Protein AF-A0A9Y4TNW1-F1 (afdb_monomer)

Foldseek 3Di:
DDDDDDDDDDDDDDDDDDDDDDDDDDDDDDDDDDDDDDDDDDDDDDDDDDDDDDDPVPVVVVVVVVVVVVVVVVVVVVVVVVVVVVVVVVVVVVVVVVVVVVVVVVVVVVVVQVDDDDDDDPPNPDPPPVVVVVVVVVVVVVVVVVVVVVVVVVVVVVVVVVVVVVVVVVVVVVVVVVPDDVVVVVVVVVVVVVVVVVVVVVVVVVVVVVVVVVVVVVVVVVVVVVVVVVVVVVVVVVVVCVVPVDDDDDDDDDDDDDDDDDDDDPPVVVVVVVVVVVVVVVVVVVVVVVVVVVVVVVVVVVVVVVVVVVVVVVVVVVCVVVVPPDDPDPPPPVVVVVVVVVVVVVVVVVVVVVVVVVVVVVVVVVVVVVVVVVVVVVVVVVVVVVVVVVVVVVVVVVVVVVVVVVVVVVVVVVVCVVVVVVPPDDDDDDDDDDDDDDDDDDDDDDDDDDDDDDDDDDDDDDDDDDDDDDDDDDDDDDDDDDDDDDPAWDAQPQPRDIDGNVPVVVVVVVNVVSVVD

Secondary structure (DSSP, 8-state):
------------------------------PPPPP-------------------SSHHHHHHHHHHHHHHHHHHHHHHHHHHHHHHHHHHHHHHHHHHHHHHHHHHHHHHHHHT---SSS-----SS-HHHHHHHHHHHHHHHHHHHHHHHHHHHHHHHHHHHHHHHHHHHHHHHHHHHS-HHHHHHHHHHHHHHHHHHHHHHHHHHHHHHHHHHHHHHHHHHHHHHHHHHHHHHHHHHHHHHH-S-------------------SHHHHHHHHHHHHHHHHHHHHHHHHHHHHHHHHHHHHHHHHHHHHHHHHHHHHHHHHS--S-S--HHHHHHHHHHHHHHHHHHHHHHHHHHHHHHHHHHHHHHHHHHHHHHHHHHHHHHHHHHHHHHHHHHHHHHHHHHHHHHHHHHHHHHHHHHTT--S---------------------------------------------------------------EEE-TTT--EEEGGGHHHHHHHHHHHHH-

Radius of gyration: 69.89 Å; Cα contacts (8 Å, |Δi|>4): 34; chains: 1; bounding box: 126×119×214 Å

Mean predicted aligned error: 25.29 Å

Sequence (517 aa):
MRQSSDTTDLLGVFSTDTGTCSRSVKCWIIKRPSCPVKKKTTTTTTHEAPAMDNNVSIDTDNDVLKDKMRSYSVLNTLYHESRQQMDLLNKQICVKDNIIADLKARLGRHERIYMTVGEKDSMVIGPSNSLVDSLLKEICKLKQKRSDTEFKAARQAEEIQRLNLQLREKELELESIRCQPDHEKDREIHRLRSALEERERSEATRTVLCTSLAEEADQLRGQLGATVKVCQDLLARLEKEKMGGGEGGEVEEVVHQQKAKETSEPSDKSAVNAQIRQLQEENQQLKQRVAYVQGLNSQWQKYDSSREEYIRGLCQRLKESTGQGLLPVMGSVSSGLLHQEISRLNGLLQDKMSECARLRRDVEEMRRQDQERIQTLEQQVLIYADDFKSERADRERAQGQIEDLKEQMSQLKQQLHKQGASRDSRDVVPMCRVRIGHRITSRRNKDTSEPLLRTPAERQQQQQQQQQQPAAAAAAPSSVWREIPGLSELQCPQCLARFNDTDAAEYLNHCEECAQL

InterPro domains:
  IPR022008 TSG101 and ALIX binding domain of CEP55 [PF12180] (287-320)
  IPR032419 NF-kappa-B essential modulator NEMO, CC2-LZ domain [PF16516] (338-418)
  IPR034735 NEMO, Zinc finger [PS51801] (484-516)

Structure (mmCIF, N/CA/C/O backbone):
data_AF-A0A9Y4TNW1-F1
#
_entry.id   AF-A0A9Y4TNW1-F1
#
loop_
_atom_site.group_PDB
_atom_site.id
_atom_site.type_symbol
_atom_site.label_atom_id
_atom_site.label_alt_id
_atom_site.label_comp_id
_atom_site.label_asym_id
_atom_site.label_entity_id
_atom_site.label_seq_id
_atom_site.pdbx_PDB_ins_code
_atom_site.Cartn_x
_atom_site.Cartn_y
_atom_site.Cartn_z
_atom_site.occupancy
_atom_site.B_iso_or_equiv
_atom_site.auth_seq_id
_atom_site.auth_comp_id
_atom_site.auth_asym_id
_atom_site.auth_atom_id
_atom_site.pdbx_PDB_model_num
ATOM 1 N N . MET A 1 1 ? 4.951 -12.007 61.567 1.00 36.16 1 MET A N 1
ATOM 2 C CA . MET A 1 1 ? 4.952 -10.539 61.758 1.00 36.16 1 MET A CA 1
ATOM 3 C C . MET A 1 1 ? 3.915 -9.940 60.824 1.00 36.16 1 MET A C 1
ATOM 5 O O . MET A 1 1 ? 3.877 -10.338 59.671 1.00 36.16 1 MET A O 1
ATOM 9 N N . ARG A 1 2 ? 3.151 -8.978 61.349 1.00 34.16 2 ARG A N 1
ATOM 10 C CA . ARG A 1 2 ? 1.964 -8.283 60.814 1.00 34.16 2 ARG A CA 1
ATOM 11 C C . ARG A 1 2 ? 0.621 -8.953 61.110 1.00 34.16 2 ARG A C 1
ATOM 13 O O . ARG A 1 2 ? 0.377 -10.110 60.797 1.00 34.16 2 ARG A O 1
ATOM 20 N N . GLN A 1 3 ? -0.140 -8.159 61.854 1.00 31.34 3 GLN A N 1
ATOM 21 C CA . GLN A 1 3 ? -1.298 -8.439 62.678 1.00 31.34 3 GLN A CA 1
ATOM 22 C C . GLN A 1 3 ? -2.582 -8.028 61.956 1.00 31.34 3 GLN A C 1
ATOM 24 O O . GLN A 1 3 ? -2.581 -7.140 61.105 1.00 31.34 3 GLN A O 1
ATOM 29 N N . SER A 1 4 ? -3.649 -8.677 62.402 1.00 29.53 4 SER A N 1
ATOM 30 C CA . SER A 1 4 ? -5.050 -8.266 62.404 1.00 29.53 4 SER A CA 1
ATOM 31 C C . SER A 1 4 ? -5.289 -6.792 62.751 1.00 29.53 4 SER A C 1
ATOM 33 O O . SER A 1 4 ? -4.562 -6.239 63.576 1.00 29.53 4 SER A O 1
ATOM 35 N N . SER A 1 5 ? -6.391 -6.222 62.254 1.00 31.88 5 SER A N 1
ATOM 36 C CA . SER A 1 5 ? -7.528 -5.773 63.085 1.00 31.88 5 SER A CA 1
ATOM 37 C C . SER A 1 5 ? -8.690 -5.306 62.208 1.00 31.88 5 SER A C 1
ATOM 39 O O . SER A 1 5 ? -8.510 -4.488 61.309 1.00 31.88 5 SER A O 1
ATOM 41 N N . ASP A 1 6 ? -9.864 -5.840 62.527 1.00 30.42 6 ASP A N 1
ATOM 42 C CA . ASP A 1 6 ? -11.192 -5.403 62.110 1.00 30.42 6 ASP A CA 1
ATOM 43 C C . ASP A 1 6 ? -11.518 -3.977 62.577 1.00 30.42 6 ASP A C 1
ATOM 45 O O . ASP A 1 6 ? -11.019 -3.530 63.611 1.00 30.42 6 ASP A O 1
ATOM 49 N N . THR A 1 7 ? -12.440 -3.300 61.885 1.00 29.81 7 THR A N 1
ATOM 50 C CA . THR A 1 7 ? -13.685 -2.780 62.493 1.00 29.81 7 THR A CA 1
ATOM 51 C C . THR A 1 7 ? -14.653 -2.220 61.442 1.00 29.81 7 THR A C 1
ATOM 53 O O . THR A 1 7 ? -14.274 -1.615 60.444 1.00 29.81 7 THR A O 1
ATOM 56 N N . THR A 1 8 ? -15.921 -2.505 61.712 1.00 31.27 8 THR A N 1
ATOM 57 C CA . THR A 1 8 ? -17.199 -2.142 61.088 1.00 31.27 8 THR A CA 1
ATOM 58 C C . THR A 1 8 ? -17.512 -0.640 61.050 1.00 31.27 8 THR A C 1
ATOM 60 O O . THR A 1 8 ? -17.169 0.059 61.995 1.00 31.27 8 THR A O 1
ATOM 63 N N . ASP A 1 9 ? -18.266 -0.175 60.036 1.00 29.00 9 ASP A N 1
ATOM 64 C CA . ASP A 1 9 ? -19.651 0.309 60.239 1.00 29.00 9 ASP A CA 1
ATOM 65 C C . ASP A 1 9 ? -20.420 0.699 58.950 1.00 29.00 9 ASP A C 1
ATOM 67 O O . ASP A 1 9 ? -19.933 1.415 58.082 1.00 29.00 9 ASP A O 1
ATOM 71 N N . LEU A 1 10 ? -21.659 0.185 58.902 1.00 31.94 10 LEU A N 1
ATOM 72 C CA . LEU A 1 10 ? -22.950 0.803 58.544 1.00 31.94 10 LEU A CA 1
ATOM 73 C C . LEU A 1 10 ? -23.143 1.660 57.274 1.00 31.94 10 LEU A C 1
ATOM 75 O O . LEU A 1 10 ? -22.676 2.788 57.176 1.00 31.94 10 LEU A O 1
ATOM 79 N N . LEU A 1 11 ? -24.041 1.152 56.412 1.00 30.23 11 LEU A N 1
ATOM 80 C CA . LEU A 1 11 ? -25.283 1.740 55.843 1.00 30.23 11 LEU A CA 1
ATOM 81 C C . LEU A 1 11 ? -25.570 0.931 54.556 1.00 30.23 11 LEU A C 1
ATOM 83 O O . LEU A 1 11 ? -24.761 0.927 53.642 1.00 30.23 11 LEU A O 1
ATOM 87 N N . GLY A 1 12 ? -26.581 0.066 54.455 1.00 27.00 12 GLY A N 1
ATOM 88 C CA . GLY A 1 12 ? -28.013 0.334 54.566 1.00 27.00 12 GLY A CA 1
ATOM 89 C C . GLY A 1 12 ? -28.607 0.393 53.150 1.00 27.00 12 GLY A C 1
ATOM 90 O O . GLY A 1 12 ? -28.188 1.259 52.396 1.00 27.00 12 GLY A O 1
ATOM 91 N N . VAL A 1 13 ? -29.529 -0.524 52.798 1.00 30.05 13 VAL A N 1
ATOM 92 C CA . VAL A 1 13 ? -30.691 -0.359 51.877 1.00 30.05 13 VAL A CA 1
ATOM 93 C C . VAL A 1 13 ? -31.282 -1.731 51.467 1.00 30.05 13 VAL A C 1
ATOM 95 O O . VAL A 1 13 ? -30.622 -2.539 50.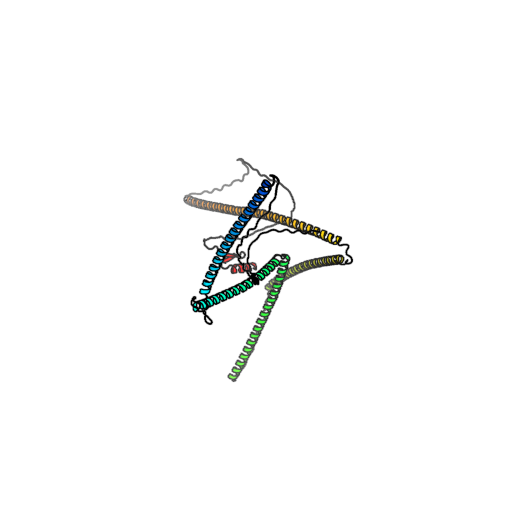829 1.00 30.05 13 VAL A O 1
ATOM 98 N N . PHE A 1 14 ? -32.547 -1.926 51.879 1.00 28.22 14 PHE A N 1
ATOM 99 C CA . PHE A 1 14 ? -33.686 -2.676 51.300 1.00 28.22 14 PHE A CA 1
ATOM 100 C C . PHE A 1 14 ? -33.498 -4.121 50.771 1.00 28.22 14 PHE A C 1
ATOM 102 O O . PHE A 1 14 ? -32.773 -4.364 49.821 1.00 28.22 14 PHE A O 1
ATOM 109 N N . SER A 1 15 ? -34.111 -5.143 51.388 1.00 26.84 15 SER A N 1
ATOM 110 C CA . SER A 1 15 ? -35.545 -5.537 51.398 1.00 26.84 15 SER A CA 1
ATOM 111 C C . SER A 1 15 ? -35.898 -6.543 50.289 1.00 26.84 15 SER A C 1
ATOM 113 O O . SER A 1 15 ? -35.934 -6.191 49.115 1.00 26.84 15 SER A O 1
ATOM 115 N N . THR A 1 16 ? -36.193 -7.795 50.656 1.00 31.41 16 THR A N 1
ATOM 116 C CA . THR A 1 16 ? -37.526 -8.422 50.504 1.00 31.41 16 THR A CA 1
ATOM 117 C C . THR A 1 16 ? -37.516 -9.867 51.018 1.00 31.41 16 THR A C 1
ATOM 119 O O . THR A 1 16 ? -36.671 -10.684 50.662 1.00 31.41 16 THR A O 1
ATOM 122 N N . ASP A 1 17 ? -38.486 -10.139 51.889 1.00 30.41 17 ASP A N 1
ATOM 123 C CA . ASP A 1 17 ? -38.819 -11.420 52.506 1.00 30.41 17 ASP A CA 1
ATOM 124 C C . ASP A 1 17 ? -39.300 -12.480 51.506 1.00 30.41 17 ASP A C 1
ATOM 126 O O . ASP A 1 17 ? -40.088 -12.176 50.616 1.00 30.41 17 ASP A O 1
ATOM 130 N N . THR A 1 18 ? -38.989 -13.751 51.781 1.00 30.27 18 THR A N 1
ATOM 131 C CA . THR A 1 18 ? -39.994 -14.834 51.786 1.00 30.27 18 THR A CA 1
ATOM 132 C C . THR A 1 18 ? -39.566 -15.932 52.767 1.00 30.27 18 THR A C 1
ATOM 134 O O . THR A 1 18 ? -38.703 -16.755 52.484 1.00 30.27 18 THR A O 1
ATOM 137 N N . GLY A 1 19 ? -40.180 -15.943 53.952 1.00 30.80 19 GLY A N 1
ATOM 138 C CA . GLY A 1 19 ? -40.025 -16.997 54.952 1.00 30.80 19 GLY A CA 1
ATOM 139 C C . GLY A 1 19 ? -41.372 -17.628 55.291 1.00 30.80 19 GLY A C 1
ATOM 140 O O . GLY A 1 19 ? -42.229 -16.994 55.900 1.00 30.80 19 GLY A O 1
ATOM 141 N N . THR A 1 20 ? -41.559 -18.893 54.923 1.00 36.03 20 THR A N 1
ATOM 142 C CA . THR A 1 20 ? -42.614 -19.769 55.449 1.00 36.03 20 THR A CA 1
ATOM 143 C C . THR A 1 20 ? -42.124 -20.451 56.725 1.00 36.03 20 THR A C 1
ATOM 145 O O . THR A 1 20 ? -41.142 -21.188 56.672 1.00 36.03 20 THR A O 1
ATOM 148 N N . CYS A 1 21 ? -42.820 -20.283 57.855 1.00 31.30 21 CYS A N 1
ATOM 149 C CA . CYS A 1 21 ? -42.723 -21.232 58.968 1.00 31.30 21 CYS A CA 1
ATOM 150 C C . CYS A 1 21 ? -44.003 -21.265 59.821 1.00 31.30 21 CYS A C 1
ATOM 152 O O . CYS A 1 21 ? -44.492 -20.246 60.312 1.00 31.30 21 CYS A O 1
ATOM 154 N N . SER A 1 22 ? -44.527 -22.478 59.976 1.00 31.41 22 SER A N 1
ATOM 155 C CA . SER A 1 22 ? -45.720 -22.873 60.721 1.00 31.41 22 SER A CA 1
ATOM 156 C C . SER A 1 22 ? -45.600 -22.620 62.229 1.00 31.41 22 SER A C 1
ATOM 158 O O . SER A 1 22 ? -44.590 -22.958 62.844 1.00 31.41 22 SER A O 1
ATOM 160 N N . ARG A 1 23 ? -46.668 -22.119 62.868 1.00 33.09 23 ARG A N 1
ATOM 161 C CA . ARG A 1 23 ? -46.805 -22.088 64.337 1.00 33.09 23 ARG A CA 1
ATOM 162 C C . ARG A 1 23 ? -47.920 -23.019 64.813 1.00 33.09 23 ARG A C 1
ATOM 164 O O . ARG A 1 23 ? -49.076 -22.875 64.433 1.00 33.09 23 ARG A O 1
ATOM 171 N N . SER A 1 24 ? -47.538 -23.938 65.697 1.00 29.73 24 SER A N 1
ATOM 172 C CA . SER A 1 24 ? -48.410 -24.788 66.511 1.00 29.73 24 SER A CA 1
ATOM 173 C C . SER A 1 24 ? -49.078 -23.969 67.623 1.00 29.73 24 SER A C 1
ATOM 175 O O . SER A 1 24 ? -48.400 -23.264 68.369 1.00 29.73 24 SER A O 1
ATOM 177 N N . VAL A 1 25 ? -50.395 -24.116 67.783 1.00 32.22 25 VAL A N 1
ATOM 178 C CA . VAL A 1 25 ? -51.198 -23.506 68.855 1.00 32.22 25 VAL A CA 1
ATOM 179 C C . VAL A 1 25 ? -51.360 -24.515 69.997 1.00 32.22 25 VAL A C 1
ATOM 181 O O . VAL A 1 25 ? -51.800 -25.637 69.765 1.00 32.22 25 VAL A O 1
ATOM 184 N N . LYS A 1 26 ? -51.037 -24.130 71.238 1.00 31.22 26 LYS A N 1
ATOM 185 C CA . LYS A 1 26 ? -51.442 -24.861 72.453 1.00 31.22 26 LYS A CA 1
ATOM 186 C C . LYS A 1 26 ? -52.411 -24.000 73.260 1.00 31.22 26 LYS A C 1
ATOM 188 O O . LYS A 1 26 ? -52.096 -22.870 73.619 1.00 31.22 26 LYS A O 1
ATOM 193 N N . CYS A 1 27 ? -53.592 -24.556 73.508 1.00 30.78 27 CYS A N 1
ATOM 194 C CA . CYS A 1 27 ? -54.682 -23.978 74.285 1.00 30.78 27 CYS A CA 1
ATOM 195 C C . CYS A 1 27 ? -54.508 -24.323 75.775 1.00 30.78 27 CYS A C 1
ATOM 197 O O . CYS A 1 27 ? -54.162 -25.460 76.093 1.00 30.78 27 CYS A O 1
ATOM 199 N N . TRP A 1 28 ? -54.786 -23.378 76.676 1.00 28.77 28 TRP A N 1
ATOM 200 C CA . TRP A 1 28 ? -54.999 -23.649 78.101 1.00 28.77 28 TRP A CA 1
ATOM 201 C C . TRP A 1 28 ? -56.376 -23.123 78.512 1.00 28.77 28 TRP A C 1
ATOM 203 O O . TRP A 1 28 ? -56.692 -21.950 78.323 1.00 28.77 28 TRP A O 1
ATOM 213 N N . ILE A 1 29 ? -57.193 -24.022 79.060 1.00 36.38 29 ILE A N 1
ATOM 214 C CA . ILE A 1 29 ? -58.523 -23.768 79.620 1.00 36.38 29 ILE A CA 1
ATOM 215 C C . ILE A 1 29 ? -58.355 -23.529 81.125 1.00 36.38 29 ILE A C 1
ATOM 217 O O . ILE A 1 29 ? -57.772 -24.368 81.808 1.00 36.38 29 ILE A O 1
ATOM 221 N N . ILE A 1 30 ? -58.904 -22.433 81.663 1.00 32.38 30 ILE A N 1
ATOM 222 C CA . ILE A 1 30 ? -58.995 -22.204 83.115 1.00 32.38 30 ILE A CA 1
ATOM 223 C C . ILE A 1 30 ? -60.471 -22.115 83.530 1.00 32.38 30 ILE A C 1
ATOM 225 O O . ILE A 1 30 ? -61.239 -21.294 83.031 1.00 32.38 30 ILE A O 1
ATOM 229 N N . LYS A 1 31 ? -60.849 -23.004 84.456 1.00 31.11 31 LYS A N 1
ATOM 230 C CA . LYS A 1 31 ? -62.165 -23.166 85.097 1.00 31.11 31 LYS A CA 1
ATOM 231 C C . LYS A 1 31 ? -62.327 -22.133 86.230 1.00 31.11 31 LYS A C 1
ATOM 233 O O . LYS A 1 31 ? -61.428 -21.997 87.053 1.00 31.11 31 LYS A O 1
ATOM 238 N N . ARG A 1 32 ? -63.474 -21.446 86.314 1.00 36.22 32 ARG A N 1
ATOM 239 C CA . ARG A 1 32 ? -63.850 -20.574 87.454 1.00 36.22 32 ARG A CA 1
ATOM 240 C C . ARG A 1 32 ? -64.467 -21.392 88.605 1.00 36.22 32 ARG A C 1
ATOM 242 O O . ARG A 1 32 ? -65.278 -22.268 88.303 1.00 36.22 32 ARG A O 1
ATOM 249 N N . PRO A 1 33 ? -64.213 -21.069 89.889 1.00 37.34 33 PRO A N 1
ATOM 250 C CA . PRO A 1 33 ? -65.043 -21.526 90.999 1.00 37.34 33 PRO A CA 1
ATOM 251 C C . PRO A 1 33 ? -66.044 -20.457 91.479 1.00 37.34 33 PRO A C 1
ATOM 253 O O . PRO A 1 33 ? -65.813 -19.254 91.381 1.00 37.34 33 PRO A O 1
ATOM 256 N N . SER A 1 34 ? -67.171 -20.954 91.992 1.00 34.03 34 SER A N 1
ATOM 257 C CA . SER A 1 34 ? -68.346 -20.232 92.493 1.00 34.03 34 SER A CA 1
ATOM 258 C C . SER A 1 34 ? -68.199 -19.857 93.976 1.00 34.03 34 SER A C 1
ATOM 260 O O . SER A 1 34 ? -67.741 -20.674 94.772 1.00 34.03 34 SER A O 1
ATOM 262 N N . CYS A 1 35 ? -68.642 -18.659 94.367 1.00 33.12 35 CYS A N 1
ATOM 263 C CA . CYS A 1 35 ? -68.766 -18.228 95.768 1.00 33.12 35 CYS A CA 1
ATOM 264 C C . CYS A 1 35 ? -70.047 -18.771 96.431 1.00 33.12 35 CYS A C 1
ATOM 266 O O . CYS A 1 35 ? -71.066 -18.892 95.746 1.00 33.12 35 CYS A O 1
ATOM 268 N N . PRO A 1 36 ? -70.065 -18.959 97.767 1.00 41.47 36 PRO A N 1
ATOM 269 C CA . PRO A 1 36 ? -71.300 -18.970 98.541 1.00 41.47 36 PRO A CA 1
ATOM 270 C C . PRO A 1 36 ? -71.426 -17.751 99.476 1.00 41.47 36 PRO A C 1
ATOM 272 O O . PRO A 1 36 ? -70.456 -17.238 100.029 1.00 41.47 36 PRO A O 1
ATOM 275 N N . VAL A 1 37 ? -72.673 -17.317 99.661 1.00 43.91 37 VAL A N 1
ATOM 276 C CA . VAL A 1 37 ? -73.135 -16.196 100.497 1.00 43.91 37 VAL A CA 1
ATOM 277 C C . VAL A 1 37 ? -73.666 -16.723 101.839 1.00 43.91 37 VAL A C 1
ATOM 279 O O . VAL A 1 37 ? -74.533 -17.592 101.818 1.00 43.91 37 VAL A O 1
ATOM 282 N N . LYS A 1 38 ? -73.250 -16.155 102.987 1.00 33.22 38 LYS A N 1
ATOM 283 C CA . LYS A 1 38 ? -73.959 -16.199 104.301 1.00 33.22 38 LYS A CA 1
ATOM 284 C C . LYS A 1 38 ? -73.611 -14.922 105.097 1.00 33.22 38 LYS A C 1
ATOM 286 O O . LYS A 1 38 ? -72.438 -14.630 105.264 1.00 33.22 38 LYS A O 1
ATOM 291 N N . LYS A 1 39 ? -74.531 -13.961 105.279 1.00 35.50 39 LYS A N 1
ATOM 292 C CA . LYS A 1 39 ? -75.541 -13.737 106.352 1.00 35.50 39 LYS A CA 1
ATOM 293 C C . LYS A 1 39 ? -74.983 -13.538 107.782 1.00 35.50 39 LYS A C 1
ATOM 295 O O . LYS A 1 39 ? -74.366 -14.430 108.344 1.00 35.50 39 LYS A O 1
ATOM 300 N N . LYS A 1 40 ? -75.283 -12.340 108.318 1.00 43.25 40 LYS A N 1
ATOM 301 C CA . LYS A 1 40 ? -75.062 -11.786 109.673 1.00 43.25 40 LYS A CA 1
ATOM 302 C C . LYS A 1 40 ? -75.696 -12.619 110.795 1.00 43.25 40 LYS A C 1
ATOM 304 O O . LYS A 1 40 ? -76.825 -13.057 110.612 1.00 43.25 40 LYS A O 1
ATOM 309 N N . THR A 1 41 ? -75.082 -12.585 111.983 1.00 30.17 41 THR A N 1
ATOM 310 C CA . THR A 1 41 ? -75.772 -12.567 113.293 1.00 30.17 41 THR A CA 1
ATOM 311 C C . THR A 1 41 ? -74.878 -11.946 114.376 1.00 30.17 41 THR A C 1
ATOM 313 O O . THR A 1 41 ? -73.726 -12.332 114.540 1.00 30.17 41 THR A O 1
ATOM 316 N N . THR A 1 42 ? -75.438 -10.969 115.086 1.00 43.53 42 THR A N 1
ATOM 317 C CA . THR A 1 42 ? -74.987 -10.339 116.340 1.00 43.53 42 THR A CA 1
ATOM 318 C C . THR A 1 42 ? -75.404 -11.174 117.553 1.00 43.53 42 THR A C 1
ATOM 320 O O . THR A 1 42 ? -76.544 -11.631 117.574 1.00 43.53 42 THR A O 1
ATOM 323 N N . THR A 1 43 ? -74.564 -11.249 118.593 1.00 30.50 43 THR A N 1
ATOM 324 C CA . THR A 1 43 ? -74.983 -11.598 119.967 1.00 30.50 43 THR A CA 1
ATOM 325 C C . THR A 1 43 ? -74.085 -10.942 121.020 1.00 30.50 43 THR A C 1
ATOM 327 O O . THR A 1 43 ? -72.864 -11.050 120.984 1.00 30.50 43 THR A O 1
ATOM 330 N N . THR A 1 44 ? -74.766 -10.254 121.932 1.00 34.22 44 THR A N 1
ATOM 331 C CA . THR A 1 44 ? -74.412 -9.654 123.230 1.00 34.22 44 THR A CA 1
ATOM 332 C C . THR A 1 44 ? -73.916 -10.696 124.247 1.00 34.22 44 THR A C 1
ATOM 334 O O . THR A 1 44 ? -74.338 -11.840 124.103 1.00 34.22 44 THR A O 1
ATOM 337 N N . THR A 1 45 ? -73.134 -10.319 125.286 1.00 29.73 45 THR A N 1
ATOM 338 C CA . THR A 1 45 ? -73.261 -10.752 126.719 1.00 29.73 45 THR A CA 1
ATOM 339 C C . THR A 1 45 ? -72.113 -10.220 127.627 1.00 29.73 45 THR A C 1
ATOM 341 O O . THR A 1 45 ? -70.953 -10.557 127.439 1.00 29.73 45 THR A O 1
ATOM 344 N N . THR A 1 46 ? -72.519 -9.338 128.557 1.00 31.67 46 THR A N 1
ATOM 345 C CA . THR A 1 46 ? -72.133 -9.027 129.966 1.00 31.67 46 THR A CA 1
ATOM 346 C C . THR A 1 46 ? -70.703 -9.091 130.551 1.00 31.67 46 THR A C 1
ATOM 348 O O . THR A 1 46 ? -70.056 -10.127 130.528 1.00 31.67 46 THR A O 1
ATOM 351 N N . HIS A 1 47 ? -70.387 -7.987 131.260 1.00 35.38 47 HIS A N 1
ATOM 352 C CA . HIS A 1 47 ? -69.753 -7.811 132.591 1.00 35.38 47 HIS A CA 1
ATOM 353 C C . HIS A 1 47 ? -68.470 -8.572 132.978 1.00 35.38 47 HIS A C 1
ATOM 355 O O . HIS A 1 47 ? -68.501 -9.778 133.159 1.00 35.38 47 HIS A O 1
ATOM 361 N N . GLU A 1 48 ? -67.417 -7.821 133.329 1.00 30.58 48 GLU A N 1
ATOM 362 C CA . GLU A 1 48 ? -67.006 -7.537 134.723 1.00 30.58 48 GLU A CA 1
ATOM 363 C C . GLU A 1 48 ? -65.914 -6.443 134.746 1.00 30.58 48 GLU A C 1
ATOM 365 O O . GLU A 1 48 ? -65.052 -6.385 133.873 1.00 30.58 48 GLU A O 1
ATOM 370 N N . ALA A 1 49 ? -65.988 -5.539 135.726 1.00 39.38 49 ALA A N 1
ATOM 371 C CA . ALA A 1 49 ? -64.938 -4.578 136.088 1.00 39.38 49 ALA A CA 1
ATOM 372 C C . ALA A 1 49 ? -64.185 -5.157 137.314 1.00 39.38 49 ALA A C 1
ATOM 374 O O . ALA A 1 49 ? -64.804 -5.950 138.028 1.00 39.38 49 ALA A O 1
ATOM 375 N N . PRO A 1 50 ? -62.930 -4.768 137.639 1.00 51.22 50 PRO A N 1
ATOM 376 C CA . PRO A 1 50 ? -62.734 -3.423 138.181 1.00 51.22 50 PRO A CA 1
ATOM 377 C C . PRO A 1 50 ? -61.369 -2.742 137.930 1.00 51.22 50 PRO A C 1
ATOM 379 O O . PRO A 1 50 ? -60.335 -3.363 137.726 1.00 51.22 50 PRO A O 1
ATOM 382 N N . ALA A 1 51 ? -61.446 -1.419 138.090 1.00 37.31 51 ALA A N 1
ATOM 383 C CA . ALA A 1 51 ? -60.524 -0.542 138.813 1.00 37.31 51 ALA A CA 1
ATOM 384 C C . ALA A 1 51 ? -59.118 -0.222 138.262 1.00 37.31 51 ALA A C 1
ATOM 386 O O . ALA A 1 51 ? -58.177 -0.993 138.388 1.00 37.31 51 ALA A O 1
ATOM 387 N N . MET A 1 52 ? -59.028 1.060 137.872 1.00 42.75 52 MET A N 1
ATOM 388 C CA . MET A 1 52 ? -58.015 2.050 138.270 1.00 42.75 52 MET A CA 1
ATOM 389 C C . MET A 1 52 ? -56.583 1.833 137.761 1.00 42.75 52 MET A C 1
ATOM 391 O O . MET A 1 52 ? -55.828 1.050 138.315 1.00 42.75 52 MET A O 1
ATOM 395 N N . ASP A 1 53 ? -56.171 2.626 136.767 1.00 37.12 53 ASP A N 1
ATOM 396 C CA . ASP A 1 53 ? -55.352 3.810 137.063 1.00 37.12 53 ASP A CA 1
ATOM 397 C C . ASP A 1 53 ? -55.030 4.650 135.804 1.00 37.12 53 ASP A C 1
ATOM 399 O O . ASP A 1 53 ? -54.426 4.201 134.837 1.00 37.12 53 ASP A O 1
ATOM 403 N N . ASN A 1 54 ? -55.435 5.921 135.885 1.00 42.50 54 ASN A N 1
ATOM 404 C CA . ASN A 1 54 ? -54.656 7.116 135.544 1.00 42.50 54 ASN A CA 1
ATOM 405 C C . ASN A 1 54 ? -54.209 7.363 134.086 1.00 42.50 54 ASN A C 1
ATOM 407 O O . ASN A 1 54 ? -53.092 7.069 133.682 1.00 42.50 54 ASN A O 1
ATOM 411 N N . ASN A 1 55 ? -55.071 8.084 133.357 1.00 51.19 55 ASN A N 1
ATOM 412 C CA . ASN A 1 55 ? -54.784 9.312 132.581 1.00 51.19 55 ASN A CA 1
ATOM 413 C C . ASN A 1 55 ? -53.664 9.337 131.505 1.00 51.19 55 ASN A C 1
ATOM 415 O O . ASN A 1 55 ? -53.435 10.390 130.920 1.00 51.19 55 ASN A O 1
ATOM 419 N N . VAL A 1 56 ? -53.011 8.213 131.187 1.00 54.00 56 VAL A N 1
ATOM 420 C CA . VAL A 1 56 ? -52.003 8.087 130.104 1.00 54.00 56 VAL A CA 1
ATOM 421 C C . VAL A 1 56 ? -52.498 7.201 128.941 1.00 54.00 56 VAL A C 1
ATOM 423 O O . VAL A 1 56 ? -51.987 7.298 127.832 1.00 54.00 56 VAL A O 1
ATOM 426 N N . SER A 1 57 ? -53.556 6.400 129.144 1.00 52.81 57 SER A N 1
ATOM 427 C CA . SER A 1 57 ? -54.114 5.479 128.126 1.00 52.81 57 SER A CA 1
ATOM 428 C C . SER A 1 57 ? -54.816 6.182 126.956 1.00 52.81 57 SER A C 1
ATOM 430 O O . SER A 1 57 ? -54.861 5.658 125.845 1.00 52.81 57 SER A O 1
ATOM 432 N N . ILE A 1 58 ? -55.373 7.375 127.188 1.00 59.44 58 ILE A N 1
ATOM 433 C CA . ILE A 1 58 ? -56.233 8.044 126.202 1.00 59.44 58 ILE A CA 1
ATOM 434 C C . ILE A 1 58 ? -55.431 8.492 124.972 1.00 59.44 58 ILE A C 1
ATOM 436 O O . ILE A 1 58 ? -55.938 8.357 123.864 1.00 59.44 58 ILE A O 1
ATOM 440 N N . ASP A 1 59 ? -54.187 8.960 125.125 1.00 59.59 59 ASP A N 1
ATOM 441 C CA . ASP A 1 59 ? -53.368 9.400 123.983 1.00 59.59 59 ASP A CA 1
ATOM 442 C C . ASP A 1 59 ? -52.881 8.222 123.125 1.00 59.59 59 ASP A C 1
ATOM 444 O O . ASP A 1 59 ? -52.931 8.288 121.895 1.00 59.59 59 ASP A O 1
ATOM 448 N N . THR A 1 60 ? -52.509 7.100 123.751 1.00 62.41 60 THR A N 1
ATOM 449 C CA . THR A 1 60 ? -52.118 5.870 123.042 1.00 62.41 60 THR A CA 1
ATOM 450 C C . THR A 1 60 ? -53.281 5.244 122.270 1.00 62.41 60 THR A C 1
ATOM 452 O O . THR A 1 60 ? -53.107 4.821 121.127 1.00 62.41 60 THR A O 1
ATOM 455 N N . ASP A 1 61 ? -54.487 5.236 122.845 1.00 67.31 61 ASP A N 1
ATOM 456 C CA . ASP A 1 61 ? -55.686 4.722 122.174 1.00 67.31 61 ASP A CA 1
ATOM 457 C C . ASP A 1 61 ? -56.129 5.637 121.019 1.00 67.31 61 ASP A C 1
ATOM 459 O O . ASP A 1 61 ? -56.621 5.162 119.990 1.00 67.31 61 ASP A O 1
ATOM 463 N N . ASN A 1 62 ? -55.902 6.947 121.149 1.00 70.38 62 ASN A N 1
ATOM 464 C CA . ASN A 1 62 ? -56.182 7.938 120.112 1.00 70.38 62 ASN A CA 1
ATOM 465 C C . ASN A 1 62 ? -55.234 7.785 118.910 1.00 70.38 62 ASN A C 1
ATOM 467 O O . ASN A 1 62 ? -55.674 7.855 117.761 1.00 70.38 62 ASN A O 1
ATOM 471 N N . ASP A 1 63 ? -53.955 7.491 119.143 1.00 75.00 63 ASP A N 1
ATOM 472 C CA . ASP A 1 63 ? -52.993 7.238 118.065 1.00 75.00 63 ASP A CA 1
ATOM 473 C C . ASP A 1 63 ? -53.240 5.901 117.343 1.00 75.00 63 ASP A C 1
ATOM 475 O O . ASP A 1 63 ? -53.227 5.863 116.110 1.00 75.00 63 ASP A O 1
ATOM 479 N N . VAL A 1 64 ? -53.617 4.835 118.060 1.00 78.38 64 VAL A N 1
ATOM 480 C CA . VAL A 1 64 ? -54.044 3.564 117.436 1.00 78.38 64 VAL A CA 1
ATOM 481 C C . VAL A 1 64 ? -55.298 3.754 116.572 1.00 78.38 64 VAL A C 1
ATOM 483 O O . VAL A 1 64 ? -55.438 3.133 115.511 1.00 78.38 64 VAL A O 1
ATOM 486 N N . LEU A 1 65 ? -56.229 4.616 116.993 1.00 80.31 65 LEU A N 1
ATOM 487 C CA . LEU A 1 65 ? -57.421 4.938 116.209 1.00 80.31 65 LEU A CA 1
ATOM 488 C C . LEU A 1 65 ? -57.070 5.727 114.938 1.00 80.31 65 LEU A C 1
ATOM 490 O O . LEU A 1 65 ? -57.596 5.419 113.864 1.00 80.31 65 LEU A O 1
ATOM 494 N N . LYS A 1 66 ? -56.146 6.693 115.031 1.00 81.44 66 LYS A N 1
ATOM 495 C CA . LYS A 1 66 ? -55.633 7.448 113.874 1.00 81.44 66 LYS A CA 1
ATOM 496 C C . LYS A 1 66 ? -54.922 6.539 112.872 1.00 81.44 66 LYS A C 1
ATOM 498 O O . LYS A 1 66 ? -55.144 6.688 111.670 1.00 81.44 66 LYS A O 1
ATOM 503 N N . ASP A 1 67 ? -54.138 5.566 113.329 1.00 80.62 67 ASP A N 1
ATOM 504 C CA . ASP A 1 67 ? -53.468 4.603 112.447 1.00 80.62 67 ASP A CA 1
ATOM 505 C C . ASP A 1 67 ? -54.452 3.645 111.771 1.00 80.62 67 ASP A C 1
ATOM 507 O O . ASP A 1 67 ? -54.335 3.372 110.572 1.00 80.62 67 ASP A O 1
ATOM 511 N N . LYS A 1 68 ? -55.497 3.205 112.481 1.00 84.69 68 LYS A N 1
ATOM 512 C CA . LYS A 1 68 ? -56.606 2.461 111.862 1.00 84.69 68 LYS A CA 1
ATOM 513 C C . LYS A 1 68 ? -57.331 3.310 110.820 1.00 84.69 68 LYS A C 1
ATOM 515 O O . LYS A 1 68 ? -57.596 2.815 109.728 1.00 84.69 68 LYS A O 1
ATOM 520 N N . MET A 1 69 ? -57.609 4.584 111.102 1.00 85.00 69 MET A N 1
ATOM 521 C CA . MET A 1 69 ? -58.210 5.501 110.125 1.00 85.00 69 MET A CA 1
ATOM 522 C C . MET A 1 69 ? -57.322 5.701 108.892 1.00 85.00 69 MET A C 1
ATOM 524 O O . MET A 1 69 ? -57.831 5.695 107.771 1.00 85.00 69 MET A O 1
ATOM 528 N N . ARG A 1 70 ? -56.000 5.815 109.068 1.00 86.25 70 ARG A N 1
ATOM 529 C CA . ARG A 1 70 ? -55.040 5.863 107.954 1.00 86.25 70 ARG A CA 1
ATOM 530 C C . ARG A 1 70 ? -55.051 4.565 107.149 1.00 86.25 70 ARG A C 1
ATOM 532 O O . ARG A 1 70 ? -55.110 4.627 105.927 1.00 86.25 70 ARG A O 1
ATOM 539 N N . SER A 1 71 ? -55.077 3.408 107.806 1.00 87.25 71 SER A N 1
ATOM 540 C CA . SER A 1 71 ? -55.159 2.099 107.145 1.00 87.25 71 SER A CA 1
ATOM 541 C C . SER A 1 71 ? -56.455 1.929 106.341 1.00 87.25 71 SER A C 1
ATOM 543 O O . SER A 1 71 ? -56.412 1.544 105.173 1.00 87.25 71 SER A O 1
ATOM 545 N N . TYR A 1 72 ? -57.607 2.308 106.907 1.00 88.81 72 TYR A N 1
ATOM 546 C CA . TYR A 1 72 ? -58.881 2.306 106.179 1.00 88.81 72 TYR A CA 1
ATOM 547 C C . TYR A 1 72 ? -58.873 3.277 104.997 1.00 88.81 72 TYR A C 1
ATOM 549 O O . TYR A 1 72 ? -59.392 2.938 103.937 1.00 88.81 72 TYR A O 1
ATOM 557 N N . SER A 1 73 ? -58.254 4.451 105.151 1.00 90.31 73 SER A N 1
ATOM 558 C CA . SER A 1 73 ? -58.069 5.406 104.055 1.00 90.31 73 SER A CA 1
ATOM 559 C C . SER A 1 73 ? -57.229 4.805 102.921 1.00 90.31 73 SER A C 1
ATOM 561 O O . SER A 1 73 ? -57.656 4.823 101.769 1.00 90.31 73 SER A O 1
ATOM 563 N N . VAL A 1 74 ? -56.092 4.171 103.241 1.00 92.75 74 VAL A N 1
ATOM 564 C CA . VAL A 1 74 ? -55.230 3.488 102.259 1.00 92.75 74 VAL A CA 1
ATOM 565 C C . VAL A 1 74 ? -55.977 2.353 101.554 1.00 92.75 74 VAL A C 1
ATOM 567 O O . VAL A 1 74 ? -55.947 2.270 100.328 1.00 92.75 74 VAL A O 1
ATOM 570 N N . LEU A 1 75 ? -56.690 1.502 102.298 1.00 93.25 75 LEU A N 1
ATOM 571 C CA . LEU A 1 75 ? -57.459 0.400 101.716 1.00 93.25 75 LEU A CA 1
ATOM 572 C C . LEU A 1 75 ? -58.581 0.907 100.801 1.00 93.25 75 LEU A C 1
ATOM 574 O O . LEU A 1 75 ? -58.829 0.320 99.748 1.00 93.25 75 LEU A O 1
ATOM 578 N N . ASN A 1 76 ? -59.244 2.001 101.176 1.00 93.38 76 ASN A N 1
ATOM 579 C CA . ASN A 1 76 ? -60.293 2.601 100.362 1.00 93.38 76 ASN A CA 1
ATOM 580 C C . ASN A 1 76 ? -59.729 3.168 99.049 1.00 93.38 76 ASN A C 1
ATOM 582 O O . ASN A 1 76 ? -60.316 2.953 97.988 1.00 93.38 76 ASN A O 1
ATOM 586 N N . THR A 1 77 ? -58.560 3.814 99.097 1.00 94.31 77 THR A N 1
ATOM 587 C CA . THR A 1 77 ? -57.837 4.266 97.898 1.00 94.31 77 THR A CA 1
ATOM 588 C C . THR A 1 77 ? -57.505 3.089 96.982 1.00 94.31 77 THR A C 1
ATOM 590 O O . THR A 1 77 ? -57.906 3.099 95.821 1.00 94.31 77 THR A O 1
ATOM 593 N N . LEU A 1 78 ? -56.897 2.021 97.512 1.00 95.06 78 LEU A N 1
ATOM 594 C CA . LEU A 1 78 ? -56.560 0.820 96.733 1.00 95.06 78 LEU A CA 1
ATOM 595 C C . LEU A 1 78 ? -57.796 0.133 96.133 1.00 95.06 78 LEU A C 1
ATOM 597 O O . LEU A 1 78 ? -57.752 -0.374 95.008 1.00 95.06 78 LEU A O 1
ATOM 601 N N . TYR A 1 79 ? -58.917 0.116 96.857 1.00 95.50 79 TYR A N 1
ATOM 602 C CA . TYR A 1 79 ? -60.180 -0.426 96.359 1.00 95.50 79 TYR A CA 1
ATOM 603 C C . TYR A 1 79 ? -60.718 0.385 95.173 1.00 95.50 79 TYR A C 1
ATOM 605 O O . TYR A 1 79 ? -61.106 -0.190 94.151 1.00 95.50 79 TYR A O 1
ATOM 613 N N . HIS A 1 80 ? -60.716 1.715 95.276 1.00 95.69 80 HIS A N 1
ATOM 614 C CA . HIS A 1 80 ? -61.159 2.585 94.190 1.00 95.69 80 HIS A CA 1
ATOM 615 C C . HIS A 1 80 ? -60.207 2.550 92.987 1.00 95.69 80 HIS A C 1
ATOM 617 O O . HIS A 1 80 ? -60.688 2.512 91.855 1.00 95.69 80 HIS A O 1
ATOM 623 N N . GLU A 1 81 ? -58.894 2.472 93.206 1.00 94.81 81 GLU A N 1
ATOM 624 C CA . GLU A 1 81 ? -57.895 2.274 92.147 1.00 94.81 81 GLU A CA 1
ATOM 625 C C . GLU A 1 81 ? -58.102 0.942 91.420 1.00 94.81 81 GLU A C 1
ATOM 627 O O . GLU A 1 81 ? -58.174 0.907 90.191 1.00 94.81 81 GLU A O 1
ATOM 632 N N . SER A 1 82 ? -58.294 -0.152 92.163 1.00 94.06 82 SER A N 1
ATOM 633 C CA . SER A 1 82 ? -58.579 -1.472 91.582 1.00 94.06 82 SER A CA 1
ATOM 634 C C . SER A 1 82 ? -59.871 -1.458 90.765 1.00 94.06 82 SER A C 1
ATOM 636 O O . SER A 1 82 ? -59.949 -2.055 89.689 1.00 94.06 82 SER A O 1
ATOM 638 N N . ARG A 1 83 ? -60.893 -0.738 91.242 1.00 95.19 83 ARG A N 1
ATOM 639 C CA . ARG A 1 83 ? -62.153 -0.566 90.516 1.00 95.19 83 ARG A CA 1
ATOM 640 C C . ARG A 1 83 ? -61.966 0.243 89.230 1.00 95.19 83 ARG A C 1
ATOM 642 O O . ARG A 1 83 ? -62.466 -0.175 88.190 1.00 95.19 83 ARG A O 1
ATOM 649 N N . GLN A 1 84 ? -61.194 1.329 89.264 1.00 94.50 84 GLN A N 1
ATOM 650 C CA . GLN A 1 84 ? -60.858 2.104 88.064 1.00 94.50 84 GLN A CA 1
ATOM 651 C C . GLN A 1 84 ? -60.055 1.283 87.045 1.00 94.50 84 GLN A C 1
ATOM 653 O O . GLN A 1 84 ? -60.332 1.352 85.846 1.00 94.50 84 GLN A O 1
ATOM 658 N N . GLN A 1 85 ? -59.095 0.471 87.499 1.00 95.50 85 GLN A N 1
ATOM 659 C CA . GLN A 1 85 ? -58.342 -0.434 86.625 1.00 95.50 85 GLN A CA 1
ATOM 660 C C . GLN A 1 85 ? -59.253 -1.474 85.965 1.00 95.50 85 GLN A C 1
ATOM 662 O O . GLN A 1 85 ? -59.117 -1.752 84.771 1.00 95.50 85 GLN A O 1
ATOM 667 N N . MET A 1 86 ? -60.219 -2.012 86.712 1.00 94.38 86 MET A N 1
ATOM 668 C CA . MET A 1 86 ? -61.211 -2.943 86.178 1.00 94.38 86 MET A CA 1
ATOM 669 C C . MET A 1 86 ? -62.078 -2.289 85.094 1.00 94.38 86 MET A C 1
ATOM 671 O O . MET A 1 86 ? -62.263 -2.874 84.026 1.00 94.38 86 MET A O 1
ATOM 675 N N . ASP A 1 87 ? -62.539 -1.057 85.320 1.00 96.19 87 ASP A N 1
ATOM 676 C CA . ASP A 1 87 ? -63.320 -0.299 84.336 1.00 96.19 87 ASP A CA 1
ATOM 677 C C . ASP A 1 87 ? -62.508 0.011 83.066 1.00 96.19 87 ASP A C 1
ATOM 679 O O . ASP A 1 87 ? -63.038 -0.053 81.952 1.00 96.19 87 ASP A O 1
ATOM 683 N N . LEU A 1 88 ? -61.211 0.310 83.204 1.00 96.38 88 LEU A N 1
ATOM 684 C CA . LEU A 1 88 ? -60.316 0.543 82.068 1.00 96.38 88 LEU A CA 1
ATOM 685 C C . LEU A 1 88 ? -60.123 -0.724 81.223 1.00 96.38 88 LEU A C 1
ATOM 687 O O . LEU A 1 88 ? -60.242 -0.670 79.996 1.00 96.38 88 LEU A O 1
ATOM 691 N N . LEU A 1 89 ? -59.858 -1.865 81.862 1.00 96.25 89 LEU A N 1
ATOM 692 C CA . LEU A 1 89 ? -59.709 -3.145 81.167 1.00 96.25 89 LEU A CA 1
ATOM 693 C C . LEU A 1 89 ? -61.005 -3.558 80.463 1.00 96.25 89 LEU A C 1
ATOM 695 O O . LEU A 1 89 ? -60.961 -4.020 79.323 1.00 96.25 89 LEU A O 1
ATOM 699 N N . ASN A 1 90 ? -62.159 -3.331 81.092 1.00 95.94 90 ASN A N 1
ATOM 700 C CA . A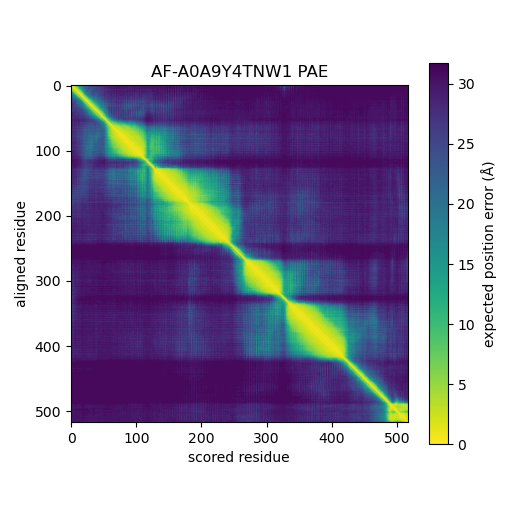SN A 1 90 ? -63.449 -3.656 80.491 1.00 95.94 90 ASN A CA 1
ATOM 701 C C . ASN A 1 90 ? -63.703 -2.836 79.211 1.00 95.94 90 ASN A C 1
ATOM 703 O O . ASN A 1 90 ? -64.100 -3.386 78.185 1.00 95.94 90 ASN A O 1
ATOM 707 N N . LYS A 1 91 ? -63.363 -1.538 79.219 1.00 96.62 91 LYS A N 1
ATOM 708 C CA . LYS A 1 91 ? -63.417 -0.691 78.012 1.00 96.62 91 LYS A CA 1
ATOM 709 C C . LYS A 1 91 ? -62.501 -1.208 76.898 1.00 96.62 91 LYS A C 1
ATOM 711 O O . LYS A 1 91 ? -62.904 -1.211 75.737 1.00 96.62 91 LYS A O 1
ATOM 716 N N . GLN A 1 92 ? -61.292 -1.672 77.228 1.00 96.31 92 GLN A N 1
ATOM 717 C CA . GLN A 1 92 ? -60.380 -2.249 76.230 1.00 96.31 92 GLN A CA 1
ATOM 718 C C . GLN A 1 92 ? -60.932 -3.531 75.599 1.00 96.31 92 GLN A C 1
ATOM 720 O O . GLN A 1 92 ? -60.755 -3.737 74.398 1.00 96.31 92 GLN A O 1
ATOM 725 N N . ILE A 1 93 ? -61.598 -4.382 76.383 1.00 96.25 93 ILE A N 1
ATOM 726 C CA . ILE A 1 93 ? -62.241 -5.597 75.870 1.00 96.25 93 ILE A CA 1
ATOM 727 C C . ILE A 1 93 ? -63.328 -5.224 74.857 1.00 96.25 93 ILE A C 1
ATOM 729 O O . ILE A 1 93 ? -63.287 -5.715 73.732 1.00 96.25 93 ILE A O 1
ATOM 733 N N . CYS A 1 94 ? -64.204 -4.267 75.182 1.00 96.19 94 CYS A N 1
ATOM 734 C CA . CYS A 1 94 ? -65.248 -3.818 74.255 1.00 96.19 94 CYS A CA 1
ATOM 735 C C . CYS A 1 94 ? -64.687 -3.297 72.920 1.00 96.19 94 CYS A C 1
ATOM 737 O O . CYS A 1 94 ? -65.230 -3.597 71.858 1.00 96.19 94 CYS A O 1
ATOM 739 N N . VAL A 1 95 ? -63.585 -2.536 72.946 1.00 97.00 95 VAL A N 1
ATOM 740 C CA . VAL A 1 95 ? -62.934 -2.056 71.712 1.00 97.00 95 VAL A CA 1
ATOM 741 C C . VAL A 1 95 ? -62.412 -3.226 70.875 1.00 97.00 95 VAL A C 1
ATOM 743 O O . VAL A 1 95 ? -62.605 -3.244 69.659 1.00 97.00 95 VAL A O 1
ATOM 746 N N . LYS A 1 96 ? -61.783 -4.220 71.510 1.00 96.06 96 LYS A N 1
ATOM 747 C CA . LYS A 1 96 ? -61.276 -5.409 70.812 1.00 96.06 96 LYS A CA 1
ATOM 748 C C . LYS A 1 96 ? -62.406 -6.235 70.193 1.00 96.06 96 LYS A C 1
ATOM 750 O O . LYS A 1 96 ? -62.271 -6.652 69.045 1.00 96.06 96 LYS A O 1
ATOM 755 N N . ASP A 1 97 ? -63.525 -6.408 70.891 1.00 97.00 97 ASP A N 1
ATOM 756 C CA . ASP A 1 97 ? -64.682 -7.145 70.370 1.00 97.00 97 ASP A CA 1
ATOM 757 C C . ASP A 1 97 ? -65.307 -6.459 69.144 1.00 97.00 97 ASP A C 1
ATOM 759 O O . ASP A 1 97 ? -65.640 -7.127 68.162 1.00 97.00 97 ASP A O 1
ATOM 763 N N . ASN A 1 98 ? -65.373 -5.123 69.141 1.00 96.56 98 ASN A N 1
ATOM 764 C CA . ASN A 1 98 ? -65.846 -4.354 67.986 1.00 96.56 98 ASN A CA 1
ATOM 765 C C . ASN A 1 98 ? -64.945 -4.536 66.750 1.00 96.56 98 ASN A C 1
ATOM 767 O O . ASN A 1 98 ? -65.451 -4.709 65.640 1.00 96.56 98 ASN A O 1
ATOM 771 N N . ILE A 1 99 ? -63.617 -4.551 66.925 1.00 96.81 99 ILE A N 1
ATOM 772 C CA . ILE A 1 99 ? -62.668 -4.799 65.823 1.00 96.81 99 ILE A CA 1
ATOM 773 C C . ILE A 1 99 ? -62.850 -6.213 65.261 1.00 96.81 99 ILE A C 1
ATOM 775 O O . ILE A 1 99 ? -62.870 -6.410 64.045 1.00 96.81 99 ILE A O 1
ATOM 779 N N . ILE A 1 100 ? -63.015 -7.209 66.137 1.00 95.44 100 ILE A N 1
ATOM 780 C CA . ILE A 1 100 ? -63.251 -8.595 65.719 1.00 95.44 100 ILE A CA 1
ATOM 781 C C . ILE A 1 100 ? -64.551 -8.700 64.906 1.00 95.44 100 ILE A C 1
ATOM 783 O O . ILE A 1 100 ? -64.584 -9.412 63.900 1.00 95.44 100 ILE A O 1
ATOM 787 N N . ALA A 1 101 ? -65.609 -7.989 65.304 1.00 95.50 101 ALA A N 1
ATOM 788 C CA . ALA A 1 101 ? -66.872 -7.966 64.571 1.00 95.50 101 ALA A CA 1
ATOM 789 C C . ALA A 1 101 ? -66.731 -7.358 63.159 1.00 95.50 101 ALA A C 1
ATOM 791 O O . ALA A 1 101 ? -67.234 -7.946 62.198 1.00 95.50 101 ALA A O 1
ATOM 792 N N . ASP A 1 102 ? -66.001 -6.246 63.002 1.00 95.12 102 ASP A N 1
ATOM 793 C CA . ASP A 1 102 ? -65.752 -5.635 61.684 1.00 95.12 102 ASP A CA 1
ATOM 794 C C . ASP A 1 102 ? -64.955 -6.561 60.751 1.00 95.12 102 ASP A C 1
ATOM 796 O O . ASP A 1 102 ? -65.339 -6.786 59.598 1.00 95.12 102 ASP A O 1
ATOM 800 N N . LEU A 1 103 ? -63.878 -7.169 61.258 1.00 94.75 103 LEU A N 1
ATOM 801 C CA . LEU A 1 103 ? -63.057 -8.095 60.474 1.00 94.75 103 LEU A CA 1
ATOM 802 C C . LEU A 1 103 ? -63.869 -9.302 59.988 1.00 94.75 103 LEU A C 1
ATOM 804 O O . LEU A 1 103 ? -63.765 -9.684 58.819 1.00 94.75 103 LEU A O 1
ATOM 808 N N . LYS A 1 104 ? -64.739 -9.855 60.842 1.00 92.31 104 LYS A N 1
ATOM 809 C CA . LYS A 1 104 ? -65.677 -10.920 60.451 1.00 92.31 104 LYS A CA 1
ATOM 810 C C . LYS A 1 104 ? -66.636 -10.459 59.350 1.00 92.31 104 LYS A C 1
ATOM 812 O O . LYS A 1 104 ? -66.853 -11.189 58.384 1.00 92.31 104 LYS A O 1
ATOM 817 N N . ALA A 1 105 ? -67.166 -9.239 59.437 1.00 91.50 105 ALA A N 1
ATOM 818 C CA . ALA A 1 105 ? -68.055 -8.692 58.413 1.00 91.50 105 ALA A CA 1
ATOM 819 C C . ALA A 1 105 ? -67.345 -8.461 57.067 1.00 91.50 105 ALA A C 1
ATOM 821 O O . ALA A 1 105 ? -67.954 -8.643 56.011 1.00 91.50 105 ALA A O 1
ATOM 822 N N . ARG A 1 106 ? -66.066 -8.057 57.080 1.00 89.12 106 ARG A N 1
ATOM 823 C CA . ARG A 1 106 ? -65.239 -7.895 55.870 1.00 89.12 106 ARG A CA 1
ATOM 824 C C . ARG A 1 106 ? -64.960 -9.227 55.185 1.00 89.12 106 ARG A C 1
ATOM 826 O O . ARG A 1 106 ? -65.110 -9.306 53.965 1.00 89.12 106 ARG A O 1
ATOM 833 N N . LEU A 1 107 ? -64.608 -10.261 55.945 1.00 84.38 107 LEU A N 1
ATOM 834 C CA . LEU A 1 107 ? -64.412 -11.614 55.416 1.00 84.38 107 LEU A CA 1
ATOM 835 C C . LEU A 1 107 ? -65.702 -12.158 54.792 1.00 84.38 107 LEU A C 1
ATOM 837 O O . LEU A 1 107 ? -65.698 -12.525 53.620 1.00 84.38 107 LEU A O 1
ATOM 841 N N . GLY A 1 108 ? -66.835 -12.031 55.487 1.00 80.75 108 GLY A N 1
ATOM 842 C CA . GLY A 1 108 ? -68.136 -12.460 54.965 1.00 80.75 108 GLY A CA 1
ATOM 843 C C . GLY A 1 108 ? -68.622 -11.704 53.716 1.00 80.75 108 GLY A C 1
ATOM 844 O O . GLY A 1 108 ? -69.593 -12.121 53.087 1.00 80.75 108 GLY A O 1
ATOM 845 N N . ARG A 1 109 ? -68.003 -10.576 53.330 1.00 78.38 109 ARG A N 1
ATOM 846 C CA . ARG A 1 109 ? -68.250 -9.927 52.025 1.00 78.38 109 ARG A CA 1
ATOM 847 C C . ARG A 1 109 ? -67.435 -10.561 50.899 1.00 78.38 109 ARG A C 1
ATOM 849 O O . ARG A 1 109 ? -67.969 -10.731 49.811 1.00 78.38 109 ARG A O 1
ATOM 856 N N . HIS A 1 110 ? -66.184 -10.933 51.161 1.00 72.38 110 HIS A N 1
ATOM 857 C CA . HIS A 1 110 ? -65.334 -11.613 50.180 1.00 72.38 110 HIS A CA 1
ATOM 858 C C . HIS A 1 110 ? -65.830 -13.040 49.927 1.00 72.38 110 HIS A C 1
ATOM 860 O O . HIS A 1 110 ? -65.926 -13.465 48.782 1.00 72.38 110 HIS A O 1
ATOM 866 N N . GLU A 1 111 ? -66.260 -13.730 50.983 1.00 67.25 111 GLU A N 1
ATOM 867 C CA . GLU A 1 111 ? -66.909 -15.041 50.884 1.00 67.25 111 GLU A CA 1
ATOM 868 C C . GLU A 1 111 ? -68.278 -14.965 50.203 1.00 67.25 111 GLU A C 1
ATOM 870 O O . GLU A 1 111 ? -68.679 -15.914 49.553 1.00 67.25 111 GLU A O 1
ATOM 875 N N . ARG A 1 112 ? -68.999 -13.837 50.269 1.00 61.09 112 ARG A N 1
ATOM 876 C CA . ARG A 1 112 ? -70.243 -13.682 49.493 1.00 61.09 112 ARG A CA 1
ATOM 877 C C . ARG A 1 112 ? -70.016 -13.480 47.995 1.00 61.09 112 ARG A C 1
ATOM 879 O O . ARG A 1 112 ? -70.880 -13.839 47.204 1.00 61.09 112 ARG A O 1
ATOM 886 N N . ILE A 1 113 ? -68.864 -12.934 47.611 1.00 58.34 113 ILE A N 1
ATOM 887 C CA . ILE A 1 113 ? -68.419 -12.867 46.210 1.00 58.34 113 ILE A CA 1
ATOM 888 C C . ILE A 1 113 ? -67.940 -14.255 45.737 1.00 58.34 113 ILE A C 1
ATOM 890 O O . ILE A 1 113 ? -68.067 -14.581 44.562 1.00 58.34 113 ILE A O 1
ATOM 894 N N . TYR A 1 114 ? -67.477 -15.097 46.665 1.00 51.16 114 TYR A N 1
ATOM 895 C CA . TYR A 1 114 ? -67.143 -16.510 46.470 1.00 51.16 114 TYR A CA 1
ATOM 896 C C . TYR A 1 114 ? -68.113 -17.429 47.235 1.00 51.16 114 TYR A C 1
ATOM 898 O O . TYR A 1 114 ? -67.690 -18.230 48.066 1.00 51.16 114 TYR A O 1
ATOM 906 N N . MET A 1 115 ? -69.427 -17.326 47.000 1.00 42.75 115 MET A N 1
ATOM 907 C CA . MET A 1 115 ? -70.334 -18.341 47.546 1.00 42.75 115 MET A CA 1
ATOM 908 C C . MET A 1 115 ? -70.268 -19.603 46.691 1.00 42.75 115 MET A C 1
ATOM 910 O O . MET A 1 115 ? -70.808 -19.668 45.588 1.00 42.75 115 MET A O 1
ATOM 914 N N . THR A 1 116 ? -69.636 -20.627 47.252 1.00 49.97 116 THR A N 1
ATOM 915 C CA . THR A 1 116 ? -69.926 -22.028 46.972 1.00 49.97 116 THR A CA 1
ATOM 916 C C . THR A 1 116 ? -71.358 -22.331 47.417 1.00 49.97 116 THR A C 1
ATOM 918 O O . THR A 1 116 ? -71.655 -22.466 48.603 1.00 49.97 116 THR A O 1
ATOM 921 N N . VAL A 1 117 ? -72.269 -22.440 46.451 1.00 44.09 117 VAL A N 1
ATOM 922 C CA . VAL A 1 117 ? -73.436 -23.315 46.616 1.00 44.09 117 VAL A CA 1
ATOM 923 C C . VAL A 1 117 ? -72.919 -24.756 46.527 1.00 44.09 117 VAL A C 1
ATOM 925 O O . VAL A 1 117 ? -71.906 -25.005 45.874 1.00 44.09 117 VAL A O 1
ATOM 928 N N . GLY A 1 118 ? -73.543 -25.658 47.283 1.00 47.97 118 GLY A N 1
ATOM 929 C CA . GLY A 1 118 ? -73.106 -27.035 47.511 1.00 47.97 118 GLY A CA 1
ATOM 930 C C . GLY A 1 118 ? -72.694 -27.819 46.262 1.00 47.97 118 GLY A C 1
ATOM 931 O O . GLY A 1 118 ? -73.051 -27.479 45.142 1.00 47.97 118 GLY A O 1
ATOM 932 N N . GLU A 1 119 ? -71.909 -28.866 46.519 1.00 50.09 119 GLU A N 1
ATOM 933 C CA . GLU A 1 119 ? -71.336 -29.834 45.578 1.00 50.09 119 GLU A CA 1
ATOM 934 C C . GLU A 1 119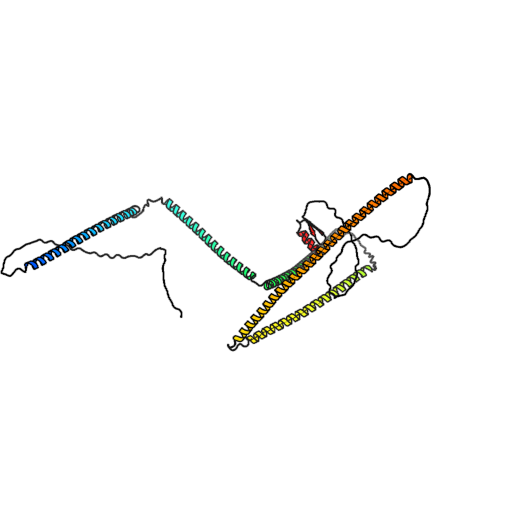 ? -71.944 -29.829 44.161 1.00 50.09 119 GLU A C 1
ATOM 936 O O . GLU A 1 119 ? -73.030 -30.357 43.934 1.00 50.09 119 GLU A O 1
ATOM 941 N N . LYS A 1 120 ? -71.127 -29.329 43.221 1.00 48.78 120 LYS A N 1
ATOM 942 C CA . LYS A 1 120 ? -71.283 -29.213 41.758 1.00 48.78 120 LYS A CA 1
ATOM 943 C C . LYS A 1 120 ? -71.760 -27.838 41.279 1.00 48.78 120 LYS A C 1
ATOM 945 O O . LYS A 1 120 ? -72.928 -27.484 41.337 1.00 48.78 120 LYS A O 1
ATOM 950 N N . ASP A 1 121 ? -70.775 -27.138 40.719 1.00 46.38 121 ASP A N 1
ATOM 951 C CA . ASP A 1 121 ? -70.855 -25.954 39.864 1.00 46.38 121 ASP A CA 1
ATOM 952 C C . ASP A 1 121 ? -70.960 -24.599 40.581 1.00 46.38 121 ASP A C 1
ATOM 954 O O . ASP A 1 121 ? -72.003 -23.961 40.703 1.00 46.38 121 ASP A O 1
ATOM 958 N N . SER A 1 122 ? -69.780 -24.108 40.982 1.00 44.94 122 SER A N 1
ATOM 959 C CA . SER A 1 122 ? -69.522 -22.688 41.228 1.00 44.94 122 SER A CA 1
ATOM 960 C C . SER A 1 122 ? -69.752 -21.913 39.928 1.00 44.94 122 SER A C 1
ATOM 962 O O . SER A 1 122 ? -68.877 -21.835 39.064 1.00 44.94 122 SER A O 1
ATOM 964 N N . MET A 1 123 ? -70.948 -21.354 39.757 1.00 48.91 123 MET A N 1
ATOM 965 C CA . MET A 1 123 ? -71.208 -20.442 38.652 1.00 48.91 123 MET A CA 1
ATOM 966 C C . MET A 1 123 ? -70.602 -19.081 38.994 1.00 48.91 123 MET A C 1
ATOM 968 O O . MET A 1 123 ? -71.166 -18.282 39.739 1.00 48.91 123 MET A O 1
ATOM 972 N N . VAL A 1 124 ? -69.401 -18.856 38.468 1.00 48.59 124 VAL A N 1
ATOM 973 C CA . VAL A 1 124 ? -68.675 -17.589 38.537 1.00 48.59 124 VAL A CA 1
ATOM 974 C C . VAL A 1 124 ? -69.525 -16.513 37.853 1.00 48.59 124 VAL A C 1
ATOM 976 O O . VAL A 1 124 ? -69.622 -16.478 36.628 1.00 48.59 124 VAL A O 1
ATOM 979 N N . ILE A 1 125 ? -70.146 -15.618 38.627 1.00 55.91 125 ILE A N 1
ATOM 980 C CA . ILE A 1 125 ? -70.674 -14.351 38.100 1.00 55.91 125 ILE A CA 1
ATOM 981 C C . ILE A 1 125 ? -69.458 -13.450 37.853 1.00 55.91 125 ILE A C 1
ATOM 983 O O . ILE A 1 125 ? -69.068 -12.631 38.682 1.00 55.91 125 ILE A O 1
ATOM 987 N N . GLY A 1 126 ? -68.804 -13.688 36.721 1.00 59.97 126 GLY A N 1
ATOM 988 C CA . GLY A 1 126 ? -67.663 -12.943 36.202 1.00 59.97 126 GLY A CA 1
ATOM 989 C C . GLY A 1 126 ? -67.841 -12.682 34.702 1.00 59.97 126 GLY A C 1
ATOM 990 O O . GLY A 1 126 ? -68.826 -13.138 34.117 1.00 59.97 126 GLY A O 1
ATOM 991 N N . PRO A 1 127 ? -66.934 -11.923 34.058 1.00 64.75 127 PRO A N 1
ATOM 992 C CA . PRO A 1 127 ? -66.976 -11.716 32.609 1.00 64.75 127 PRO A CA 1
ATOM 993 C C . PRO A 1 127 ? -67.093 -13.059 31.873 1.00 64.75 127 PRO A C 1
ATOM 995 O O . PRO A 1 127 ? -66.536 -14.057 32.323 1.00 64.75 127 PRO A O 1
ATOM 998 N N . SER A 1 128 ? -67.826 -13.089 30.753 1.00 78.81 128 SER A N 1
ATOM 999 C CA . SER A 1 128 ? -68.150 -14.323 30.020 1.00 78.81 128 SER A CA 1
ATOM 1000 C C . SER A 1 128 ? -66.925 -15.231 29.847 1.00 78.81 128 SER A C 1
ATOM 1002 O O . SER A 1 128 ? -65.912 -14.772 29.314 1.00 78.81 128 SER A O 1
ATOM 1004 N N . ASN A 1 129 ? -67.032 -16.511 30.221 1.00 78.69 129 ASN A N 1
ATOM 1005 C CA . ASN A 1 129 ? -65.925 -17.480 30.155 1.00 78.69 129 ASN A CA 1
ATOM 1006 C C . ASN A 1 129 ? -65.238 -17.513 28.774 1.00 78.69 129 ASN A C 1
ATOM 1008 O O . ASN A 1 129 ? -64.018 -17.565 28.694 1.00 78.69 129 ASN A O 1
ATOM 1012 N N . SER A 1 130 ? -65.996 -17.335 27.684 1.00 86.31 130 SER A N 1
ATOM 1013 C CA . SER A 1 130 ? -65.451 -17.244 26.319 1.00 86.31 130 SER A CA 1
ATOM 1014 C C . SER A 1 130 ? -64.474 -16.078 26.102 1.00 86.31 130 SER A C 1
ATOM 1016 O O . SER A 1 130 ? -63.530 -16.212 25.323 1.00 86.31 130 SER A O 1
ATOM 1018 N N . LEU A 1 131 ? -64.700 -14.924 26.738 1.00 87.38 131 LEU A N 1
ATOM 1019 C CA . LEU A 1 131 ? -63.802 -13.768 26.648 1.00 87.38 131 LEU A CA 1
ATOM 1020 C C . LEU A 1 131 ? -62.521 -14.032 27.440 1.00 87.38 131 LEU A C 1
ATOM 1022 O O . LEU A 1 131 ? -61.428 -13.755 26.949 1.00 87.38 131 LEU A O 1
ATOM 1026 N N . VAL A 1 132 ? -62.658 -14.607 28.637 1.00 86.06 132 VAL A N 1
ATOM 1027 C CA . VAL A 1 132 ? -61.523 -15.003 29.479 1.00 86.06 132 VAL A CA 1
ATOM 1028 C C . VAL A 1 132 ? -60.652 -16.024 28.742 1.00 86.06 132 VAL A C 1
ATOM 1030 O O . VAL A 1 132 ? -59.447 -15.816 28.624 1.00 86.06 132 VAL A O 1
ATOM 1033 N N . ASP A 1 133 ? -61.250 -17.050 28.134 1.00 89.12 133 ASP A N 1
ATOM 1034 C CA . ASP A 1 133 ? -60.536 -18.063 27.350 1.00 89.12 133 ASP A CA 1
ATOM 1035 C C . ASP A 1 133 ? -59.847 -17.479 26.106 1.00 89.12 133 ASP A C 1
ATOM 1037 O O . ASP A 1 133 ? -58.721 -17.858 25.776 1.00 89.12 133 ASP A O 1
ATOM 1041 N N . SER A 1 134 ? -60.491 -16.535 25.407 1.00 93.50 134 SER A N 1
ATOM 1042 C CA . SER A 1 134 ? -59.887 -15.851 24.256 1.00 93.50 134 SER A CA 1
ATOM 1043 C C . SER A 1 134 ? -58.688 -14.993 24.668 1.00 93.50 134 SER A C 1
ATOM 1045 O O . SER A 1 134 ? -57.652 -15.023 24.003 1.00 93.50 134 SER A O 1
ATOM 1047 N N . LEU A 1 135 ? -58.799 -14.257 25.777 1.00 93.12 135 LEU A N 1
ATOM 1048 C CA . LEU A 1 135 ? -57.703 -13.452 26.319 1.00 93.12 135 LEU A CA 1
ATOM 1049 C C . LEU A 1 135 ? -56.552 -14.332 26.811 1.00 93.12 135 LEU A C 1
ATOM 1051 O O . LEU A 1 135 ? -55.397 -14.016 26.541 1.00 93.12 135 LEU A O 1
ATOM 1055 N N . LEU A 1 136 ? -56.841 -15.464 27.460 1.00 93.50 136 LEU A N 1
ATOM 1056 C CA . LEU A 1 136 ? -55.820 -16.437 27.850 1.00 93.50 136 LEU A CA 1
ATOM 1057 C C . LEU A 1 136 ? -55.067 -16.980 26.628 1.00 93.50 136 LEU A C 1
ATOM 1059 O O . LEU A 1 136 ? -53.837 -17.019 26.646 1.00 93.50 136 LEU A O 1
ATOM 1063 N N . LYS A 1 137 ? -55.768 -17.317 25.535 1.00 95.88 137 LYS A N 1
ATOM 1064 C CA . LYS A 1 137 ? -55.136 -17.749 24.274 1.00 95.88 137 LYS A CA 1
ATOM 1065 C C . LYS A 1 137 ? -54.251 -16.661 23.663 1.00 95.88 137 LYS A C 1
ATOM 1067 O O . LYS A 1 137 ? -53.139 -16.968 23.237 1.00 95.88 137 LYS A O 1
ATOM 1072 N N . GLU A 1 138 ? -54.700 -15.407 23.630 1.00 96.31 138 GLU A N 1
ATOM 1073 C CA . GLU A 1 138 ? -53.882 -14.293 23.129 1.00 96.31 138 GLU A CA 1
ATOM 1074 C C . GLU A 1 138 ? -52.669 -14.014 24.025 1.00 96.31 138 GLU A C 1
ATOM 1076 O O . GLU A 1 138 ? -51.562 -13.844 23.518 1.00 96.31 138 GLU A O 1
ATOM 1081 N N . ILE A 1 139 ? -52.818 -14.076 25.351 1.00 96.50 139 ILE A N 1
ATOM 1082 C CA . ILE A 1 139 ? -51.692 -13.977 26.291 1.00 96.50 139 ILE A CA 1
ATOM 1083 C C . ILE A 1 139 ? -50.690 -15.111 26.045 1.00 96.50 139 ILE A C 1
ATOM 1085 O O . ILE A 1 139 ? -49.486 -14.860 26.020 1.00 96.50 139 ILE A O 1
ATOM 1089 N N . CYS A 1 140 ? -51.152 -16.344 25.820 1.00 96.00 140 CYS A N 1
ATOM 1090 C CA . CYS A 1 140 ? -50.282 -17.465 25.462 1.00 96.00 140 CYS A CA 1
ATOM 1091 C C . CYS A 1 140 ? -49.548 -17.222 24.134 1.00 96.00 140 CYS A C 1
ATOM 1093 O O . CYS A 1 140 ? -48.334 -17.417 24.075 1.00 96.00 140 CYS A O 1
ATOM 1095 N N . LYS A 1 141 ? -50.233 -16.732 23.092 1.00 97.88 141 LYS A N 1
ATOM 1096 C CA . LYS A 1 141 ? -49.600 -16.382 21.806 1.00 97.88 141 LYS A CA 1
ATOM 1097 C C . LYS A 1 141 ? -48.559 -15.275 21.957 1.00 97.88 141 LYS A C 1
ATOM 1099 O O . LYS A 1 141 ? -47.482 -15.369 21.375 1.00 97.88 141 LYS A O 1
ATOM 1104 N N . LEU A 1 142 ? -48.857 -14.229 22.727 1.00 97.00 142 LEU A N 1
ATOM 1105 C CA . LEU A 1 142 ? -47.926 -13.128 22.978 1.00 97.00 142 LEU A CA 1
ATOM 1106 C C . LEU A 1 142 ? -46.715 -13.588 23.792 1.00 97.00 142 LEU A C 1
ATOM 1108 O O . LEU A 1 142 ? -45.593 -13.203 23.470 1.00 97.00 142 LEU A O 1
ATOM 1112 N N . LYS A 1 143 ? -46.914 -14.457 24.791 1.00 97.12 143 LYS A N 1
ATOM 1113 C CA . LYS A 1 143 ? -45.817 -15.093 25.535 1.00 97.12 143 LYS A CA 1
ATOM 1114 C C . LYS A 1 143 ? -44.926 -15.931 24.619 1.00 97.12 143 LYS A C 1
ATOM 1116 O O . LYS A 1 143 ? -43.710 -15.803 24.709 1.00 97.12 143 LYS A O 1
ATOM 1121 N N . GLN A 1 144 ? -45.513 -16.715 23.711 1.00 97.62 144 GLN A N 1
ATOM 1122 C CA . GLN A 1 144 ? -44.744 -17.490 22.736 1.00 97.62 144 GLN A CA 1
ATOM 1123 C C . GLN A 1 144 ? -43.938 -16.575 21.809 1.00 97.62 144 GLN A C 1
ATOM 1125 O O . GLN A 1 144 ? -42.730 -16.738 21.699 1.00 97.62 144 GLN A O 1
ATOM 1130 N N . LYS A 1 145 ? -44.574 -15.555 21.213 1.00 97.44 145 LYS A N 1
ATOM 1131 C CA . LYS A 1 145 ? -43.885 -14.586 20.344 1.00 97.44 145 LYS A CA 1
ATOM 1132 C C . LYS A 1 145 ? -42.736 -13.886 21.065 1.00 97.44 145 LYS A C 1
ATOM 1134 O O . LYS A 1 145 ? -41.664 -13.738 20.490 1.00 97.44 145 LYS A O 1
ATOM 1139 N N . ARG A 1 146 ? -42.952 -13.480 22.320 1.00 96.88 146 ARG A N 1
ATOM 1140 C CA . ARG A 1 146 ? -41.914 -12.885 23.165 1.00 96.88 146 ARG A CA 1
ATOM 1141 C C . ARG A 1 146 ? -40.748 -13.858 23.371 1.00 96.88 146 ARG A C 1
ATOM 1143 O O . ARG A 1 146 ? -39.606 -13.468 23.151 1.00 96.88 146 ARG A O 1
ATOM 1150 N N . SER A 1 147 ? -41.030 -15.114 23.715 1.00 97.38 147 SER A N 1
ATOM 1151 C CA . SER A 1 147 ? -40.003 -16.149 23.882 1.00 97.38 147 SER A CA 1
ATOM 1152 C C . SER A 1 147 ? -39.223 -16.406 22.585 1.00 97.38 147 SER A C 1
ATOM 1154 O O . SER A 1 147 ? -37.995 -16.448 22.611 1.00 97.38 147 SER A O 1
ATOM 1156 N N . ASP A 1 148 ? -39.900 -16.471 21.434 1.00 97.38 148 ASP A N 1
ATOM 1157 C CA . ASP A 1 148 ? -39.252 -16.650 20.129 1.00 97.38 148 ASP A CA 1
ATOM 1158 C C . ASP A 1 148 ? -38.332 -15.467 19.784 1.00 97.38 148 ASP A C 1
ATOM 1160 O O . ASP A 1 148 ? -37.246 -15.657 19.230 1.00 97.38 148 ASP A O 1
ATOM 1164 N N . THR A 1 149 ? -38.744 -14.233 20.103 1.00 96.31 149 THR A N 1
ATOM 1165 C CA . THR A 1 149 ? -37.902 -13.042 19.905 1.00 96.31 149 THR A CA 1
ATOM 1166 C C . THR A 1 149 ? -36.714 -13.007 20.857 1.00 96.31 149 THR A C 1
ATOM 1168 O O . THR A 1 149 ? -35.613 -12.689 20.416 1.00 96.31 149 THR A O 1
ATOM 1171 N N . GLU A 1 150 ? -36.903 -13.385 22.123 1.00 97.44 150 GLU A N 1
ATOM 1172 C CA . GLU A 1 150 ? -35.822 -13.486 23.109 1.00 97.44 150 GLU A CA 1
ATOM 1173 C C . GLU A 1 150 ? -34.792 -14.540 22.674 1.00 97.44 150 GLU A C 1
ATOM 1175 O O . GLU A 1 150 ? -33.592 -14.286 22.724 1.00 97.44 150 GLU A O 1
ATOM 1180 N N . PHE A 1 151 ? -35.238 -15.677 22.136 1.00 97.56 151 PHE A N 1
ATOM 1181 C CA . PHE A 1 151 ? -34.348 -16.714 21.616 1.00 97.56 151 PHE A CA 1
ATOM 1182 C C . PHE A 1 151 ? -33.584 -16.281 20.355 1.00 97.56 151 PHE A C 1
ATOM 1184 O O . PHE A 1 151 ? -32.391 -16.559 20.220 1.00 97.56 151 PHE A O 1
ATOM 1191 N N . LYS A 1 152 ? -34.235 -15.564 19.429 1.00 97.81 152 LYS A N 1
ATOM 1192 C CA . LYS A 1 152 ? -33.552 -14.976 18.262 1.00 97.81 152 LYS A CA 1
ATOM 1193 C C . LYS A 1 152 ? -32.519 -13.932 18.683 1.00 97.81 152 LYS A C 1
ATOM 1195 O O . LYS A 1 152 ? -31.411 -13.950 18.154 1.00 97.81 152 LYS A O 1
ATOM 1200 N N . ALA A 1 153 ? -32.859 -13.073 19.643 1.00 96.88 153 ALA A N 1
ATOM 1201 C CA . ALA A 1 153 ? -31.940 -12.082 20.192 1.00 96.88 153 ALA A CA 1
ATOM 1202 C C . ALA A 1 153 ? -30.750 -12.746 20.901 1.00 96.88 153 ALA A C 1
ATOM 1204 O O . ALA A 1 153 ? -29.619 -12.316 20.704 1.00 96.88 153 ALA A O 1
ATOM 1205 N N . ALA A 1 154 ? -30.977 -13.833 21.649 1.00 97.38 154 ALA A N 1
ATOM 1206 C CA . ALA A 1 154 ? -29.909 -14.613 22.275 1.00 97.38 154 ALA A CA 1
ATOM 1207 C C . ALA A 1 154 ? -28.949 -15.209 21.230 1.00 97.38 154 ALA A C 1
ATOM 1209 O O . ALA A 1 154 ? -27.743 -15.002 21.325 1.00 97.38 154 ALA A O 1
ATOM 1210 N N . ARG A 1 155 ? -29.471 -15.843 20.169 1.00 97.50 155 ARG A N 1
ATOM 1211 C CA . ARG A 1 155 ? -28.641 -16.350 19.057 1.00 97.50 155 ARG A CA 1
ATOM 1212 C C . ARG A 1 155 ? -27.849 -15.246 18.357 1.00 97.50 155 ARG A C 1
ATOM 1214 O O . ARG A 1 155 ? -26.690 -15.442 18.010 1.00 97.50 155 ARG A O 1
ATOM 1221 N N . GLN A 1 156 ? -28.466 -14.086 18.137 1.00 97.75 156 GLN A N 1
ATOM 1222 C CA . GLN A 1 156 ? -27.778 -12.932 17.553 1.00 97.75 156 GLN A CA 1
ATOM 1223 C C . GLN A 1 156 ? -26.681 -12.400 18.481 1.00 97.75 156 GLN A C 1
ATOM 1225 O O . GLN A 1 156 ? -25.598 -12.072 18.008 1.00 97.75 156 GLN A O 1
ATOM 1230 N N . ALA A 1 157 ? -26.924 -12.354 19.791 1.00 97.25 157 ALA A N 1
ATOM 1231 C CA . ALA A 1 157 ? -25.918 -11.956 20.769 1.00 97.25 157 ALA A CA 1
ATOM 1232 C C . ALA A 1 157 ? -24.727 -12.930 20.791 1.00 97.25 157 ALA A C 1
ATOM 1234 O O . ALA A 1 157 ? -23.584 -12.480 20.833 1.00 97.25 157 ALA A O 1
ATOM 1235 N N . GLU A 1 158 ? -24.971 -14.239 20.693 1.00 97.81 158 GLU A N 1
ATOM 1236 C CA . GLU A 1 158 ? -23.919 -15.260 20.575 1.00 97.81 158 GLU A CA 1
ATOM 1237 C C . GLU A 1 158 ? -23.097 -15.105 19.283 1.00 97.81 158 GLU A C 1
ATOM 1239 O O . GLU A 1 158 ? -21.869 -15.183 19.318 1.00 97.81 158 GLU A O 1
ATOM 1244 N N . GLU A 1 159 ? -23.744 -14.840 18.144 1.00 98.06 159 GLU A N 1
ATOM 1245 C CA . GLU A 1 159 ? -23.059 -14.547 16.876 1.00 98.06 159 GLU A CA 1
ATOM 1246 C C . GLU A 1 159 ? -22.178 -13.300 16.993 1.00 98.06 159 GLU A C 1
ATOM 1248 O O . GLU A 1 159 ? -21.001 -13.332 16.639 1.00 98.06 159 GLU A O 1
ATOM 1253 N N . ILE A 1 160 ? -22.721 -12.215 17.554 1.00 97.75 160 ILE A N 1
ATOM 1254 C CA . ILE A 1 160 ? -21.985 -10.968 17.783 1.00 97.75 160 ILE A CA 1
ATOM 1255 C C . ILE A 1 160 ? -20.785 -11.216 18.702 1.00 97.75 160 ILE A C 1
ATOM 1257 O O . ILE A 1 160 ? -19.701 -10.697 18.448 1.00 97.75 160 ILE A O 1
ATOM 1261 N N . GLN A 1 161 ? -20.936 -12.017 19.759 1.00 98.31 161 GLN A N 1
ATOM 1262 C CA . GLN A 1 161 ? -19.818 -12.380 20.633 1.00 98.31 161 GLN A CA 1
ATOM 1263 C C . GLN A 1 161 ? -18.738 -13.168 19.886 1.00 98.31 161 GLN A C 1
ATOM 1265 O O . GLN A 1 161 ? -17.556 -12.859 20.037 1.00 98.31 161 GLN A O 1
ATOM 1270 N N . ARG A 1 162 ? -19.125 -14.134 19.045 1.00 98.56 162 ARG A N 1
ATOM 1271 C CA . ARG A 1 162 ? -18.184 -14.910 18.227 1.00 98.56 162 ARG A CA 1
ATOM 1272 C C . ARG A 1 162 ? -17.422 -14.023 17.242 1.00 98.56 162 ARG A C 1
ATOM 1274 O O . ARG A 1 162 ? -16.202 -14.120 17.160 1.00 98.56 162 ARG A O 1
ATOM 1281 N N . LEU A 1 163 ? -18.128 -13.143 16.533 1.00 98.25 163 LEU A N 1
ATOM 1282 C CA . LEU A 1 163 ? -17.523 -12.207 15.586 1.00 98.25 163 LEU A CA 1
ATOM 1283 C C . LEU A 1 163 ? -16.597 -11.212 16.290 1.00 98.25 163 LEU A C 1
ATOM 1285 O O . LEU A 1 163 ? -15.509 -10.945 15.796 1.00 98.25 163 LEU A O 1
ATOM 1289 N N . ASN A 1 164 ? -16.975 -10.717 17.472 1.00 97.50 164 ASN A N 1
ATOM 1290 C CA . ASN A 1 164 ? -16.102 -9.862 18.276 1.00 97.50 164 ASN A CA 1
ATOM 1291 C C . ASN A 1 164 ? -14.818 -10.583 18.708 1.00 97.50 164 ASN A C 1
ATOM 1293 O O . ASN A 1 164 ? -13.761 -9.959 18.745 1.00 97.50 164 ASN A O 1
ATOM 1297 N N . LEU A 1 165 ? -14.891 -11.878 19.034 1.00 98.25 165 LEU A N 1
ATOM 1298 C CA . LEU A 1 165 ? -13.703 -12.668 19.359 1.00 98.25 165 LEU A CA 1
ATOM 1299 C C . LEU A 1 165 ? -12.771 -12.777 18.144 1.00 98.25 165 LEU A C 1
ATOM 1301 O O . LEU A 1 165 ? -11.595 -12.452 18.258 1.00 98.25 165 LEU A O 1
ATOM 1305 N N . GLN A 1 166 ? -13.312 -13.147 16.979 1.00 98.38 166 GLN A N 1
ATOM 1306 C CA . GLN A 1 166 ? -12.543 -13.234 15.733 1.00 98.38 166 GLN A CA 1
ATOM 1307 C C . GLN A 1 166 ? -11.930 -11.889 15.344 1.00 98.38 166 GLN A C 1
ATOM 1309 O O . GLN A 1 166 ? -10.784 -11.829 14.910 1.00 98.38 166 GLN A O 1
ATOM 1314 N N . LEU A 1 167 ? -12.675 -10.799 15.523 1.00 98.19 167 LEU A N 1
ATOM 1315 C CA . LEU A 1 167 ? -12.187 -9.458 15.234 1.00 98.19 167 LEU A CA 1
ATOM 1316 C C . LEU A 1 167 ? -11.010 -9.097 16.146 1.00 98.19 167 LEU A C 1
ATOM 1318 O O . LEU A 1 167 ? -9.989 -8.648 15.638 1.00 98.19 167 LEU A O 1
ATOM 1322 N N . ARG A 1 168 ? -11.085 -9.395 17.451 1.00 98.06 168 ARG A N 1
ATOM 1323 C CA . ARG A 1 168 ? -9.942 -9.213 18.364 1.00 98.06 168 ARG A CA 1
ATOM 1324 C C . ARG A 1 168 ? -8.743 -10.080 17.995 1.00 98.06 168 ARG A C 1
ATOM 1326 O O . ARG A 1 168 ? -7.614 -9.616 18.088 1.00 98.06 168 ARG A O 1
ATOM 1333 N N . GLU A 1 169 ? -8.962 -11.332 17.596 1.00 98.19 169 GLU A N 1
ATOM 1334 C CA . GLU A 1 169 ? -7.879 -12.207 17.126 1.00 98.19 169 GLU A CA 1
ATOM 1335 C C . GLU A 1 169 ? -7.186 -11.599 15.901 1.00 98.19 169 GLU A C 1
ATOM 1337 O O . GLU A 1 169 ? -5.959 -11.528 15.862 1.00 98.19 169 GLU A O 1
ATOM 1342 N N . LYS A 1 170 ? -7.956 -11.062 14.945 1.00 98.19 170 LYS A N 1
ATOM 1343 C CA . LYS A 1 170 ? -7.410 -10.355 13.779 1.00 98.19 170 LYS A CA 1
ATOM 1344 C C . LYS A 1 170 ? -6.711 -9.048 14.133 1.00 98.19 170 LYS A C 1
ATOM 1346 O O . LYS A 1 170 ? -5.660 -8.768 13.567 1.00 98.19 170 LYS A O 1
ATOM 1351 N N . GLU A 1 171 ? -7.228 -8.277 15.083 1.00 97.56 171 GLU A N 1
ATOM 1352 C CA . GLU A 1 171 ? -6.545 -7.085 15.598 1.00 97.56 171 GLU A CA 1
ATOM 1353 C C . GLU A 1 171 ? -5.194 -7.442 16.234 1.00 97.56 171 GLU A C 1
ATOM 1355 O O . GLU A 1 171 ? -4.205 -6.755 15.988 1.00 97.56 171 GLU A O 1
ATOM 1360 N N . LEU A 1 172 ? -5.119 -8.544 16.989 1.00 97.88 172 LEU A N 1
ATOM 1361 C CA . LEU A 1 172 ? -3.869 -9.032 17.579 1.00 97.88 172 LEU A CA 1
ATOM 1362 C C . LEU A 1 172 ? -2.881 -9.549 16.525 1.00 97.88 172 LEU A C 1
ATOM 1364 O O . LEU A 1 172 ? -1.687 -9.274 16.635 1.00 97.88 172 LEU A O 1
ATOM 1368 N N . GLU A 1 173 ? -3.351 -10.266 15.499 1.00 97.31 173 GLU A N 1
ATOM 1369 C CA . GLU A 1 173 ? -2.520 -10.675 14.357 1.00 97.31 173 GLU A CA 1
ATOM 1370 C C . GLU A 1 173 ? -1.928 -9.449 13.642 1.00 97.31 173 GLU A C 1
ATOM 1372 O O . GLU A 1 173 ? -0.723 -9.394 13.388 1.00 97.31 173 GLU A O 1
ATOM 1377 N N . LEU A 1 174 ? -2.757 -8.438 13.363 1.00 95.88 174 LEU A N 1
ATOM 1378 C CA . LEU A 1 174 ? -2.314 -7.193 12.735 1.00 95.88 174 LEU A CA 1
ATOM 1379 C C . LEU A 1 174 ? -1.315 -6.441 13.613 1.00 95.88 174 LEU A C 1
ATOM 1381 O O . LEU A 1 174 ? -0.299 -5.971 13.103 1.00 95.88 174 LEU A O 1
ATOM 1385 N N . GLU A 1 175 ? -1.559 -6.348 14.920 1.00 96.00 175 GLU A N 1
ATOM 1386 C CA . GLU A 1 175 ? -0.627 -5.696 15.840 1.00 96.00 175 GLU A CA 1
ATOM 1387 C C . GLU A 1 175 ? 0.702 -6.453 15.920 1.00 96.00 175 GLU A C 1
ATOM 1389 O O . GLU A 1 175 ? 1.762 -5.834 15.882 1.00 96.00 175 GLU A O 1
ATOM 1394 N N . SER A 1 176 ? 0.669 -7.789 15.921 1.00 95.50 176 SER A N 1
ATOM 1395 C CA . SER A 1 176 ? 1.878 -8.613 15.859 1.00 95.50 176 SER A CA 1
ATOM 1396 C C . SER A 1 176 ? 2.706 -8.302 14.611 1.00 95.50 176 SER A C 1
ATOM 1398 O O . SER A 1 176 ? 3.909 -8.074 14.724 1.00 95.50 176 SER A O 1
ATOM 1400 N N . ILE A 1 177 ? 2.070 -8.206 13.440 1.00 94.00 177 ILE A N 1
ATOM 1401 C CA . ILE A 1 177 ? 2.742 -7.835 12.186 1.00 94.00 177 ILE A CA 1
ATOM 1402 C C . ILE A 1 177 ? 3.260 -6.392 12.246 1.00 94.00 177 ILE A C 1
ATOM 1404 O O . ILE A 1 177 ? 4.363 -6.107 11.783 1.00 94.00 177 ILE A O 1
ATOM 1408 N N . ARG A 1 178 ? 2.508 -5.456 12.835 1.00 92.69 178 ARG A N 1
ATOM 1409 C CA . ARG A 1 178 ? 2.948 -4.059 12.985 1.00 92.69 178 ARG A CA 1
ATOM 1410 C C . ARG A 1 178 ? 4.191 -3.948 13.861 1.00 92.69 178 ARG A C 1
ATOM 1412 O O . ARG A 1 178 ? 5.124 -3.247 13.472 1.00 92.69 178 ARG A O 1
ATOM 1419 N N . CYS A 1 179 ? 4.213 -4.659 14.987 1.00 93.56 179 CYS A N 1
ATOM 1420 C CA . CYS A 1 179 ? 5.328 -4.689 15.930 1.00 93.56 179 CYS A CA 1
ATOM 1421 C C . CYS A 1 179 ? 6.552 -5.464 15.421 1.00 93.56 179 CYS A C 1
ATOM 1423 O O . CYS A 1 179 ? 7.619 -5.342 16.026 1.00 93.56 179 CYS A O 1
ATOM 1425 N N . GLN A 1 180 ? 6.434 -6.247 14.342 1.00 94.75 180 GLN A N 1
ATOM 1426 C CA . GLN A 1 180 ? 7.594 -6.909 13.750 1.00 94.75 180 GLN A CA 1
ATOM 1427 C C . GLN A 1 180 ? 8.628 -5.877 13.270 1.00 94.75 180 GLN A C 1
ATOM 1429 O O . GLN A 1 180 ? 8.256 -4.882 12.635 1.00 94.75 180 GLN A O 1
ATOM 1434 N N . PRO A 1 181 ? 9.925 -6.112 13.528 1.00 94.50 181 PRO A N 1
ATOM 1435 C CA . PRO A 1 181 ? 10.999 -5.282 13.004 1.00 94.50 181 PRO A CA 1
ATOM 1436 C C . PRO A 1 181 ? 11.003 -5.233 11.470 1.00 94.50 181 PRO A C 1
ATOM 1438 O O . PRO A 1 181 ? 10.810 -6.250 10.806 1.00 94.50 181 PRO A O 1
ATOM 1441 N N . ASP A 1 182 ? 11.320 -4.072 10.895 1.00 93.50 182 ASP A N 1
ATOM 1442 C CA . ASP A 1 182 ? 11.258 -3.875 9.437 1.00 93.50 182 ASP A CA 1
ATOM 1443 C C . ASP A 1 182 ? 12.182 -4.820 8.657 1.00 93.50 182 ASP A C 1
ATOM 1445 O O . ASP A 1 182 ? 11.794 -5.353 7.625 1.00 93.50 182 ASP A O 1
ATOM 1449 N N . HIS A 1 183 ? 13.352 -5.154 9.205 1.00 94.25 183 HIS A N 1
ATOM 1450 C CA . HIS A 1 183 ? 14.277 -6.087 8.559 1.00 94.25 183 HIS A CA 1
ATOM 1451 C C . HIS A 1 183 ? 13.733 -7.525 8.434 1.00 94.25 183 HIS A C 1
ATOM 1453 O O . HIS A 1 183 ? 14.204 -8.276 7.581 1.00 94.25 183 HIS A O 1
ATOM 1459 N N . GLU A 1 184 ? 12.786 -7.947 9.279 1.00 94.38 184 GLU A N 1
ATOM 1460 C CA . GLU A 1 184 ? 12.113 -9.247 9.137 1.00 94.38 184 GLU A CA 1
ATOM 1461 C C . GLU A 1 184 ? 11.061 -9.189 8.027 1.00 94.38 184 GLU A C 1
ATOM 1463 O O . GLU A 1 184 ? 11.003 -10.094 7.193 1.00 94.38 184 GLU A O 1
ATOM 1468 N N . LYS A 1 185 ? 10.309 -8.082 7.954 1.00 94.00 185 LYS A N 1
ATOM 1469 C CA . LYS A 1 185 ? 9.367 -7.808 6.859 1.00 94.00 185 LYS A CA 1
ATOM 1470 C C . LYS A 1 185 ? 10.096 -7.770 5.517 1.00 94.00 185 LYS A C 1
ATOM 1472 O O . LYS A 1 185 ? 9.669 -8.429 4.577 1.00 94.00 185 LYS A O 1
ATOM 1477 N N . ASP A 1 186 ? 11.235 -7.084 5.447 1.00 95.50 186 ASP A N 1
ATOM 1478 C CA . ASP A 1 186 ? 12.059 -6.998 4.239 1.00 95.50 186 ASP A CA 1
ATOM 1479 C C . ASP A 1 186 ? 12.577 -8.373 3.801 1.00 95.50 186 ASP A C 1
ATOM 1481 O O . ASP A 1 186 ? 12.549 -8.700 2.613 1.00 95.50 186 ASP A O 1
ATOM 1485 N N . ARG A 1 187 ? 13.004 -9.221 4.749 1.00 96.94 187 ARG A N 1
ATOM 1486 C CA . ARG A 1 187 ? 13.423 -10.601 4.450 1.00 96.94 187 ARG A CA 1
ATOM 1487 C C . ARG A 1 187 ? 12.284 -11.428 3.864 1.00 96.94 187 ARG A C 1
ATOM 1489 O O . ARG A 1 187 ? 12.510 -12.126 2.876 1.00 96.94 187 ARG A O 1
ATOM 1496 N N . GLU A 1 188 ? 11.083 -11.350 4.435 1.00 96.31 188 GLU A N 1
ATOM 1497 C CA . GLU A 1 188 ? 9.931 -12.083 3.899 1.00 96.31 188 GLU A CA 1
ATOM 1498 C C . GLU A 1 188 ? 9.499 -11.527 2.537 1.00 96.31 188 GLU A C 1
ATOM 1500 O O . GLU A 1 188 ? 9.234 -12.299 1.621 1.00 96.31 188 GLU A O 1
ATOM 1505 N N . ILE A 1 189 ? 9.526 -10.206 2.342 1.00 96.81 189 ILE A N 1
ATOM 1506 C CA . ILE A 1 189 ? 9.267 -9.580 1.038 1.00 96.81 189 ILE A CA 1
ATOM 1507 C C . ILE A 1 189 ? 10.261 -10.091 -0.009 1.00 96.81 189 ILE A C 1
ATOM 1509 O O . ILE A 1 189 ? 9.853 -10.465 -1.108 1.00 96.81 189 ILE A O 1
ATOM 1513 N N . HIS A 1 190 ? 11.554 -10.147 0.316 1.00 97.81 190 HIS A N 1
ATOM 1514 C CA . HIS A 1 190 ? 12.557 -10.712 -0.584 1.00 97.81 190 HIS A CA 1
ATOM 1515 C C . HIS A 1 190 ? 12.284 -12.185 -0.891 1.00 97.81 190 HIS A C 1
ATOM 1517 O O . HIS A 1 190 ? 12.318 -12.575 -2.056 1.00 97.81 190 HIS A O 1
ATOM 1523 N N . ARG A 1 191 ? 11.945 -12.989 0.122 1.00 98.38 191 ARG A N 1
ATOM 1524 C CA . ARG A 1 191 ? 11.587 -14.402 -0.049 1.00 98.38 191 ARG A CA 1
ATOM 1525 C C . ARG A 1 191 ? 10.387 -14.579 -0.984 1.00 98.38 191 ARG A C 1
ATOM 1527 O O . ARG A 1 191 ? 10.431 -15.425 -1.876 1.00 98.38 191 ARG A O 1
ATOM 1534 N N . LEU A 1 192 ? 9.336 -13.781 -0.797 1.00 98.19 192 LEU A N 1
ATOM 1535 C CA . LEU A 1 192 ? 8.129 -13.806 -1.624 1.00 98.19 192 LEU A CA 1
ATOM 1536 C C . LEU A 1 192 ? 8.416 -13.351 -3.058 1.00 98.19 192 LEU A C 1
ATOM 1538 O O . LEU A 1 192 ? 7.938 -13.989 -3.992 1.00 98.19 192 LEU A O 1
ATOM 1542 N N . ARG A 1 193 ? 9.239 -12.313 -3.247 1.00 98.31 193 ARG A N 1
ATOM 1543 C CA . ARG A 1 193 ? 9.685 -11.870 -4.578 1.00 98.31 193 ARG A CA 1
ATOM 1544 C C . ARG A 1 193 ? 10.466 -12.962 -5.303 1.00 98.31 193 ARG A C 1
ATOM 1546 O O . ARG A 1 193 ? 10.101 -13.305 -6.419 1.00 98.31 193 ARG A O 1
ATOM 1553 N N . SER A 1 194 ? 11.444 -13.594 -4.650 1.00 98.19 194 SER A N 1
ATOM 1554 C CA . SER A 1 194 ? 12.173 -14.723 -5.245 1.00 98.19 194 SER A CA 1
ATOM 1555 C C . SER A 1 194 ? 11.253 -15.888 -5.616 1.00 98.19 194 SER A C 1
ATOM 1557 O O . SER A 1 194 ? 11.429 -16.505 -6.664 1.00 98.19 194 SER A O 1
ATOM 1559 N N . ALA A 1 195 ? 10.260 -16.195 -4.776 1.00 98.38 195 ALA A N 1
ATOM 1560 C CA . ALA A 1 195 ? 9.298 -17.259 -5.053 1.00 98.38 195 ALA A CA 1
ATOM 1561 C C . ALA A 1 195 ? 8.365 -16.922 -6.231 1.00 98.38 195 ALA A C 1
ATOM 1563 O O . ALA A 1 195 ? 8.034 -17.808 -7.020 1.00 98.38 195 ALA A O 1
ATOM 1564 N N . LEU A 1 196 ? 7.958 -15.655 -6.365 1.00 98.44 196 LEU A N 1
ATOM 1565 C CA . LEU A 1 196 ? 7.177 -15.177 -7.506 1.00 98.44 196 LEU A CA 1
ATOM 1566 C C . LEU A 1 196 ? 7.989 -15.230 -8.801 1.00 98.44 196 LEU A C 1
ATOM 1568 O O . LEU A 1 196 ? 7.511 -15.806 -9.771 1.00 98.44 196 LEU A O 1
ATOM 1572 N N . GLU A 1 197 ? 9.229 -14.744 -8.793 1.00 98.19 197 GLU A N 1
ATOM 1573 C CA . GLU A 1 197 ? 10.127 -14.814 -9.953 1.00 98.19 197 GLU A CA 1
ATOM 1574 C C . GLU A 1 197 ? 10.380 -16.266 -10.396 1.00 98.19 197 GLU A C 1
ATOM 1576 O O . GLU A 1 197 ? 10.430 -16.565 -11.588 1.00 98.19 197 GLU A O 1
ATOM 1581 N N . GLU A 1 198 ? 10.521 -17.203 -9.451 1.00 98.19 198 GLU A N 1
ATOM 1582 C CA . GLU A 1 198 ? 10.629 -18.636 -9.759 1.00 98.19 198 GLU A CA 1
ATOM 1583 C C . GLU A 1 198 ? 9.358 -19.172 -10.419 1.00 98.19 198 GLU A C 1
ATOM 1585 O O . GLU A 1 198 ? 9.420 -19.871 -11.434 1.00 98.19 198 GLU A O 1
ATOM 1590 N N . ARG A 1 199 ? 8.192 -18.806 -9.874 1.00 98.38 199 ARG A N 1
ATOM 1591 C CA . ARG A 1 199 ? 6.898 -19.186 -10.440 1.00 98.38 199 ARG A CA 1
ATOM 1592 C C . ARG A 1 199 ? 6.754 -18.647 -11.861 1.00 98.38 199 ARG A C 1
ATOM 1594 O O . ARG A 1 199 ? 6.401 -19.420 -12.745 1.00 98.38 199 ARG A O 1
ATOM 1601 N N . GLU A 1 200 ? 7.077 -17.381 -12.097 1.00 98.19 200 GLU A N 1
ATOM 1602 C CA . GLU A 1 200 ? 7.033 -16.749 -13.420 1.00 98.19 200 GLU A CA 1
ATOM 1603 C C . GLU A 1 200 ? 7.977 -17.430 -14.414 1.00 98.19 200 GLU A C 1
ATOM 1605 O O . GLU A 1 200 ? 7.568 -17.742 -15.530 1.00 98.19 200 GLU A O 1
ATOM 1610 N N . ARG A 1 201 ? 9.208 -17.765 -14.005 1.00 98.44 201 ARG A N 1
ATOM 1611 C CA . ARG A 1 201 ? 10.152 -18.519 -14.849 1.00 98.44 201 ARG A CA 1
ATOM 1612 C C . ARG A 1 201 ? 9.624 -19.910 -15.206 1.00 98.44 201 ARG A C 1
ATOM 1614 O O . ARG A 1 201 ? 9.709 -20.329 -16.365 1.00 98.44 201 ARG A O 1
ATOM 1621 N N . SER A 1 202 ? 9.043 -20.618 -14.237 1.00 97.75 202 SER A N 1
ATOM 1622 C CA . SER A 1 202 ? 8.422 -21.925 -14.481 1.00 97.75 202 SER A CA 1
ATOM 1623 C C . SER A 1 202 ? 7.195 -21.817 -15.395 1.00 97.75 202 SER A C 1
ATOM 1625 O O . SER A 1 202 ? 6.992 -22.661 -16.268 1.00 97.75 202 SER A O 1
ATOM 1627 N N . GLU A 1 203 ? 6.412 -20.746 -15.251 1.00 98.06 203 GLU A N 1
ATOM 1628 C CA . GLU A 1 203 ? 5.226 -20.477 -16.054 1.00 98.06 203 GLU A CA 1
ATOM 1629 C C . GLU A 1 203 ? 5.599 -20.112 -17.494 1.00 98.06 203 GLU A C 1
ATOM 1631 O O . GLU A 1 203 ? 5.029 -20.691 -18.414 1.00 98.06 203 GLU A O 1
ATOM 1636 N N . ALA A 1 204 ? 6.619 -19.277 -17.702 1.00 97.81 204 ALA A N 1
ATOM 1637 C CA . ALA A 1 204 ? 7.168 -18.970 -19.023 1.00 97.81 204 ALA A CA 1
ATOM 1638 C C . ALA A 1 204 ? 7.733 -20.218 -19.723 1.00 97.81 204 ALA A C 1
ATOM 1640 O O . ALA A 1 204 ? 7.529 -20.430 -20.915 1.00 97.81 204 ALA A O 1
ATOM 1641 N N . THR A 1 205 ? 8.403 -21.099 -18.977 1.00 98.00 205 THR A N 1
ATOM 1642 C CA . THR A 1 205 ? 8.876 -22.374 -19.538 1.00 98.00 205 THR A CA 1
ATOM 1643 C C . THR A 1 205 ? 7.693 -23.261 -19.931 1.00 98.00 205 THR A C 1
ATOM 1645 O O . THR A 1 205 ? 7.680 -23.849 -21.012 1.00 98.00 205 THR A O 1
ATOM 1648 N N . ARG A 1 206 ? 6.660 -23.330 -19.081 1.00 98.25 206 ARG A N 1
ATOM 1649 C CA . ARG A 1 206 ? 5.438 -24.090 -19.359 1.00 98.25 206 ARG A CA 1
ATOM 1650 C C . ARG A 1 206 ? 4.724 -23.572 -20.606 1.00 98.25 206 ARG A C 1
ATOM 1652 O O . ARG A 1 206 ? 4.282 -24.389 -21.407 1.00 98.25 206 ARG A O 1
ATOM 1659 N N . THR A 1 207 ? 4.601 -22.257 -20.783 1.00 98.31 207 THR A N 1
ATOM 1660 C CA . THR A 1 207 ? 3.923 -21.681 -21.954 1.00 98.31 207 THR A CA 1
ATOM 1661 C C . THR A 1 207 ? 4.664 -22.004 -23.244 1.00 98.31 207 THR A C 1
ATOM 1663 O O . THR A 1 207 ? 4.016 -22.478 -24.170 1.00 98.31 207 THR A O 1
ATOM 1666 N N . VAL A 1 208 ? 5.993 -21.863 -23.282 1.00 98.19 208 VAL A N 1
ATOM 1667 C CA . VAL A 1 208 ? 6.812 -22.214 -24.460 1.00 98.19 208 VAL A CA 1
ATOM 1668 C C . VAL A 1 208 ? 6.693 -23.699 -24.819 1.00 98.19 208 VAL A C 1
ATOM 1670 O O . VAL A 1 208 ? 6.566 -24.055 -25.989 1.00 98.19 208 VAL A O 1
ATOM 1673 N N . LEU A 1 209 ? 6.690 -24.589 -23.822 1.00 98.12 209 LEU A N 1
ATOM 1674 C CA . LEU A 1 209 ? 6.481 -26.018 -24.069 1.00 98.12 209 LEU A CA 1
ATOM 1675 C C . LEU A 1 209 ? 5.069 -26.298 -24.598 1.00 98.12 209 LEU A C 1
ATOM 1677 O O . LEU A 1 209 ? 4.905 -27.091 -25.520 1.00 98.12 209 LEU A O 1
ATOM 1681 N N . CYS A 1 210 ? 4.046 -25.636 -24.051 1.00 98.25 210 CYS A N 1
ATOM 1682 C CA . CYS A 1 210 ? 2.676 -25.774 -24.539 1.00 98.25 210 CYS A CA 1
ATOM 1683 C C . CYS A 1 210 ? 2.513 -25.260 -25.976 1.00 98.25 210 CYS A C 1
ATOM 1685 O O . CYS A 1 210 ? 1.821 -25.913 -26.754 1.00 98.25 210 CYS A O 1
ATOM 1687 N N . THR A 1 211 ? 3.132 -24.132 -26.342 1.00 98.00 211 THR A N 1
ATOM 1688 C CA . THR A 1 211 ? 3.077 -23.613 -27.717 1.00 98.00 211 THR A CA 1
ATOM 1689 C C . THR A 1 211 ? 3.807 -24.539 -28.680 1.00 98.00 211 THR A C 1
ATOM 1691 O O . THR A 1 211 ? 3.230 -24.911 -29.694 1.00 98.00 211 THR A O 1
ATOM 1694 N N . SER A 1 212 ? 5.006 -25.014 -28.326 1.00 98.06 212 SER A N 1
ATOM 1695 C CA . SER A 1 212 ? 5.765 -25.953 -29.161 1.00 98.06 212 SER A CA 1
ATOM 1696 C C . SER A 1 212 ? 5.018 -27.273 -29.388 1.00 98.06 212 SER A C 1
ATOM 1698 O O . SER A 1 212 ? 4.950 -27.752 -30.517 1.00 98.06 212 SER A O 1
ATOM 1700 N N . LEU A 1 213 ? 4.393 -27.836 -28.347 1.00 98.31 213 LEU A N 1
ATOM 1701 C CA . LEU A 1 213 ? 3.575 -29.046 -28.486 1.00 98.31 213 LEU A CA 1
ATOM 1702 C C . LEU A 1 213 ? 2.321 -28.810 -29.341 1.00 98.31 213 LEU A C 1
ATOM 1704 O O . LEU A 1 213 ? 1.900 -29.702 -30.078 1.00 98.31 213 LEU A O 1
ATOM 1708 N N . ALA A 1 214 ? 1.708 -27.626 -29.251 1.00 98.19 214 ALA A N 1
ATOM 1709 C CA . ALA A 1 214 ? 0.570 -27.269 -30.094 1.00 98.19 214 ALA A CA 1
ATOM 1710 C C . ALA A 1 214 ? 0.981 -27.131 -31.569 1.00 98.19 214 ALA A C 1
ATOM 1712 O O . ALA A 1 214 ? 0.304 -27.673 -32.442 1.00 98.19 214 ALA A O 1
ATOM 1713 N N . GLU A 1 215 ? 2.116 -26.482 -31.836 1.00 98.19 215 GLU A N 1
ATOM 1714 C CA . GLU A 1 215 ? 2.699 -26.348 -33.174 1.00 98.19 215 GLU A CA 1
ATOM 1715 C C . GLU A 1 215 ? 3.049 -27.714 -33.780 1.00 98.19 215 GLU A C 1
ATOM 1717 O O . GLU A 1 215 ? 2.722 -27.972 -34.938 1.00 98.19 215 GLU A O 1
ATOM 1722 N N . GLU A 1 216 ? 3.640 -28.627 -33.001 1.00 98.19 216 GLU A N 1
ATOM 1723 C CA . GLU A 1 216 ? 3.925 -29.995 -33.450 1.00 98.19 216 GLU A CA 1
ATOM 1724 C C . GLU A 1 216 ? 2.630 -30.759 -33.777 1.00 98.19 216 GLU A C 1
ATOM 1726 O O . GLU A 1 216 ? 2.531 -31.413 -34.819 1.00 98.19 216 GLU A O 1
ATOM 1731 N N . ALA A 1 217 ? 1.592 -30.631 -32.944 1.00 98.12 217 ALA A N 1
ATOM 1732 C CA . ALA A 1 217 ? 0.289 -31.231 -33.219 1.00 98.12 217 ALA A CA 1
ATOM 1733 C C . ALA A 1 217 ? -0.352 -30.668 -34.502 1.00 98.12 217 ALA A C 1
ATOM 1735 O O . ALA A 1 217 ? -0.953 -31.418 -35.276 1.00 98.12 217 ALA A O 1
ATOM 1736 N N . ASP A 1 218 ? -0.220 -29.367 -34.760 1.00 98.19 218 ASP A N 1
ATOM 1737 C CA . ASP A 1 218 ? -0.688 -28.731 -35.994 1.00 98.19 218 ASP A CA 1
ATOM 1738 C C . ASP A 1 218 ? 0.119 -29.172 -37.216 1.00 98.19 218 ASP A C 1
ATOM 1740 O O . ASP A 1 218 ? -0.464 -29.462 -38.265 1.00 98.19 218 ASP A O 1
ATOM 1744 N N . GLN A 1 219 ? 1.437 -29.324 -37.076 1.00 98.38 219 GLN A N 1
ATOM 1745 C CA . GLN A 1 219 ? 2.300 -29.853 -38.127 1.00 98.38 219 GLN A CA 1
ATOM 1746 C C . GLN A 1 219 ? 1.920 -31.294 -38.487 1.00 98.38 219 GLN A C 1
ATOM 1748 O O . GLN A 1 219 ? 1.770 -31.608 -39.670 1.00 98.38 219 GLN A O 1
ATOM 1753 N N . LEU A 1 220 ? 1.702 -32.158 -37.491 1.00 98.50 220 LEU A N 1
ATOM 1754 C CA . LEU A 1 220 ? 1.259 -33.539 -37.704 1.00 98.50 220 LEU A CA 1
ATOM 1755 C C . LEU A 1 220 ? -0.132 -33.593 -38.350 1.00 98.50 220 LEU A C 1
ATOM 1757 O O . LEU A 1 220 ? -0.350 -34.379 -39.275 1.00 98.50 220 LEU A O 1
ATOM 1761 N N . ARG A 1 221 ? -1.064 -32.724 -37.935 1.00 98.12 221 ARG A N 1
ATOM 1762 C CA . ARG A 1 221 ? -2.374 -32.579 -38.596 1.00 98.12 221 ARG A CA 1
ATOM 1763 C C . ARG A 1 221 ? -2.232 -32.137 -40.053 1.00 98.12 221 ARG A C 1
ATOM 1765 O O . ARG A 1 221 ? -2.912 -32.686 -40.920 1.00 98.12 221 ARG A O 1
ATOM 1772 N N . GLY A 1 222 ? -1.335 -31.195 -40.338 1.00 98.12 222 GLY A N 1
ATOM 1773 C CA . GLY A 1 222 ? -1.024 -30.736 -41.691 1.00 98.12 222 GLY A CA 1
ATOM 1774 C C . GLY A 1 222 ? -0.426 -31.838 -42.568 1.00 98.12 222 GLY A C 1
ATOM 1775 O O . GLY A 1 222 ? -0.883 -32.038 -43.695 1.00 98.12 222 GLY A O 1
ATOM 1776 N N . GLN A 1 223 ? 0.539 -32.599 -42.041 1.00 98.19 223 GLN A N 1
ATOM 1777 C CA . GLN A 1 223 ? 1.137 -33.752 -42.722 1.00 98.19 223 GLN A CA 1
ATOM 1778 C C . GLN A 1 223 ? 0.093 -34.826 -43.024 1.00 98.19 223 GLN A C 1
ATOM 1780 O O . GLN A 1 223 ? -0.019 -35.255 -44.170 1.00 98.19 223 GLN A O 1
ATOM 1785 N N . LEU A 1 224 ? -0.727 -35.200 -42.035 1.00 98.25 224 LEU A N 1
ATOM 1786 C CA . LEU A 1 224 ? -1.811 -36.161 -42.231 1.00 98.25 224 LEU A CA 1
ATOM 1787 C C . LEU A 1 224 ? -2.805 -35.663 -43.288 1.00 98.25 224 LEU A C 1
ATOM 1789 O O . LEU A 1 224 ? -3.199 -36.425 -44.166 1.00 98.25 224 LEU A O 1
ATOM 1793 N N . GLY A 1 225 ? -3.165 -34.377 -43.260 1.00 97.94 225 GLY A N 1
ATOM 1794 C CA . GLY A 1 225 ? -4.013 -33.754 -44.276 1.00 97.94 225 GLY A CA 1
ATOM 1795 C C . GLY A 1 225 ? -3.409 -33.812 -45.684 1.00 97.94 225 GLY A C 1
ATOM 1796 O O . GLY A 1 225 ? -4.127 -34.077 -46.648 1.00 97.94 225 GLY A O 1
ATOM 1797 N N . ALA A 1 226 ? -2.095 -33.617 -45.821 1.00 97.44 226 ALA A N 1
ATOM 1798 C CA . ALA A 1 226 ? -1.391 -33.769 -47.094 1.00 97.44 226 ALA A CA 1
ATOM 1799 C C . ALA A 1 226 ? -1.385 -35.229 -47.571 1.00 97.44 226 ALA A C 1
ATOM 1801 O O . ALA A 1 226 ? -1.694 -35.489 -48.733 1.00 97.44 226 ALA A O 1
ATOM 1802 N N . THR A 1 227 ? -1.118 -36.190 -46.681 1.00 97.50 227 THR A N 1
ATOM 1803 C CA . THR A 1 227 ? -1.198 -37.622 -47.005 1.00 97.50 227 THR A CA 1
ATOM 1804 C C . THR A 1 227 ? -2.608 -38.017 -47.439 1.00 97.50 227 THR A C 1
ATOM 1806 O O . THR A 1 227 ? -2.762 -38.724 -48.430 1.00 97.50 227 THR A O 1
ATOM 1809 N N . VAL A 1 228 ? -3.647 -37.514 -46.764 1.00 98.12 228 VAL A N 1
ATOM 1810 C CA . VAL A 1 228 ? -5.046 -37.742 -47.153 1.00 98.12 228 VAL A CA 1
ATOM 1811 C C . VAL A 1 228 ? -5.325 -37.200 -48.556 1.00 98.12 228 VAL A C 1
ATOM 1813 O O . VAL A 1 228 ? -5.931 -37.914 -49.351 1.00 98.12 228 VAL A O 1
ATOM 1816 N N . LYS A 1 229 ? -4.851 -35.993 -48.896 1.00 97.19 229 LYS A N 1
ATOM 1817 C CA . LYS A 1 229 ? -4.987 -35.436 -50.256 1.00 97.19 229 LYS A CA 1
ATOM 1818 C C . LYS A 1 229 ? -4.295 -36.305 -51.304 1.00 97.19 229 LYS A C 1
ATOM 1820 O O . LYS A 1 229 ? -4.903 -36.614 -52.318 1.00 97.19 229 LYS A O 1
ATOM 1825 N N . VAL A 1 230 ? -3.071 -36.767 -51.035 1.00 97.06 230 VAL A N 1
ATOM 1826 C CA . VAL A 1 230 ? -2.355 -37.682 -51.942 1.00 97.06 230 VAL A CA 1
ATOM 1827 C C . VAL A 1 230 ? -3.142 -38.980 -52.139 1.00 97.06 230 VAL A C 1
ATOM 1829 O O . VAL A 1 230 ? -3.310 -39.426 -53.271 1.00 97.06 230 VAL A O 1
ATOM 1832 N N . CYS A 1 231 ? -3.678 -39.571 -51.068 1.00 95.56 231 CYS A N 1
ATOM 1833 C CA . CYS A 1 231 ? -4.522 -40.763 -51.169 1.00 95.56 231 CYS A CA 1
ATOM 1834 C C . CYS A 1 231 ? -5.805 -40.503 -51.978 1.00 95.56 231 CYS A C 1
ATOM 1836 O O . CYS A 1 231 ? -6.189 -41.344 -52.788 1.00 95.56 231 CYS A O 1
ATOM 1838 N N . GLN A 1 232 ? -6.452 -39.347 -51.797 1.00 96.12 232 GLN A N 1
ATOM 1839 C CA . GLN A 1 232 ? -7.621 -38.940 -52.585 1.00 96.12 232 GLN A CA 1
ATOM 1840 C C . GLN A 1 232 ? -7.277 -38.760 -54.070 1.00 96.12 232 GLN A C 1
ATOM 1842 O O . GLN A 1 232 ? -8.013 -39.252 -54.922 1.00 96.12 232 GLN A O 1
ATOM 1847 N N . ASP A 1 233 ? -6.148 -38.126 -54.390 1.00 95.81 233 ASP A N 1
ATOM 1848 C CA . ASP A 1 233 ? -5.683 -37.943 -55.769 1.00 95.81 233 ASP A CA 1
ATOM 1849 C C . ASP A 1 233 ? -5.361 -39.281 -56.443 1.00 95.81 233 ASP A C 1
ATOM 1851 O O . ASP A 1 233 ? -5.709 -39.489 -57.606 1.00 95.81 233 ASP A O 1
ATOM 1855 N N . LEU A 1 234 ? -4.717 -40.205 -55.722 1.00 95.38 234 LEU A N 1
ATOM 1856 C CA . LEU A 1 234 ? -4.449 -41.559 -56.212 1.00 95.38 234 LEU A CA 1
ATOM 1857 C C . LEU A 1 234 ? -5.749 -42.328 -56.467 1.00 95.38 234 LEU A C 1
ATOM 1859 O O . LEU A 1 234 ? -5.884 -42.942 -57.522 1.00 95.38 234 LEU A O 1
ATOM 1863 N N . LEU A 1 235 ? -6.726 -42.249 -55.557 1.00 94.00 235 LEU A N 1
ATOM 1864 C CA . LEU A 1 235 ? -8.055 -42.831 -55.769 1.00 94.00 235 LEU A CA 1
ATOM 1865 C C . LEU A 1 235 ? -8.740 -42.232 -57.004 1.00 94.00 235 LEU A C 1
ATOM 1867 O O . LEU A 1 235 ? -9.204 -42.980 -57.859 1.00 94.00 235 LEU A O 1
ATOM 1871 N N . ALA A 1 236 ? -8.725 -40.906 -57.161 1.00 93.00 236 ALA A N 1
ATOM 1872 C CA . ALA A 1 236 ? -9.306 -40.235 -58.322 1.00 93.00 236 ALA A CA 1
ATOM 1873 C C . ALA A 1 236 ? -8.600 -40.612 -59.639 1.00 93.00 236 ALA A C 1
ATOM 1875 O O . ALA A 1 236 ? -9.248 -40.714 -60.680 1.00 93.00 236 ALA A O 1
ATOM 1876 N N . ARG A 1 237 ? -7.275 -40.829 -59.623 1.00 91.75 237 ARG A N 1
ATOM 1877 C CA . ARG A 1 237 ? -6.523 -41.339 -60.785 1.00 91.75 237 ARG A CA 1
ATOM 1878 C C . ARG A 1 237 ? -6.920 -42.770 -61.126 1.00 91.75 237 ARG A C 1
ATOM 1880 O O . ARG A 1 237 ? -7.198 -43.030 -62.289 1.00 91.75 237 ARG A O 1
ATOM 1887 N N . LEU A 1 238 ? -7.027 -43.655 -60.136 1.00 90.44 238 LEU A N 1
ATOM 1888 C CA . LEU A 1 238 ? -7.487 -45.033 -60.341 1.00 90.44 238 LEU A CA 1
ATOM 1889 C C . LEU A 1 238 ? -8.933 -45.084 -60.861 1.00 90.44 238 LEU A C 1
ATOM 1891 O O . LEU A 1 238 ? -9.258 -45.895 -61.725 1.00 90.44 238 LEU A O 1
ATOM 1895 N N . GLU A 1 239 ? -9.808 -44.197 -60.385 1.00 89.44 239 GLU A N 1
ATOM 1896 C CA . GLU A 1 239 ? -11.171 -44.055 -60.907 1.00 89.44 239 GLU A CA 1
ATOM 1897 C C . GLU A 1 239 ? -11.182 -43.547 -62.355 1.00 89.44 239 GLU A C 1
ATOM 1899 O O . GLU A 1 239 ? -11.932 -44.072 -63.178 1.00 89.44 239 GLU A O 1
ATOM 1904 N N . LYS A 1 240 ? -10.323 -42.577 -62.701 1.00 84.88 240 LYS A N 1
ATOM 1905 C CA . LYS A 1 240 ? -10.150 -42.102 -64.083 1.00 84.88 240 LYS A CA 1
ATOM 1906 C C . LYS A 1 240 ? -9.569 -43.173 -64.999 1.00 84.88 240 LYS A C 1
ATOM 1908 O O . LYS A 1 240 ? -10.065 -43.314 -66.105 1.00 84.88 240 LYS A O 1
ATOM 1913 N N . GLU A 1 241 ? -8.582 -43.946 -64.558 1.00 78.00 241 GLU A N 1
ATOM 1914 C CA . GLU A 1 241 ? -8.035 -45.081 -65.315 1.00 78.00 241 GLU A CA 1
ATOM 1915 C C . GLU A 1 241 ? -9.089 -46.171 -65.528 1.00 78.00 241 GLU A C 1
ATOM 1917 O O . GLU A 1 241 ? -9.188 -46.738 -66.612 1.00 78.00 241 GLU A O 1
ATOM 1922 N N . LYS A 1 242 ? -9.956 -46.415 -64.540 1.00 72.94 242 LYS A N 1
ATOM 1923 C CA . LYS A 1 242 ? -11.099 -47.324 -64.697 1.00 72.94 242 LYS A CA 1
ATOM 1924 C C . LYS A 1 242 ? -12.143 -46.796 -65.692 1.00 72.94 242 LYS A C 1
ATOM 1926 O O . LYS A 1 242 ? -12.782 -47.596 -66.370 1.00 72.94 242 LYS A O 1
ATOM 1931 N N . MET A 1 243 ? -12.321 -45.477 -65.783 1.00 62.19 243 MET A N 1
ATOM 1932 C CA . MET A 1 243 ? -13.236 -44.827 -66.736 1.00 62.19 243 MET A CA 1
ATOM 1933 C C . MET A 1 243 ? -12.603 -44.543 -68.113 1.00 62.19 243 MET A C 1
ATOM 1935 O O . MET A 1 243 ? -13.333 -44.307 -69.070 1.00 62.19 243 MET A O 1
ATOM 1939 N N . GLY A 1 244 ? -11.271 -44.560 -68.212 1.00 53.09 244 GLY A N 1
ATOM 1940 C CA . GLY A 1 244 ? -10.472 -44.161 -69.376 1.00 53.09 244 GLY A CA 1
ATOM 1941 C C . GLY A 1 244 ? -9.476 -45.226 -69.840 1.00 53.09 244 GLY A C 1
ATOM 1942 O O . GLY A 1 244 ? -8.528 -44.906 -70.547 1.00 53.09 244 GLY A O 1
ATOM 1943 N N . GLY A 1 245 ? -9.673 -46.489 -69.450 1.00 48.94 245 GLY A N 1
ATOM 1944 C CA . GLY A 1 245 ? -8.906 -47.657 -69.895 1.00 48.94 245 GLY A CA 1
ATOM 1945 C C . GLY A 1 245 ? -9.168 -48.034 -71.357 1.00 48.94 245 GLY A C 1
ATOM 1946 O O . GLY A 1 245 ? -9.503 -49.178 -71.656 1.00 48.94 245 GLY A O 1
ATOM 1947 N N . GLY A 1 246 ? -9.019 -47.061 -72.251 1.00 44.41 246 GLY A N 1
ATOM 1948 C CA . GLY A 1 246 ? -8.935 -47.193 -73.696 1.00 44.41 246 GLY A CA 1
ATOM 1949 C C . GLY A 1 246 ? -8.205 -45.965 -74.246 1.00 44.41 246 GLY A C 1
ATOM 1950 O O . GLY A 1 246 ? -8.754 -44.876 -74.162 1.00 44.41 246 GLY A O 1
ATOM 1951 N N . GLU A 1 247 ? -7.007 -46.184 -74.815 1.00 40.22 247 GLU A N 1
ATOM 1952 C CA . GLU A 1 247 ? -6.122 -45.209 -75.506 1.00 40.22 247 GLU A CA 1
ATOM 1953 C C . GLU A 1 247 ? -5.305 -44.291 -74.556 1.00 40.22 247 GLU A C 1
ATOM 1955 O O . GLU A 1 247 ? -5.875 -43.568 -73.757 1.00 40.22 247 GLU A O 1
ATOM 1960 N N . GLY A 1 248 ? -3.966 -44.197 -74.515 1.00 38.59 248 GLY A N 1
ATOM 1961 C CA . GLY A 1 248 ? -2.837 -44.696 -75.310 1.00 38.59 248 GLY A CA 1
ATOM 1962 C C . GLY A 1 248 ? -1.715 -43.622 -75.350 1.00 38.59 248 GLY A C 1
ATOM 1963 O O . GLY A 1 248 ? -1.992 -42.518 -75.798 1.00 38.59 248 GLY A O 1
ATOM 1964 N N . GLY A 1 249 ? -0.477 -43.955 -74.927 1.00 35.88 249 GLY A N 1
ATOM 1965 C CA . GLY A 1 249 ? 0.806 -43.247 -75.219 1.00 35.88 249 GLY A CA 1
ATOM 1966 C C . GLY A 1 249 ? 1.190 -42.057 -74.306 1.00 35.88 249 GLY A C 1
ATOM 1967 O O . GLY A 1 249 ? 0.384 -41.158 -74.121 1.00 35.88 249 GLY A O 1
ATOM 1968 N N . GLU A 1 250 ? 2.318 -42.062 -73.567 1.00 39.88 250 GLU A N 1
ATOM 1969 C CA . GLU A 1 250 ? 3.724 -41.776 -73.990 1.00 39.88 250 GLU A CA 1
ATOM 1970 C C . GLU A 1 250 ? 3.916 -40.307 -74.457 1.00 39.88 250 GLU A C 1
ATOM 1972 O O . GLU A 1 250 ? 3.103 -39.820 -75.224 1.00 39.88 250 GLU A O 1
ATOM 1977 N N . VAL A 1 251 ? 4.918 -39.484 -74.104 1.00 42.69 251 VAL A N 1
ATOM 1978 C CA . VAL A 1 251 ? 6.280 -39.625 -73.558 1.00 42.69 251 VAL A CA 1
ATOM 1979 C C . VAL A 1 251 ? 6.815 -38.192 -73.273 1.00 42.69 251 VAL A C 1
ATOM 1981 O O . VAL A 1 251 ? 6.266 -37.213 -73.771 1.00 42.69 251 VAL A O 1
ATOM 1984 N N . GLU A 1 252 ? 7.907 -38.106 -72.506 1.00 37.34 252 GLU A N 1
ATOM 1985 C CA . GLU A 1 252 ? 9.052 -37.179 -72.664 1.00 37.34 252 GLU A CA 1
ATOM 1986 C C . GLU A 1 252 ? 9.440 -36.218 -71.521 1.00 37.34 252 GLU A C 1
ATOM 1988 O O . GLU A 1 252 ? 8.771 -35.256 -71.152 1.00 37.34 252 GLU A O 1
ATOM 1993 N N . GLU A 1 253 ? 10.636 -36.521 -71.021 1.00 40.50 253 GLU A N 1
ATOM 1994 C CA . GLU A 1 253 ? 11.472 -35.875 -70.028 1.00 40.50 253 GLU A CA 1
ATOM 1995 C C . GLU A 1 253 ? 12.678 -35.295 -70.789 1.00 40.50 253 GLU A C 1
ATOM 1997 O O . GLU A 1 253 ? 13.423 -36.060 -71.395 1.00 40.50 253 GLU A O 1
ATOM 2002 N N . VAL A 1 254 ? 12.908 -33.973 -70.762 1.00 38.28 254 VAL A N 1
ATOM 2003 C CA . VAL A 1 254 ? 14.216 -33.389 -71.126 1.00 38.28 254 VAL A CA 1
ATOM 2004 C C . VAL A 1 254 ? 14.570 -32.223 -70.200 1.00 38.28 254 VAL A C 1
ATOM 2006 O O . VAL A 1 254 ? 13.961 -31.156 -70.190 1.00 38.28 254 VAL A O 1
ATOM 2009 N N . VAL A 1 255 ? 15.626 -32.486 -69.438 1.00 40.25 255 VAL A N 1
ATOM 2010 C CA . VAL A 1 255 ? 16.437 -31.628 -68.573 1.00 40.25 255 VAL A CA 1
ATOM 2011 C C . VAL A 1 255 ? 17.151 -30.527 -69.362 1.00 40.25 255 VAL A C 1
ATOM 2013 O O . VAL A 1 255 ? 17.797 -30.851 -70.346 1.00 40.25 255 VAL A O 1
ATOM 2016 N N . HIS A 1 256 ? 17.142 -29.280 -68.868 1.00 34.91 256 HIS A N 1
ATOM 2017 C CA . HIS A 1 256 ? 18.113 -28.167 -69.044 1.00 34.91 256 HIS A CA 1
ATOM 2018 C C . HIS A 1 256 ? 17.659 -27.084 -68.027 1.00 34.91 256 HIS A C 1
ATOM 2020 O O . HIS A 1 256 ? 16.475 -26.797 -67.966 1.00 34.91 256 HIS A O 1
ATOM 2026 N N . GLN A 1 257 ? 18.424 -26.450 -67.135 1.00 31.02 257 GLN A N 1
ATOM 2027 C CA . GLN A 1 257 ? 19.767 -25.882 -67.184 1.00 31.02 257 GLN A CA 1
ATOM 2028 C C . GLN A 1 257 ? 20.152 -25.498 -65.737 1.00 31.02 257 GLN A C 1
ATOM 2030 O O . GLN A 1 257 ? 19.483 -24.671 -65.120 1.00 31.02 257 GLN A O 1
ATOM 2035 N N . GLN A 1 258 ? 21.250 -26.036 -65.205 1.00 33.88 258 GLN A N 1
ATOM 2036 C CA . GLN A 1 258 ? 21.969 -25.438 -64.076 1.00 33.88 258 GLN A CA 1
ATOM 2037 C C . GLN A 1 258 ? 23.133 -24.633 -64.652 1.00 33.88 258 GLN A C 1
ATOM 2039 O O . GLN A 1 258 ? 24.043 -25.195 -65.259 1.00 33.88 258 GLN A O 1
ATOM 2044 N N . LYS A 1 259 ? 23.102 -23.309 -64.480 1.00 31.45 259 LYS A N 1
ATOM 2045 C CA . LYS A 1 259 ? 24.239 -22.430 -64.761 1.00 31.45 259 LYS A CA 1
ATOM 2046 C C . LYS A 1 259 ? 24.562 -21.663 -63.488 1.00 31.45 259 LYS A C 1
ATOM 2048 O O . LYS A 1 259 ? 23.859 -20.728 -63.114 1.00 31.45 259 LYS A O 1
ATOM 2053 N N . ALA A 1 260 ? 25.613 -22.127 -62.820 1.00 37.12 260 ALA A N 1
ATOM 2054 C CA . ALA A 1 260 ? 26.253 -21.462 -61.702 1.00 37.12 260 ALA A CA 1
ATOM 2055 C C . ALA A 1 260 ? 26.590 -20.013 -62.081 1.00 37.12 260 ALA A C 1
ATOM 2057 O O . ALA A 1 260 ? 27.250 -19.755 -63.091 1.00 37.12 260 ALA A O 1
ATOM 2058 N N . LYS A 1 261 ? 26.112 -19.073 -61.265 1.00 36.62 261 LYS A N 1
ATOM 2059 C CA . LYS A 1 261 ? 26.498 -17.666 -61.301 1.00 36.62 261 LYS A CA 1
ATOM 2060 C C . LYS A 1 261 ? 27.198 -17.357 -59.985 1.00 36.62 261 LYS A C 1
ATOM 2062 O O . LYS A 1 261 ? 26.594 -16.878 -59.035 1.00 36.62 261 LYS A O 1
ATOM 2067 N N . GLU A 1 262 ? 28.481 -17.688 -59.945 1.00 39.72 262 GLU A N 1
ATOM 2068 C CA . GLU A 1 262 ? 29.421 -17.109 -58.995 1.00 39.72 262 GLU A CA 1
ATOM 2069 C C . GLU A 1 262 ? 29.596 -15.630 -59.360 1.00 39.72 262 GLU A C 1
ATOM 2071 O O . GLU A 1 262 ? 30.238 -15.283 -60.351 1.00 39.72 262 GLU A O 1
ATOM 2076 N N . THR A 1 263 ? 28.991 -14.740 -58.577 1.00 34.41 263 THR A N 1
ATOM 2077 C CA . THR A 1 263 ? 29.287 -13.304 -58.607 1.00 34.41 263 THR A CA 1
ATOM 2078 C C . THR A 1 263 ? 29.682 -12.846 -57.214 1.00 34.41 263 THR A C 1
ATOM 2080 O O . THR A 1 263 ? 28.836 -12.609 -56.368 1.00 34.41 263 THR A O 1
ATOM 2083 N N . SER A 1 264 ? 30.996 -12.753 -57.002 1.00 42.47 264 SER A N 1
ATOM 2084 C CA . SER A 1 264 ? 31.694 -11.670 -56.298 1.00 42.47 264 SER A CA 1
ATOM 2085 C C . SER A 1 264 ? 30.817 -10.688 -55.493 1.00 42.47 264 SER A C 1
ATOM 2087 O O . SER A 1 264 ? 30.423 -9.641 -56.008 1.00 42.47 264 SER A O 1
ATOM 2089 N N . GLU A 1 265 ? 30.661 -10.950 -54.195 1.00 39.59 265 GLU A N 1
ATOM 2090 C CA . GLU A 1 265 ? 30.271 -9.960 -53.183 1.00 39.59 265 GLU A CA 1
ATOM 2091 C C . GLU A 1 265 ? 31.499 -9.524 -52.358 1.00 39.59 265 GLU A C 1
ATOM 2093 O O . GLU A 1 265 ? 31.944 -10.237 -51.452 1.00 39.59 265 GLU A O 1
ATOM 2098 N N . PRO A 1 266 ? 32.102 -8.360 -52.657 1.00 51.47 266 PRO A N 1
ATOM 2099 C CA . PRO A 1 266 ? 33.025 -7.688 -51.743 1.00 51.47 266 PRO A CA 1
ATOM 2100 C C . PRO A 1 266 ? 32.293 -6.791 -50.723 1.00 51.47 266 PRO A C 1
ATOM 2102 O O . PRO A 1 266 ? 32.885 -6.433 -49.708 1.00 51.47 266 PRO A O 1
ATOM 2105 N N . SER A 1 267 ? 31.016 -6.458 -50.961 1.00 55.12 267 SER A N 1
ATOM 2106 C CA . SER A 1 267 ? 30.209 -5.578 -50.097 1.00 55.12 267 SER A CA 1
ATOM 2107 C C . SER A 1 267 ? 29.766 -6.277 -48.803 1.00 55.12 267 SER A C 1
ATOM 2109 O O . SER A 1 267 ? 30.005 -5.759 -47.711 1.00 55.12 267 SER A O 1
ATOM 2111 N N . ASP A 1 268 ? 29.254 -7.506 -48.901 1.00 59.78 268 ASP A N 1
ATOM 2112 C CA . ASP A 1 268 ? 28.767 -8.265 -47.738 1.00 59.78 268 ASP A CA 1
ATOM 2113 C C . ASP A 1 268 ? 29.899 -8.737 -46.826 1.00 59.78 268 ASP A C 1
ATOM 2115 O O . ASP A 1 268 ? 29.765 -8.745 -45.605 1.00 59.78 268 ASP A O 1
ATOM 2119 N N . LYS A 1 269 ? 31.086 -9.005 -47.380 1.00 72.00 269 LYS A N 1
ATOM 2120 C CA . LYS A 1 269 ? 32.274 -9.350 -46.583 1.00 72.00 269 LYS A CA 1
ATOM 2121 C C . LYS A 1 269 ? 32.711 -8.204 -45.672 1.00 72.00 269 LYS A C 1
ATOM 2123 O O . LYS A 1 269 ? 33.179 -8.455 -44.567 1.00 72.00 269 LYS A O 1
ATOM 2128 N N . SER A 1 270 ? 32.559 -6.951 -46.106 1.00 79.25 270 SER A N 1
ATOM 2129 C CA . SER A 1 270 ? 32.887 -5.784 -45.280 1.00 79.25 270 SER A CA 1
ATOM 2130 C C . SER A 1 270 ? 31.893 -5.605 -44.127 1.00 79.25 270 SER A C 1
ATOM 2132 O O . SER A 1 270 ? 32.314 -5.332 -43.002 1.00 79.25 270 SER A O 1
ATOM 2134 N N . ALA A 1 271 ? 30.596 -5.811 -44.383 1.00 85.38 271 ALA A N 1
ATOM 2135 C CA . ALA A 1 271 ? 29.547 -5.756 -43.364 1.00 85.38 271 ALA A CA 1
ATOM 2136 C C . ALA A 1 271 ? 29.686 -6.896 -42.339 1.00 85.38 271 ALA A C 1
ATOM 2138 O O . ALA A 1 271 ? 29.703 -6.648 -41.134 1.00 85.38 271 ALA A O 1
ATOM 2139 N N . VAL A 1 272 ? 29.917 -8.124 -42.808 1.00 86.69 272 VAL A N 1
ATOM 2140 C CA . VAL A 1 272 ? 30.180 -9.290 -41.952 1.00 86.69 272 VAL A CA 1
ATOM 2141 C C . VAL A 1 272 ? 31.455 -9.085 -41.124 1.00 86.69 272 VAL A C 1
ATOM 2143 O O . VAL A 1 272 ? 31.458 -9.351 -39.927 1.00 86.69 272 VAL A O 1
ATOM 2146 N N . ASN A 1 273 ? 32.525 -8.526 -41.700 1.00 86.31 273 ASN A N 1
ATOM 2147 C CA . ASN A 1 273 ? 33.747 -8.206 -40.951 1.00 86.31 273 ASN A CA 1
ATOM 2148 C C . ASN A 1 273 ? 33.545 -7.090 -39.908 1.00 86.31 273 ASN A C 1
ATOM 2150 O O . ASN A 1 273 ? 34.207 -7.095 -38.870 1.00 86.31 273 ASN A O 1
ATOM 2154 N N . ALA A 1 274 ? 32.655 -6.123 -40.155 1.00 90.38 274 ALA A N 1
ATOM 2155 C CA . ALA A 1 274 ? 32.279 -5.119 -39.159 1.00 90.38 274 ALA A CA 1
ATOM 2156 C C . ALA A 1 274 ? 31.494 -5.752 -38.000 1.00 90.38 274 ALA A C 1
ATOM 2158 O O . ALA A 1 274 ? 31.838 -5.523 -36.842 1.00 90.38 274 ALA A O 1
ATOM 2159 N N . GLN A 1 275 ? 30.537 -6.628 -38.308 1.00 92.00 275 GLN A N 1
ATOM 2160 C CA . GLN A 1 275 ? 29.762 -7.363 -37.309 1.00 92.00 275 GLN A CA 1
ATOM 2161 C C . GLN A 1 275 ? 30.636 -8.318 -36.480 1.00 92.00 275 GLN A C 1
ATOM 2163 O O . GLN A 1 275 ? 30.481 -8.402 -35.266 1.00 92.00 275 GLN A O 1
ATOM 2168 N N . ILE A 1 276 ? 31.616 -8.984 -37.101 1.00 93.19 276 ILE A N 1
ATOM 2169 C CA . ILE A 1 276 ? 32.598 -9.818 -36.391 1.00 93.19 276 ILE A CA 1
ATOM 2170 C C . ILE A 1 276 ? 33.426 -8.977 -35.411 1.00 93.19 276 ILE A C 1
ATOM 2172 O O . ILE A 1 276 ? 33.652 -9.422 -34.288 1.00 93.19 276 ILE A O 1
ATOM 2176 N N . ARG A 1 277 ? 33.862 -7.768 -35.794 1.00 94.25 277 ARG A N 1
ATOM 2177 C CA . ARG A 1 277 ? 34.606 -6.872 -34.889 1.00 94.25 277 ARG A CA 1
ATOM 2178 C C . ARG A 1 277 ? 33.751 -6.405 -33.715 1.00 94.25 277 ARG A C 1
ATOM 2180 O O . ARG A 1 277 ? 34.211 -6.482 -32.582 1.00 94.25 277 ARG A O 1
ATOM 2187 N N . GLN A 1 278 ? 32.502 -6.025 -33.971 1.00 94.94 278 GLN A N 1
ATOM 2188 C CA . GLN A 1 278 ? 31.560 -5.655 -32.917 1.00 94.94 278 GLN A CA 1
ATOM 2189 C C . GLN A 1 278 ? 31.329 -6.815 -31.935 1.00 94.94 278 GLN A C 1
ATOM 2191 O O . GLN A 1 278 ? 31.479 -6.645 -30.728 1.00 94.94 278 GLN A O 1
ATOM 2196 N N . LEU A 1 279 ? 31.069 -8.025 -32.439 1.00 95.50 279 LEU A N 1
ATOM 2197 C CA . LEU A 1 279 ? 30.904 -9.212 -31.595 1.00 95.50 279 LEU A CA 1
ATOM 2198 C C . LEU A 1 279 ? 32.182 -9.559 -30.820 1.00 95.50 279 LEU A C 1
ATOM 2200 O O . LEU A 1 279 ? 32.107 -10.038 -29.691 1.00 95.50 279 LEU A O 1
ATOM 2204 N N . GLN A 1 280 ? 33.366 -9.319 -31.389 1.00 96.31 280 GLN A N 1
ATOM 2205 C CA . GLN A 1 280 ? 34.636 -9.499 -30.681 1.00 96.31 280 GLN A CA 1
ATOM 2206 C C . GLN A 1 280 ? 34.808 -8.489 -29.540 1.00 96.31 280 GLN A C 1
ATOM 2208 O O . GLN A 1 280 ? 35.259 -8.880 -28.463 1.00 96.31 280 GLN A O 1
ATOM 2213 N N . GLU A 1 281 ? 34.433 -7.226 -29.745 1.00 95.50 281 GLU A N 1
ATOM 2214 C CA . GLU A 1 281 ? 34.457 -6.183 -28.713 1.00 95.50 281 GLU A CA 1
ATOM 2215 C C . GLU A 1 281 ? 33.456 -6.483 -27.592 1.00 95.50 281 GLU A C 1
ATOM 2217 O O . GLU A 1 281 ? 33.828 -6.486 -26.417 1.00 95.50 281 GLU A O 1
ATOM 2222 N N . GLU A 1 282 ? 32.221 -6.844 -27.935 1.00 95.88 282 GLU A N 1
ATOM 2223 C CA . GLU A 1 282 ? 31.202 -7.270 -26.971 1.00 95.88 282 GLU A CA 1
ATOM 2224 C C . GLU A 1 282 ? 31.659 -8.512 -26.189 1.00 95.88 282 GLU A C 1
ATOM 2226 O O . GLU A 1 282 ? 31.539 -8.568 -24.963 1.00 95.88 282 GLU A O 1
ATOM 2231 N N . ASN A 1 283 ? 32.282 -9.489 -26.857 1.00 96.12 283 ASN A N 1
ATOM 2232 C CA . ASN A 1 283 ? 32.835 -10.670 -26.196 1.00 96.12 283 ASN A CA 1
ATOM 2233 C C . ASN A 1 283 ? 33.982 -10.314 -25.233 1.00 96.12 283 ASN A C 1
ATOM 2235 O O . ASN A 1 283 ? 34.094 -10.914 -24.160 1.00 96.12 283 ASN A O 1
ATOM 2239 N N . GLN A 1 284 ? 34.821 -9.330 -25.574 1.00 97.62 284 GLN A N 1
ATOM 2240 C CA . GLN A 1 284 ? 35.851 -8.817 -24.666 1.00 97.62 284 GLN A CA 1
ATOM 2241 C C . GLN A 1 284 ? 35.237 -8.099 -23.459 1.00 97.62 284 GLN A C 1
ATOM 2243 O O . GLN A 1 284 ? 35.665 -8.345 -22.330 1.00 97.62 284 GLN A O 1
ATOM 2248 N N . GLN A 1 285 ? 34.205 -7.279 -23.662 1.00 96.75 285 GLN A N 1
ATOM 2249 C CA . GLN A 1 285 ? 33.496 -6.603 -22.573 1.00 96.75 285 GLN A CA 1
ATOM 2250 C C . GLN A 1 285 ? 32.811 -7.604 -21.634 1.00 96.75 285 GLN A C 1
ATOM 2252 O O . GLN A 1 285 ? 32.912 -7.481 -20.412 1.00 96.75 285 GLN A O 1
ATOM 2257 N N . LEU A 1 286 ? 32.172 -8.643 -22.177 1.00 97.62 286 LEU A N 1
ATOM 2258 C CA . LEU A 1 286 ? 31.579 -9.716 -21.377 1.00 97.62 286 LEU A CA 1
ATOM 2259 C C . LEU A 1 286 ? 32.640 -10.471 -20.573 1.00 97.62 286 LEU A C 1
ATOM 2261 O O . LEU A 1 286 ? 32.439 -10.710 -19.385 1.00 97.62 286 LEU A O 1
ATOM 2265 N N . LYS A 1 287 ? 33.804 -10.772 -21.162 1.00 97.56 287 LYS A N 1
ATOM 2266 C CA . LYS A 1 287 ? 34.931 -11.382 -20.434 1.00 97.56 287 LYS A CA 1
ATOM 2267 C C . LYS A 1 287 ? 35.417 -10.509 -19.276 1.00 97.56 287 LYS A C 1
ATOM 2269 O O . LYS A 1 287 ? 35.658 -11.033 -18.190 1.00 97.56 287 LYS A O 1
ATOM 2274 N N . GLN A 1 288 ? 35.515 -9.193 -19.471 1.00 97.62 288 GLN A N 1
ATOM 2275 C CA . GLN A 1 288 ? 35.883 -8.256 -18.404 1.00 97.62 288 GLN A CA 1
ATOM 2276 C C . GLN A 1 288 ? 34.830 -8.218 -17.287 1.00 97.62 288 GLN A C 1
ATOM 2278 O O . GLN A 1 288 ? 35.183 -8.277 -16.110 1.00 97.62 288 GLN A O 1
ATOM 2283 N N . ARG A 1 289 ? 33.536 -8.189 -17.636 1.00 97.06 289 ARG A N 1
ATOM 2284 C CA . ARG A 1 289 ? 32.433 -8.240 -16.659 1.00 97.06 289 ARG A CA 1
ATOM 2285 C C . ARG A 1 289 ? 32.426 -9.548 -15.872 1.00 97.06 289 ARG A C 1
ATOM 2287 O O . ARG A 1 289 ? 32.267 -9.521 -14.655 1.00 97.06 289 ARG A O 1
ATOM 2294 N N . VAL A 1 290 ? 32.654 -10.680 -16.537 1.00 97.88 290 VAL A N 1
ATOM 2295 C CA . VAL A 1 290 ? 32.770 -11.990 -15.880 1.00 97.88 290 VAL A CA 1
ATOM 2296 C C . VAL A 1 290 ? 33.950 -12.001 -14.910 1.00 97.88 290 VAL A C 1
ATOM 2298 O O . VAL A 1 290 ? 33.774 -12.400 -13.762 1.00 97.88 290 VAL A O 1
ATOM 2301 N N . ALA A 1 291 ? 35.121 -11.503 -15.316 1.00 97.69 291 ALA A N 1
ATOM 2302 C CA . ALA A 1 291 ? 36.283 -11.408 -14.432 1.00 97.69 291 ALA A CA 1
ATOM 2303 C C . ALA A 1 291 ? 36.013 -10.510 -13.209 1.00 97.69 291 ALA A C 1
ATOM 2305 O O . ALA A 1 291 ? 36.388 -10.854 -12.087 1.00 97.69 291 ALA A O 1
ATOM 2306 N N . TYR A 1 292 ? 35.311 -9.389 -13.398 1.00 97.81 292 TYR A N 1
ATOM 2307 C CA . TYR A 1 292 ? 34.908 -8.499 -12.309 1.00 97.81 292 TYR A CA 1
ATOM 2308 C C . TYR A 1 292 ? 33.969 -9.191 -11.309 1.00 97.81 292 TYR A C 1
ATOM 2310 O O . TYR A 1 292 ? 34.226 -9.177 -10.104 1.00 97.81 292 TYR A O 1
ATOM 2318 N N . VAL A 1 293 ? 32.926 -9.868 -11.799 1.00 98.06 293 VAL A N 1
ATOM 2319 C CA . VAL A 1 293 ? 31.983 -10.618 -10.953 1.00 98.06 293 VAL A CA 1
ATOM 2320 C C . VAL A 1 293 ? 32.678 -11.778 -10.238 1.00 98.06 293 VAL A C 1
ATOM 2322 O O . VAL A 1 293 ? 32.422 -12.007 -9.059 1.00 98.06 293 VAL A O 1
ATOM 2325 N N . GLN A 1 294 ? 33.601 -12.481 -10.896 1.00 97.25 294 GLN A N 1
ATOM 2326 C CA . GLN A 1 294 ? 34.425 -13.513 -10.255 1.00 97.25 294 GLN A CA 1
ATOM 2327 C C . GLN A 1 294 ? 35.295 -12.938 -9.128 1.00 97.25 294 GLN A C 1
ATOM 2329 O O . GLN A 1 294 ? 35.423 -13.560 -8.069 1.00 97.25 294 GLN A O 1
ATOM 2334 N N . GLY A 1 295 ? 35.852 -11.738 -9.320 1.00 98.12 295 GLY A N 1
ATOM 2335 C CA . GLY A 1 295 ? 36.584 -11.007 -8.286 1.00 98.12 295 GLY A CA 1
ATOM 2336 C C . GLY A 1 295 ? 35.706 -10.666 -7.080 1.00 98.12 295 GLY A C 1
ATOM 2337 O O . GLY A 1 295 ? 36.093 -10.942 -5.943 1.00 98.12 295 GLY A O 1
ATOM 2338 N N . LEU A 1 296 ? 34.500 -10.144 -7.319 1.00 97.44 296 LEU A N 1
ATOM 2339 C CA . LEU A 1 296 ? 33.520 -9.864 -6.264 1.00 97.44 296 LEU A CA 1
ATOM 2340 C C . LEU A 1 296 ? 33.078 -11.135 -5.533 1.00 97.44 296 LEU A C 1
ATOM 2342 O O . LEU A 1 296 ? 33.046 -11.156 -4.306 1.00 97.44 296 LEU A O 1
ATOM 2346 N N . ASN A 1 297 ? 32.798 -12.214 -6.264 1.00 97.38 297 ASN A N 1
ATOM 2347 C CA . ASN A 1 297 ? 32.417 -13.496 -5.676 1.00 97.38 297 ASN A CA 1
ATOM 2348 C C . ASN A 1 297 ? 33.539 -14.040 -4.777 1.00 97.38 297 ASN A C 1
ATOM 2350 O O . ASN A 1 297 ? 33.299 -14.426 -3.638 1.00 97.38 297 ASN A O 1
ATOM 2354 N N . SER A 1 298 ? 34.793 -13.948 -5.226 1.00 97.56 298 SER A N 1
ATOM 2355 C CA . SER A 1 298 ? 35.955 -14.332 -4.415 1.00 97.56 298 SER A CA 1
ATOM 2356 C C . SER A 1 298 ? 36.078 -13.496 -3.133 1.00 97.56 298 SER A C 1
ATOM 2358 O O . SER A 1 298 ? 36.462 -14.017 -2.086 1.00 97.56 298 SER A O 1
ATOM 2360 N N . GLN A 1 299 ? 35.769 -12.196 -3.187 1.00 97.56 299 GLN A N 1
ATOM 2361 C CA . GLN A 1 299 ? 35.740 -11.341 -1.995 1.00 97.56 299 GLN A CA 1
ATOM 2362 C C . GLN A 1 299 ? 34.597 -11.721 -1.050 1.00 97.56 299 GLN A C 1
ATOM 2364 O O . GLN A 1 299 ? 34.811 -11.807 0.159 1.00 97.56 299 GLN A O 1
ATOM 2369 N N . TRP A 1 300 ? 33.412 -11.995 -1.593 1.00 97.44 300 TRP A N 1
ATOM 2370 C CA . TRP A 1 300 ? 32.250 -12.399 -0.810 1.00 97.44 300 TRP A CA 1
ATOM 2371 C C . TRP A 1 300 ? 32.470 -13.747 -0.117 1.00 97.44 300 TRP A C 1
ATOM 2373 O O . TRP A 1 300 ? 32.245 -13.852 1.083 1.00 97.44 300 TRP A O 1
ATOM 2383 N N . GLN A 1 301 ? 33.034 -14.736 -0.813 1.00 97.06 301 GLN A N 1
ATOM 2384 C CA . GLN A 1 301 ? 33.403 -16.027 -0.224 1.00 97.06 301 GLN A CA 1
ATOM 2385 C C . GLN A 1 301 ? 34.418 -15.885 0.918 1.00 97.06 301 GLN A C 1
ATOM 2387 O O . GLN A 1 301 ? 34.299 -16.567 1.936 1.00 97.06 301 GLN A O 1
ATOM 2392 N N . LYS A 1 302 ? 35.401 -14.981 0.791 1.00 97.94 302 LYS A N 1
ATOM 2393 C CA . LYS A 1 302 ? 36.359 -14.690 1.874 1.00 97.94 302 LYS A CA 1
ATOM 2394 C C . LYS A 1 302 ? 35.673 -14.057 3.079 1.00 97.94 302 LYS A C 1
ATOM 2396 O O . LYS A 1 302 ? 35.973 -14.431 4.211 1.00 97.94 302 LYS A O 1
ATOM 2401 N N . TYR A 1 303 ? 34.774 -13.104 2.838 1.00 97.38 303 TYR A N 1
ATOM 2402 C CA . TYR A 1 303 ? 33.994 -12.481 3.901 1.00 97.38 303 TYR A CA 1
ATOM 2403 C C . TYR A 1 303 ? 33.128 -13.515 4.621 1.00 97.38 303 TYR A C 1
ATOM 2405 O O . TYR A 1 303 ? 33.153 -13.575 5.847 1.00 97.38 303 TYR A O 1
ATOM 2413 N N . ASP A 1 304 ? 32.419 -14.356 3.871 1.00 97.00 304 ASP A N 1
ATOM 2414 C CA . ASP A 1 304 ? 31.552 -15.383 4.438 1.00 97.00 304 ASP A CA 1
ATOM 2415 C C . ASP A 1 304 ? 32.356 -16.417 5.236 1.00 97.00 304 ASP A C 1
ATOM 2417 O O . ASP A 1 304 ? 32.047 -16.666 6.398 1.00 97.00 304 ASP A O 1
ATOM 2421 N N . SER A 1 305 ? 33.486 -16.889 4.699 1.00 95.38 305 SER A N 1
ATOM 2422 C CA . SER A 1 305 ? 34.404 -17.782 5.426 1.00 95.38 305 SER A CA 1
ATOM 2423 C C . SER A 1 305 ? 34.906 -17.154 6.732 1.00 95.38 305 SER A C 1
ATOM 2425 O O . SER A 1 305 ? 34.861 -17.789 7.785 1.00 95.38 305 SER A O 1
ATOM 2427 N N . SER A 1 306 ? 35.334 -15.887 6.697 1.00 96.69 306 SER A N 1
ATOM 2428 C CA . SER A 1 306 ? 35.801 -15.166 7.890 1.00 96.69 306 SER A CA 1
ATOM 2429 C C . SER A 1 306 ? 34.681 -14.963 8.916 1.00 96.69 306 SER A C 1
ATOM 2431 O O . SER A 1 306 ? 34.888 -15.123 10.122 1.00 96.69 306 SER A O 1
ATOM 2433 N N . ARG A 1 307 ? 33.470 -14.653 8.447 1.00 97.19 307 ARG A N 1
ATOM 2434 C CA . ARG A 1 307 ? 32.278 -14.522 9.283 1.00 97.19 307 ARG A CA 1
ATOM 2435 C C . ARG A 1 307 ? 31.930 -15.850 9.947 1.00 97.19 307 ARG A C 1
ATOM 2437 O O . ARG A 1 307 ? 31.654 -15.872 11.146 1.00 97.19 307 ARG A O 1
ATOM 2444 N N . GLU A 1 308 ? 31.955 -16.950 9.207 1.00 96.06 308 GLU A N 1
ATOM 2445 C CA . GLU A 1 308 ? 31.719 -18.274 9.770 1.00 96.06 308 GLU A CA 1
ATOM 2446 C C . GLU A 1 308 ? 32.788 -18.669 10.792 1.00 96.06 308 GLU A C 1
ATOM 2448 O O . GLU A 1 308 ? 32.446 -19.202 11.845 1.00 96.06 308 GLU A O 1
ATOM 2453 N N . GLU A 1 309 ? 34.069 -18.392 10.532 1.00 94.44 309 GLU A N 1
ATOM 2454 C CA . GLU A 1 309 ? 35.149 -18.614 11.502 1.00 94.44 309 GLU A CA 1
ATOM 2455 C C . GLU A 1 309 ? 34.927 -17.817 12.790 1.00 94.44 309 GLU A C 1
ATOM 2457 O O . GLU A 1 309 ? 35.076 -18.358 13.888 1.00 94.44 309 GLU A O 1
ATOM 2462 N N . TYR A 1 310 ? 34.495 -16.561 12.674 1.00 94.00 310 TYR A N 1
ATOM 2463 C CA . TYR A 1 310 ? 34.152 -15.729 13.823 1.00 94.00 310 TYR A CA 1
ATOM 2464 C C . TYR A 1 310 ? 32.973 -16.301 14.624 1.00 94.00 310 TYR A C 1
ATOM 2466 O O . TYR A 1 310 ? 33.036 -16.375 15.855 1.00 94.00 310 TYR A O 1
ATOM 2474 N N . ILE A 1 311 ? 31.918 -16.758 13.941 1.00 92.50 311 ILE A N 1
ATOM 2475 C CA . ILE A 1 311 ? 30.762 -17.409 14.574 1.00 92.50 311 ILE A CA 1
ATOM 2476 C C . ILE A 1 311 ? 31.193 -18.710 15.258 1.00 92.50 311 ILE A C 1
ATOM 2478 O O . ILE A 1 311 ? 30.855 -18.922 16.422 1.00 92.50 311 ILE A O 1
ATOM 2482 N N . ARG A 1 312 ? 31.998 -19.550 14.592 1.00 94.25 312 ARG A N 1
ATOM 2483 C CA . ARG A 1 312 ? 32.566 -20.771 15.186 1.00 94.25 312 ARG A CA 1
ATOM 2484 C C . ARG A 1 312 ? 33.364 -20.448 16.453 1.00 94.25 312 ARG A C 1
ATOM 2486 O O . ARG A 1 312 ? 33.154 -21.101 17.474 1.00 94.25 312 ARG A O 1
ATOM 2493 N N . GLY A 1 313 ? 34.191 -19.402 16.431 1.00 91.00 313 GLY A N 1
ATOM 2494 C CA . GLY A 1 313 ? 34.938 -18.929 17.601 1.00 91.00 313 GLY A CA 1
ATOM 2495 C C . GLY A 1 313 ? 34.044 -18.418 18.739 1.00 91.00 313 GLY A C 1
ATOM 2496 O O . GLY A 1 313 ? 34.323 -18.668 19.911 1.00 91.00 313 GLY A O 1
ATOM 2497 N N . LEU A 1 314 ? 32.932 -17.745 18.431 1.00 82.69 314 LEU A N 1
ATOM 2498 C CA . LEU A 1 314 ? 31.934 -17.348 19.431 1.00 82.69 314 LEU A CA 1
ATOM 2499 C C . LEU A 1 314 ? 31.232 -18.554 20.060 1.00 82.69 314 LEU A C 1
ATOM 2501 O O . LEU A 1 314 ? 31.141 -18.628 21.285 1.00 82.69 314 LEU A O 1
ATOM 2505 N N . CYS A 1 315 ? 30.778 -19.508 19.245 1.00 80.00 315 CYS A N 1
ATOM 2506 C CA . CYS A 1 315 ? 30.158 -20.743 19.721 1.00 80.00 315 CYS A CA 1
ATOM 2507 C C . CYS A 1 315 ? 31.121 -21.553 20.596 1.00 80.00 315 CYS A C 1
ATOM 2509 O O . CYS A 1 315 ? 30.708 -22.102 21.615 1.00 80.00 315 CYS A O 1
ATOM 2511 N N . GLN A 1 316 ? 32.406 -21.588 20.238 1.00 85.31 316 GLN A N 1
ATOM 2512 C CA . GLN A 1 316 ? 33.433 -22.237 21.040 1.00 85.31 316 GLN A CA 1
ATOM 2513 C C . GLN A 1 316 ? 33.637 -21.531 22.387 1.00 85.31 316 GLN A C 1
ATOM 2515 O O . GLN A 1 316 ? 33.581 -22.201 23.413 1.00 85.31 316 GLN A O 1
ATOM 2520 N N . ARG A 1 317 ? 33.758 -20.196 22.421 1.00 82.06 317 ARG A N 1
ATOM 2521 C CA . ARG A 1 317 ? 33.862 -19.438 23.685 1.00 82.06 317 ARG A CA 1
ATOM 2522 C C . ARG A 1 317 ? 32.639 -19.608 24.585 1.00 82.06 317 ARG A C 1
ATOM 2524 O O . ARG A 1 317 ? 32.789 -19.708 25.797 1.00 82.06 317 ARG A O 1
ATOM 2531 N N . LEU A 1 318 ? 31.439 -19.671 24.004 1.00 74.94 318 LEU A N 1
ATOM 2532 C CA . LEU A 1 318 ? 30.201 -19.975 24.732 1.00 74.94 318 LEU A CA 1
ATOM 2533 C C . LEU A 1 318 ? 30.197 -21.405 25.284 1.00 74.94 318 LEU A C 1
ATOM 2535 O O . LEU A 1 318 ? 29.734 -21.647 26.396 1.00 74.94 318 LEU A O 1
ATOM 2539 N N . LYS A 1 319 ? 30.725 -22.368 24.524 1.00 78.56 319 LYS A N 1
ATOM 2540 C CA . LYS A 1 319 ? 30.845 -23.760 24.964 1.00 78.56 319 LYS A CA 1
ATOM 2541 C C . LYS A 1 319 ? 31.915 -23.929 26.042 1.00 78.56 319 LYS A C 1
ATOM 2543 O O . LYS A 1 319 ? 31.713 -24.720 26.951 1.00 78.56 319 LYS A O 1
ATOM 2548 N N . GLU A 1 320 ? 33.008 -23.178 25.979 1.00 72.75 320 GLU A N 1
ATOM 2549 C CA . GLU A 1 320 ? 34.044 -23.137 27.016 1.00 72.75 320 GLU A CA 1
ATOM 2550 C C . GLU A 1 320 ? 33.518 -22.475 28.298 1.00 72.75 320 GLU A C 1
ATOM 2552 O O . GLU A 1 320 ? 33.741 -23.005 29.383 1.00 72.75 320 GLU A O 1
ATOM 2557 N N . SER A 1 321 ? 32.730 -21.397 28.189 1.00 62.28 321 SER A N 1
ATOM 2558 C CA . SER A 1 321 ? 32.111 -20.734 29.347 1.00 62.28 321 SER A CA 1
ATOM 2559 C C . SER A 1 321 ? 30.943 -21.513 29.964 1.00 62.28 321 SER A C 1
ATOM 2561 O O . SER A 1 321 ? 30.678 -21.372 31.156 1.00 62.28 321 SER A O 1
ATOM 2563 N N . THR A 1 322 ? 30.262 -22.359 29.183 1.00 60.03 322 THR A N 1
ATOM 2564 C CA . THR A 1 322 ? 29.142 -23.205 29.646 1.00 60.03 322 THR A CA 1
ATOM 2565 C C . THR A 1 322 ? 29.597 -24.620 30.037 1.00 60.03 322 THR A C 1
ATOM 2567 O O . THR A 1 322 ? 28.962 -25.281 30.854 1.00 60.03 322 THR A O 1
ATOM 2570 N N . GLY A 1 323 ? 30.714 -25.097 29.481 1.00 51.34 323 GLY A N 1
ATOM 2571 C CA . GLY A 1 323 ? 31.264 -26.441 29.687 1.00 51.34 323 GLY A CA 1
ATOM 2572 C C . GLY A 1 323 ? 31.947 -26.659 31.039 1.00 51.34 323 GLY A C 1
ATOM 2573 O O . GLY A 1 323 ? 32.214 -27.799 31.406 1.00 51.34 323 GLY A O 1
ATOM 2574 N N . GLN A 1 324 ? 32.173 -25.603 31.823 1.00 50.47 324 GLN A N 1
ATOM 2575 C CA . GLN A 1 324 ? 32.596 -25.689 33.228 1.00 50.47 324 GLN A CA 1
ATOM 2576 C C . GLN A 1 324 ? 31.384 -25.798 34.163 1.00 50.47 324 GLN A C 1
ATOM 2578 O O . GLN A 1 324 ? 31.199 -25.034 35.104 1.00 50.47 324 GLN A O 1
ATOM 2583 N N . GLY A 1 325 ? 30.534 -26.783 33.885 1.00 50.19 325 GLY A N 1
ATOM 2584 C CA . GLY A 1 325 ? 29.388 -27.138 34.709 1.00 50.19 325 GLY A CA 1
ATOM 2585 C C . GLY A 1 325 ? 29.726 -28.212 35.737 1.00 50.19 325 GLY A C 1
ATOM 2586 O O . GLY A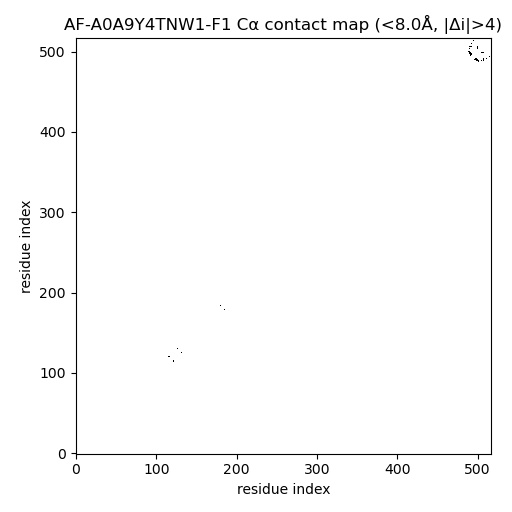 1 325 ? 29.223 -29.318 35.605 1.00 50.19 325 GLY A O 1
ATOM 2587 N N . LEU A 1 326 ? 30.527 -27.898 36.762 1.00 47.03 326 LEU A N 1
ATOM 2588 C CA . LEU A 1 326 ? 30.512 -28.608 38.051 1.00 47.03 326 LEU A CA 1
ATOM 2589 C C . LEU A 1 326 ? 30.875 -27.629 39.190 1.00 47.03 326 LEU A C 1
ATOM 2591 O O . LEU A 1 326 ? 32.031 -27.252 39.339 1.00 47.03 326 LEU A O 1
ATOM 2595 N N . LEU A 1 327 ? 29.861 -27.308 40.009 1.00 38.59 327 LEU A N 1
ATOM 2596 C CA . LEU A 1 327 ? 29.827 -26.568 41.292 1.00 38.59 327 LEU A CA 1
ATOM 2597 C C . LEU A 1 327 ? 29.329 -25.096 41.278 1.00 38.59 327 LEU A C 1
ATOM 2599 O O . LEU A 1 327 ? 29.823 -24.265 40.516 1.00 38.59 327 LEU A O 1
ATOM 2603 N N . PRO A 1 328 ? 28.378 -24.736 42.175 1.00 51.34 328 PRO A N 1
ATOM 2604 C CA . PRO A 1 328 ? 27.739 -23.423 42.209 1.00 51.34 328 PRO A CA 1
ATOM 2605 C C . PRO A 1 328 ? 28.447 -22.469 43.185 1.00 51.34 328 PRO A C 1
ATOM 2607 O O . PRO A 1 328 ? 27.989 -22.296 44.308 1.00 51.34 328 PRO A O 1
ATOM 2610 N N . VAL A 1 329 ? 29.563 -21.839 42.793 1.00 42.47 329 VAL A N 1
ATOM 2611 C CA . VAL A 1 329 ? 30.172 -20.750 43.606 1.00 42.47 329 VAL A CA 1
ATOM 2612 C C . VAL A 1 329 ? 30.667 -19.536 42.786 1.00 42.47 329 VAL A C 1
ATOM 2614 O O . VAL A 1 329 ? 31.002 -18.511 43.367 1.00 42.47 329 VAL A O 1
ATOM 2617 N N . MET A 1 330 ? 30.626 -19.531 41.445 1.00 47.84 330 MET A N 1
ATOM 2618 C CA . MET A 1 330 ? 31.121 -18.386 40.641 1.00 47.84 330 MET A CA 1
ATOM 2619 C C . MET A 1 330 ? 30.070 -17.702 39.746 1.00 47.84 330 MET A C 1
ATOM 2621 O O . MET A 1 330 ? 30.347 -17.339 38.608 1.00 47.84 330 MET A O 1
ATOM 2625 N N . GLY A 1 331 ? 28.873 -17.430 40.278 1.00 49.88 331 GLY A N 1
ATOM 2626 C CA . GLY A 1 331 ? 27.838 -16.634 39.587 1.00 49.88 331 GLY A CA 1
ATOM 2627 C C . GLY A 1 331 ? 28.130 -15.125 39.457 1.00 49.88 331 GLY A C 1
ATOM 2628 O O . GLY A 1 331 ? 27.357 -14.404 38.838 1.00 49.88 331 GLY A O 1
ATOM 2629 N N . SER A 1 332 ? 29.233 -14.629 40.031 1.00 53.69 332 SER A N 1
ATOM 2630 C CA . SER A 1 332 ? 29.565 -13.193 40.055 1.00 53.69 332 SER A CA 1
ATOM 2631 C C . SER A 1 332 ? 30.315 -12.720 38.797 1.00 53.69 332 SER A C 1
ATOM 2633 O O . SER A 1 332 ? 30.067 -11.628 38.289 1.00 53.69 332 SER A O 1
ATOM 2635 N N . VAL A 1 333 ? 31.186 -13.562 38.227 1.00 53.50 333 VAL A N 1
ATOM 2636 C CA . VAL A 1 333 ? 32.045 -13.160 37.096 1.00 53.50 333 VAL A CA 1
ATOM 2637 C C . VAL A 1 333 ? 31.265 -13.120 35.775 1.00 53.50 333 VAL A C 1
ATOM 2639 O O . VAL A 1 333 ? 31.435 -12.185 34.998 1.00 53.50 333 VAL A O 1
ATOM 2642 N N . SER A 1 334 ? 30.349 -14.067 35.533 1.00 58.22 334 SER A N 1
ATOM 2643 C CA . SER A 1 334 ? 29.529 -14.090 34.308 1.00 58.22 334 SER A CA 1
ATOM 2644 C C . SER A 1 334 ? 28.509 -12.947 34.256 1.00 58.22 334 SER A C 1
ATOM 2646 O O . SER A 1 334 ? 28.333 -12.330 33.207 1.00 58.22 334 SER A O 1
ATOM 2648 N N . SER A 1 335 ? 27.896 -12.599 35.393 1.00 64.44 335 SER A N 1
ATOM 2649 C CA . SER A 1 335 ? 27.001 -11.441 35.498 1.00 64.44 335 SER A CA 1
ATOM 2650 C C . SER A 1 335 ? 27.752 -10.120 35.303 1.00 64.44 335 SER A C 1
ATOM 2652 O O . SER A 1 335 ? 27.217 -9.208 34.674 1.00 64.44 335 SER A O 1
ATOM 2654 N N . GLY A 1 336 ? 28.989 -10.013 35.802 1.00 76.56 336 GLY A N 1
ATOM 2655 C CA . GLY A 1 336 ? 29.846 -8.843 35.592 1.00 76.56 336 GLY A CA 1
ATOM 2656 C C . GLY A 1 336 ? 30.234 -8.649 34.124 1.00 76.56 336 GLY A C 1
ATOM 2657 O O . GLY A 1 336 ? 30.136 -7.537 33.610 1.00 76.56 336 GLY A O 1
ATOM 2658 N N . LEU A 1 337 ? 30.589 -9.733 33.424 1.00 79.56 337 LEU A N 1
ATOM 2659 C CA . LEU A 1 337 ? 30.914 -9.695 31.993 1.00 79.56 337 LEU A CA 1
ATOM 2660 C C . LEU A 1 337 ? 29.699 -9.338 31.126 1.00 79.56 337 LEU A C 1
ATOM 2662 O O . LEU A 1 337 ? 29.827 -8.548 30.195 1.00 79.56 337 LEU A O 1
ATOM 2666 N N . LEU A 1 338 ? 28.510 -9.851 31.456 1.00 79.06 338 LEU A N 1
ATOM 2667 C CA . LEU A 1 338 ? 27.266 -9.462 30.783 1.00 79.06 338 LEU A CA 1
ATOM 2668 C C . LEU A 1 338 ? 26.955 -7.976 30.990 1.00 79.06 338 LEU A C 1
ATOM 2670 O O . LEU A 1 338 ? 26.612 -7.284 30.038 1.00 79.06 338 LEU A O 1
ATOM 2674 N N . HIS A 1 339 ? 27.114 -7.461 32.210 1.00 83.44 339 HIS A N 1
ATOM 2675 C CA . HIS A 1 339 ? 26.873 -6.047 32.499 1.00 83.44 339 HIS A CA 1
ATOM 2676 C C . HIS A 1 339 ? 27.889 -5.126 31.802 1.00 83.44 339 HIS A C 1
ATOM 2678 O O . HIS A 1 339 ? 27.534 -4.055 31.302 1.00 83.44 339 HIS A O 1
ATOM 2684 N N . GLN A 1 340 ? 29.147 -5.567 31.713 1.00 91.19 340 GLN A N 1
ATOM 2685 C CA . GLN A 1 340 ? 30.197 -4.885 30.962 1.00 91.19 340 GLN A CA 1
ATOM 2686 C C . GLN A 1 340 ? 29.897 -4.876 29.458 1.00 91.19 340 GLN A C 1
ATOM 2688 O O . GLN A 1 340 ? 30.055 -3.842 28.812 1.00 91.19 340 GLN A O 1
ATOM 2693 N N . GLU A 1 341 ? 29.402 -5.985 28.910 1.00 87.81 341 GLU A N 1
ATOM 2694 C CA . GLU A 1 341 ? 29.031 -6.076 27.498 1.00 87.81 341 GLU A CA 1
ATOM 2695 C C . GLU A 1 341 ? 27.781 -5.249 27.175 1.00 87.81 341 GLU A C 1
ATOM 2697 O O . GLU A 1 341 ? 27.768 -4.539 26.173 1.00 87.81 341 GLU A O 1
ATOM 2702 N N . ILE A 1 342 ? 26.774 -5.233 28.054 1.00 88.00 342 ILE A N 1
ATOM 2703 C CA . ILE A 1 342 ? 25.614 -4.334 27.933 1.00 88.00 342 ILE A CA 1
ATOM 2704 C C . ILE A 1 342 ? 26.080 -2.874 27.917 1.00 88.00 342 ILE A C 1
ATOM 2706 O O . ILE A 1 342 ? 25.649 -2.096 27.070 1.00 88.00 342 ILE A O 1
ATOM 2710 N N . SER A 1 343 ? 27.006 -2.504 28.803 1.00 94.81 343 SER A N 1
ATOM 2711 C CA . SER A 1 343 ? 27.562 -1.147 28.849 1.00 94.81 343 SER A CA 1
ATOM 2712 C C . SER A 1 343 ? 28.340 -0.802 27.575 1.00 94.81 343 SER A C 1
ATOM 2714 O O . SER A 1 343 ? 28.187 0.293 27.035 1.00 94.81 343 SER A O 1
ATOM 2716 N N . ARG A 1 344 ? 29.129 -1.748 27.048 1.00 96.81 344 ARG A N 1
ATOM 2717 C CA . ARG A 1 344 ? 29.881 -1.587 25.796 1.00 96.81 344 ARG A CA 1
ATOM 2718 C C . ARG A 1 344 ? 28.954 -1.428 24.589 1.00 96.81 344 ARG A C 1
ATOM 2720 O O . ARG A 1 344 ? 29.188 -0.553 23.760 1.00 96.81 344 ARG A O 1
ATOM 2727 N N . LEU A 1 345 ? 27.912 -2.254 24.489 1.00 95.12 345 LEU A N 1
ATOM 2728 C CA . LEU A 1 345 ? 26.923 -2.197 23.410 1.00 95.12 345 LEU A CA 1
ATOM 2729 C C . LEU A 1 345 ? 26.086 -0.920 23.478 1.00 95.12 345 LEU A C 1
ATOM 2731 O O . LEU A 1 345 ? 25.862 -0.297 22.445 1.00 95.12 345 LEU A O 1
ATOM 2735 N N . ASN A 1 346 ? 25.693 -0.487 24.677 1.00 95.50 346 ASN A N 1
ATOM 2736 C CA . ASN A 1 346 ? 25.000 0.786 24.870 1.00 95.50 346 ASN A CA 1
ATOM 2737 C C . ASN A 1 346 ? 25.884 1.978 24.479 1.00 95.50 346 ASN A C 1
ATOM 2739 O O . ASN A 1 346 ? 25.401 2.893 23.818 1.00 95.50 346 ASN A O 1
ATOM 2743 N N . GLY A 1 347 ? 27.177 1.949 24.822 1.00 97.62 347 GLY A N 1
ATOM 2744 C CA . GLY A 1 347 ? 28.143 2.953 24.365 1.00 97.62 347 GLY A CA 1
ATOM 2745 C C . GLY A 1 347 ? 28.266 2.978 22.841 1.00 97.62 347 GLY A C 1
ATOM 2746 O O . GLY A 1 347 ? 28.109 4.027 22.227 1.00 97.62 347 GLY A O 1
ATOM 2747 N N . LEU A 1 348 ? 28.431 1.810 22.213 1.00 97.25 348 LEU A N 1
ATOM 2748 C CA . LEU A 1 348 ? 28.514 1.704 20.756 1.00 97.25 348 LEU A CA 1
ATOM 2749 C C . LEU A 1 348 ? 27.228 2.173 20.058 1.00 97.25 348 LEU A C 1
ATOM 2751 O O . LEU A 1 348 ? 27.293 2.813 19.010 1.00 97.25 348 LEU A O 1
ATOM 2755 N N . LEU A 1 349 ? 26.059 1.865 20.623 1.00 96.25 349 LEU A N 1
ATOM 2756 C CA . LEU A 1 349 ? 24.776 2.339 20.113 1.00 96.25 349 LEU A CA 1
ATOM 2757 C C . LEU A 1 349 ? 24.680 3.863 20.213 1.00 96.25 349 LEU A C 1
ATOM 2759 O O . LEU A 1 349 ? 24.308 4.509 19.236 1.00 96.25 349 LEU A O 1
ATOM 2763 N N . GLN A 1 350 ? 25.065 4.436 21.354 1.00 97.69 350 GLN A N 1
ATOM 2764 C CA . GLN A 1 350 ? 25.094 5.881 21.555 1.00 97.69 350 GLN A CA 1
ATOM 2765 C C . GLN A 1 350 ? 26.033 6.565 20.551 1.00 97.69 350 GLN A C 1
ATOM 2767 O O . GLN A 1 350 ? 25.652 7.557 19.925 1.00 97.69 350 GLN A O 1
ATOM 2772 N N . ASP A 1 351 ? 27.218 5.996 20.327 1.00 97.50 351 ASP A N 1
ATOM 2773 C CA . ASP A 1 351 ? 28.178 6.486 19.339 1.00 97.50 351 ASP A CA 1
ATOM 2774 C C . ASP A 1 351 ? 27.588 6.429 17.928 1.00 97.50 351 ASP A C 1
ATOM 2776 O O . ASP A 1 351 ? 27.640 7.419 17.196 1.00 97.50 351 ASP A O 1
ATOM 2780 N N . LYS A 1 352 ? 26.938 5.320 17.554 1.00 97.38 352 LYS A N 1
ATOM 2781 C CA . LYS A 1 352 ? 26.286 5.179 16.243 1.00 97.38 352 LYS A CA 1
ATOM 2782 C C . LYS A 1 352 ? 25.114 6.135 16.064 1.00 97.38 352 LYS A C 1
ATOM 2784 O O . LYS A 1 352 ? 24.975 6.728 14.998 1.00 97.38 352 LYS A O 1
ATOM 2789 N N . MET A 1 353 ? 24.314 6.362 17.102 1.00 96.06 353 MET A N 1
ATOM 2790 C CA . MET A 1 353 ? 23.254 7.371 17.079 1.00 96.06 353 MET A CA 1
ATOM 2791 C C . MET A 1 353 ? 23.826 8.781 16.891 1.00 96.06 353 MET A C 1
ATOM 2793 O O . MET A 1 353 ? 23.282 9.564 16.105 1.00 96.06 353 MET A O 1
ATOM 2797 N N . SER A 1 354 ? 24.942 9.091 17.556 1.00 97.25 354 SER A N 1
ATOM 2798 C CA . SER A 1 354 ? 25.640 10.371 17.401 1.00 97.25 354 SER A CA 1
ATOM 2799 C C . SER A 1 354 ? 26.230 10.542 15.995 1.00 97.25 354 SER A C 1
ATOM 2801 O O . SER A 1 354 ? 26.119 11.617 15.401 1.00 97.25 354 SER A O 1
ATOM 2803 N N . GLU A 1 355 ? 26.766 9.469 15.410 1.00 97.56 355 GLU A N 1
ATOM 2804 C CA . GLU A 1 355 ? 27.285 9.440 14.044 1.00 97.56 355 GLU A CA 1
ATOM 2805 C C . GLU A 1 355 ? 26.160 9.635 13.022 1.00 97.56 355 GLU A C 1
ATOM 2807 O O . GLU A 1 355 ? 26.292 10.465 12.126 1.00 97.56 355 GLU A O 1
ATOM 2812 N N . CYS A 1 356 ? 25.009 8.977 13.197 1.00 94.81 356 CYS A N 1
ATOM 2813 C CA . CYS A 1 356 ? 23.825 9.219 12.372 1.00 94.81 356 CYS A CA 1
ATOM 2814 C C . CYS A 1 356 ? 23.332 10.669 12.478 1.00 94.81 356 CYS A C 1
ATOM 2816 O O . CYS A 1 356 ? 22.919 11.254 11.479 1.00 94.81 356 CYS A O 1
ATOM 2818 N N . ALA A 1 357 ? 23.368 11.271 13.671 1.00 97.56 357 ALA A N 1
ATOM 2819 C CA . ALA A 1 357 ? 23.018 12.679 13.852 1.00 97.56 357 ALA A CA 1
ATOM 2820 C C . ALA A 1 357 ? 24.033 13.629 13.191 1.00 97.56 357 ALA A C 1
ATOM 2822 O O . ALA A 1 357 ? 23.649 14.685 12.690 1.00 97.56 357 ALA A O 1
ATOM 2823 N N . ARG A 1 358 ? 25.322 13.270 13.160 1.00 98.25 358 ARG A N 1
ATOM 2824 C CA . ARG A 1 358 ? 26.342 14.010 12.405 1.00 98.25 358 ARG A CA 1
ATOM 2825 C C . ARG A 1 358 ? 26.106 13.894 10.899 1.00 98.25 358 ARG A C 1
ATOM 2827 O O . ARG A 1 358 ? 25.968 14.917 10.249 1.00 98.25 358 ARG A O 1
ATOM 2834 N N . LEU A 1 359 ? 25.951 12.677 10.379 1.00 97.25 359 LEU A N 1
ATOM 2835 C CA . LEU A 1 359 ? 25.723 12.437 8.950 1.00 97.25 359 LEU A CA 1
ATOM 2836 C C . LEU A 1 359 ? 24.445 13.110 8.438 1.00 97.25 359 LEU A C 1
ATOM 2838 O O . LEU A 1 359 ? 24.433 13.622 7.325 1.00 97.25 359 LEU A O 1
ATOM 2842 N N . ARG A 1 360 ? 23.378 13.163 9.249 1.00 97.06 360 ARG A N 1
ATOM 2843 C CA . ARG A 1 360 ? 22.171 13.934 8.908 1.00 97.06 360 ARG A CA 1
ATOM 2844 C C . ARG A 1 360 ? 22.475 15.418 8.692 1.00 97.06 360 ARG A C 1
ATOM 2846 O O . ARG A 1 360 ? 22.059 15.965 7.677 1.00 97.06 360 ARG A O 1
ATOM 2853 N N . ARG A 1 361 ? 23.254 16.033 9.589 1.00 97.94 361 ARG A N 1
ATOM 2854 C CA . ARG A 1 361 ? 23.686 17.434 9.444 1.00 97.94 361 ARG A CA 1
ATOM 2855 C C . ARG A 1 361 ? 24.568 17.640 8.215 1.00 97.94 361 ARG A C 1
ATOM 2857 O O . ARG A 1 361 ? 24.365 18.607 7.496 1.00 97.94 361 ARG A O 1
ATOM 2864 N N . ASP A 1 362 ? 25.493 16.722 7.943 1.00 97.56 362 ASP A N 1
ATOM 2865 C CA . ASP A 1 362 ? 26.365 16.810 6.763 1.00 97.56 362 ASP A CA 1
ATOM 2866 C C . ASP A 1 362 ? 25.544 16.755 5.461 1.00 97.56 362 ASP A C 1
ATOM 2868 O O . ASP A 1 362 ? 25.785 17.516 4.528 1.00 97.56 362 ASP A O 1
ATOM 2872 N N . VAL A 1 363 ? 24.519 15.897 5.411 1.00 97.88 363 VAL A N 1
ATOM 2873 C CA . VAL A 1 363 ? 23.595 15.807 4.271 1.00 97.88 363 VAL A CA 1
ATOM 2874 C C . VAL A 1 363 ? 22.754 17.079 4.113 1.00 97.88 363 VAL A C 1
ATOM 2876 O O . VAL A 1 363 ? 22.520 17.517 2.987 1.00 97.88 363 VAL A O 1
ATOM 2879 N N . GLU A 1 364 ? 22.281 17.673 5.209 1.00 97.62 364 GLU A N 1
ATOM 2880 C CA . GLU A 1 364 ? 21.558 18.953 5.181 1.00 97.62 364 GLU A CA 1
ATOM 2881 C C . GLU A 1 364 ? 22.450 20.098 4.683 1.00 97.62 364 GLU A C 1
ATOM 2883 O O . GLU A 1 364 ? 22.013 20.906 3.865 1.00 97.62 364 GLU A O 1
ATOM 2888 N N . GLU A 1 365 ? 23.714 20.126 5.101 1.00 98.06 365 GLU A N 1
ATOM 2889 C CA . GLU A 1 365 ? 24.690 21.118 4.652 1.00 98.06 365 GLU A CA 1
ATOM 2890 C C . GLU A 1 365 ? 25.028 20.960 3.163 1.00 98.06 365 GLU A C 1
ATOM 2892 O O . GLU A 1 365 ? 25.021 21.946 2.428 1.00 98.06 365 GLU A O 1
ATOM 2897 N N . MET A 1 366 ? 25.229 19.728 2.681 1.00 97.00 366 MET A N 1
ATOM 2898 C CA . MET A 1 366 ? 25.407 19.464 1.247 1.00 97.00 366 MET A CA 1
ATOM 2899 C C . MET A 1 366 ? 24.189 19.917 0.437 1.00 97.00 366 MET A C 1
ATOM 2901 O O . MET A 1 366 ? 24.340 20.580 -0.585 1.00 97.00 366 MET A O 1
ATOM 2905 N N . ARG A 1 367 ? 22.970 19.638 0.922 1.00 97.75 367 ARG A N 1
ATOM 2906 C CA . ARG A 1 367 ? 21.740 20.117 0.274 1.00 97.75 367 ARG A CA 1
ATOM 2907 C C . ARG A 1 367 ? 21.669 21.639 0.212 1.00 97.75 367 ARG A C 1
ATOM 2909 O O . ARG A 1 367 ? 21.216 22.173 -0.796 1.00 97.75 367 ARG A O 1
ATOM 2916 N N . ARG A 1 368 ? 22.107 22.333 1.263 1.00 98.00 368 ARG A N 1
ATOM 2917 C CA . ARG A 1 368 ? 22.162 23.799 1.294 1.00 98.00 368 ARG A CA 1
ATOM 2918 C C . ARG A 1 368 ? 23.155 24.339 0.263 1.00 98.00 368 ARG A C 1
ATOM 2920 O O . ARG A 1 368 ? 22.809 25.235 -0.498 1.00 98.00 368 ARG A O 1
ATOM 2927 N N . GLN A 1 369 ? 24.345 23.748 0.179 1.00 98.06 369 GLN A N 1
ATOM 2928 C CA . GLN A 1 369 ? 25.358 24.120 -0.815 1.00 98.06 369 GLN A CA 1
ATOM 2929 C C . GLN A 1 369 ? 24.878 23.870 -2.249 1.00 98.06 369 GLN A C 1
ATOM 2931 O O . GLN A 1 369 ? 25.066 24.717 -3.124 1.00 98.06 369 GLN A O 1
ATOM 2936 N N . ASP A 1 370 ? 24.209 22.742 -2.492 1.00 97.25 370 ASP A N 1
ATOM 2937 C CA . ASP A 1 370 ? 23.620 22.439 -3.796 1.00 97.25 370 ASP A CA 1
ATOM 2938 C C . ASP A 1 370 ? 22.520 23.446 -4.159 1.00 97.25 370 ASP A C 1
ATOM 2940 O O . ASP A 1 370 ? 22.479 23.917 -5.293 1.00 97.25 370 ASP A O 1
ATOM 2944 N N . GLN A 1 371 ? 21.674 23.847 -3.204 1.00 98.06 371 GLN A N 1
ATOM 2945 C CA . GLN A 1 371 ? 20.672 24.898 -3.414 1.00 98.06 371 GLN A CA 1
ATOM 2946 C C . GLN A 1 371 ? 21.312 26.248 -3.763 1.00 98.06 371 GLN A C 1
ATOM 2948 O O . GLN A 1 371 ? 20.886 26.889 -4.720 1.00 98.06 371 GLN A O 1
ATOM 2953 N N . GLU A 1 372 ? 22.353 26.670 -3.041 1.00 98.06 372 GLU A N 1
ATOM 2954 C CA . GLU A 1 372 ? 23.090 27.913 -3.325 1.00 98.06 372 GLU A CA 1
ATOM 2955 C C . GLU A 1 372 ? 23.742 27.877 -4.721 1.00 98.06 372 GLU A C 1
ATOM 2957 O O . GLU A 1 372 ? 23.704 28.857 -5.478 1.00 98.06 372 GLU A O 1
ATOM 2962 N N . ARG A 1 373 ? 24.293 26.721 -5.110 1.00 98.31 373 ARG A N 1
ATOM 2963 C CA . ARG A 1 373 ? 24.860 26.503 -6.445 1.00 98.31 373 ARG A CA 1
ATOM 2964 C C . ARG A 1 373 ? 23.791 26.556 -7.534 1.00 98.31 373 ARG A C 1
ATOM 2966 O O . ARG A 1 373 ? 24.020 27.199 -8.557 1.00 98.31 373 ARG A O 1
ATOM 2973 N N . ILE A 1 374 ? 22.646 25.907 -7.323 1.00 97.94 374 ILE A N 1
ATOM 2974 C CA . ILE A 1 374 ? 21.513 25.926 -8.257 1.00 97.94 374 ILE A CA 1
ATOM 2975 C C . ILE A 1 374 ? 21.018 27.360 -8.441 1.00 97.94 374 ILE A C 1
ATOM 2977 O O . ILE A 1 374 ? 20.959 27.821 -9.574 1.00 97.94 374 ILE A O 1
ATOM 2981 N N . GLN A 1 375 ? 20.785 28.103 -7.356 1.00 98.19 375 GLN A N 1
ATOM 2982 C CA . GLN A 1 375 ? 20.354 29.503 -7.426 1.00 98.19 375 GLN A CA 1
ATOM 2983 C C . GLN A 1 375 ? 21.349 30.375 -8.196 1.00 98.19 375 GLN A C 1
ATOM 2985 O O . GLN A 1 375 ? 20.961 31.217 -9.003 1.00 98.19 375 GLN A O 1
ATOM 2990 N N . THR A 1 376 ? 22.650 30.163 -7.988 1.00 98.25 376 THR A N 1
ATOM 2991 C CA . THR A 1 376 ? 23.683 30.897 -8.730 1.00 98.25 376 THR A CA 1
ATOM 2992 C C . THR A 1 376 ? 23.618 30.591 -10.227 1.00 98.25 376 THR A C 1
ATOM 2994 O O . THR A 1 376 ? 23.706 31.506 -11.046 1.00 98.25 376 THR A O 1
ATOM 2997 N N . LEU A 1 377 ? 23.444 29.320 -10.600 1.00 98.44 377 LEU A N 1
ATOM 2998 C CA . LEU A 1 377 ? 23.305 28.910 -11.999 1.00 98.44 377 LEU A CA 1
ATOM 2999 C C . LEU A 1 377 ? 22.015 29.452 -12.624 1.00 98.44 377 LEU A C 1
ATOM 3001 O O . LEU A 1 377 ? 22.046 29.926 -13.756 1.00 98.44 377 LEU A O 1
ATOM 3005 N N . GLU A 1 378 ? 20.904 29.448 -11.891 1.00 97.88 378 GLU A N 1
ATOM 3006 C CA . GLU A 1 378 ? 19.640 30.046 -12.331 1.00 97.88 378 GLU A CA 1
ATOM 3007 C C . GLU A 1 378 ? 19.811 31.537 -12.636 1.00 97.88 378 GLU A C 1
ATOM 3009 O O . GLU A 1 378 ? 19.405 31.999 -13.702 1.00 97.88 378 GLU A O 1
ATOM 3014 N N . GLN A 1 379 ? 20.488 32.283 -11.757 1.00 98.38 379 GLN A N 1
ATOM 3015 C CA . GLN A 1 379 ? 20.787 33.696 -12.001 1.00 98.38 379 GLN A CA 1
ATOM 3016 C C . GLN A 1 379 ? 21.689 33.896 -13.223 1.00 98.38 379 GLN A C 1
ATOM 3018 O O . GLN A 1 379 ? 21.451 34.802 -14.018 1.00 98.38 379 GLN A O 1
ATOM 3023 N N . GLN A 1 380 ? 22.692 33.037 -13.428 1.00 98.19 380 GLN A N 1
ATOM 3024 C CA . GLN A 1 380 ? 23.526 33.092 -14.634 1.00 98.19 380 GLN A CA 1
ATOM 3025 C C . GLN A 1 380 ? 22.711 32.853 -15.908 1.00 98.19 380 GLN A C 1
ATOM 3027 O O . GLN A 1 380 ? 22.883 33.577 -16.886 1.00 98.19 380 GLN A O 1
ATOM 3032 N N . VAL A 1 381 ? 21.800 31.876 -15.896 1.00 98.12 381 VAL A N 1
ATOM 3033 C CA . VAL A 1 381 ? 20.912 31.597 -17.033 1.00 98.12 381 VAL A CA 1
ATOM 3034 C C . VAL A 1 381 ? 19.997 32.787 -17.315 1.00 98.12 381 VAL A C 1
ATOM 3036 O O . VAL A 1 381 ? 19.823 33.141 -18.480 1.00 98.12 381 VAL A O 1
ATOM 3039 N N . LEU A 1 382 ? 19.452 33.433 -16.280 1.00 98.44 382 LEU A N 1
ATOM 3040 C CA . LEU A 1 382 ? 18.628 34.634 -16.435 1.00 98.44 382 LEU A CA 1
ATOM 3041 C C . LEU A 1 382 ? 19.416 35.787 -17.065 1.00 98.44 382 LEU A C 1
ATOM 3043 O O . LEU A 1 382 ? 18.948 36.373 -18.039 1.00 98.44 382 LEU A O 1
ATOM 3047 N N . ILE A 1 383 ? 20.630 36.054 -16.572 1.00 98.31 383 ILE A N 1
ATOM 3048 C CA . ILE A 1 383 ? 21.512 37.088 -17.130 1.00 98.31 383 ILE A CA 1
ATOM 3049 C C . ILE A 1 383 ? 21.805 36.793 -18.602 1.00 98.31 383 ILE A C 1
ATOM 3051 O O . ILE A 1 383 ? 21.593 37.653 -19.452 1.00 98.31 383 ILE A O 1
ATOM 3055 N N . TYR A 1 384 ? 22.202 35.563 -18.935 1.00 98.31 384 TYR A N 1
ATOM 3056 C CA . TYR A 1 384 ? 22.472 35.202 -20.326 1.00 98.31 384 TYR A CA 1
ATOM 3057 C C . TYR A 1 384 ? 21.233 35.298 -21.212 1.00 98.31 384 TYR A C 1
ATOM 3059 O O . TYR A 1 384 ? 21.329 35.761 -22.348 1.00 98.31 384 TYR A O 1
ATOM 3067 N N . ALA A 1 385 ? 20.062 34.896 -20.722 1.00 98.25 385 ALA A N 1
ATOM 3068 C CA . ALA A 1 385 ? 18.823 35.029 -21.476 1.00 98.25 385 ALA A CA 1
ATOM 3069 C C . ALA A 1 385 ? 18.515 36.499 -21.799 1.00 98.25 385 ALA A C 1
ATOM 3071 O O . ALA A 1 385 ? 18.101 36.804 -22.921 1.00 98.25 385 ALA A O 1
ATOM 3072 N N . ASP A 1 386 ? 18.734 37.407 -20.851 1.00 98.44 386 ASP A N 1
ATOM 3073 C CA . ASP A 1 386 ? 18.516 38.837 -21.053 1.00 98.44 386 ASP A CA 1
ATOM 3074 C C . ASP A 1 386 ? 19.599 39.478 -21.936 1.00 98.44 386 ASP A C 1
ATOM 3076 O O . ASP A 1 386 ? 19.270 40.305 -22.794 1.00 98.44 386 ASP A O 1
ATOM 3080 N N . ASP A 1 387 ? 20.851 39.025 -21.852 1.00 98.38 387 ASP A N 1
ATOM 3081 C CA . ASP A 1 387 ? 21.922 39.405 -22.783 1.00 98.38 387 ASP A CA 1
ATOM 3082 C C . ASP A 1 387 ? 21.567 39.005 -24.225 1.00 98.38 387 ASP A C 1
ATOM 3084 O O . ASP A 1 387 ? 21.641 39.821 -25.141 1.00 98.38 387 ASP A O 1
ATOM 3088 N N . PHE A 1 388 ? 21.077 37.781 -24.451 1.00 98.12 388 PHE A N 1
ATOM 3089 C CA . PHE A 1 388 ? 20.642 37.349 -25.785 1.00 98.12 388 PHE A CA 1
ATOM 3090 C C . PHE A 1 388 ? 19.422 38.123 -26.302 1.00 98.12 388 PHE A C 1
ATOM 3092 O O . PHE A 1 388 ? 19.288 38.343 -27.509 1.00 98.12 388 PHE A O 1
ATOM 3099 N N . LYS A 1 389 ? 18.490 38.516 -25.426 1.00 98.31 389 LYS A N 1
ATOM 3100 C CA . LYS A 1 389 ? 17.336 39.341 -25.824 1.00 98.31 389 LYS A CA 1
ATOM 3101 C C . LYS A 1 389 ? 17.764 40.761 -26.177 1.00 98.31 389 LYS A C 1
ATOM 3103 O O . LYS A 1 389 ? 17.320 41.279 -27.199 1.00 98.31 389 LYS A O 1
ATOM 3108 N N . SER A 1 390 ? 18.602 41.378 -25.348 1.00 97.69 390 SER A N 1
ATOM 3109 C CA . SER A 1 390 ? 19.095 42.739 -25.573 1.00 97.69 390 SER A CA 1
ATOM 3110 C C . SER A 1 390 ? 19.945 42.816 -26.838 1.00 97.69 390 SER A C 1
ATOM 3112 O O . SER A 1 390 ? 19.720 43.696 -27.664 1.00 97.69 390 SER A O 1
ATOM 3114 N N . GLU A 1 391 ? 20.809 41.830 -27.066 1.00 98.31 391 GLU A N 1
ATOM 3115 C CA . GLU A 1 391 ? 21.623 41.734 -28.272 1.00 98.31 391 GLU A CA 1
ATOM 3116 C C . GLU A 1 391 ? 20.780 41.507 -29.539 1.00 98.31 391 GLU A C 1
ATOM 3118 O O . GLU A 1 391 ? 21.034 42.135 -30.572 1.00 98.31 391 GLU A O 1
ATOM 3123 N N . ARG A 1 392 ? 19.709 40.702 -29.466 1.00 97.94 392 ARG A N 1
ATOM 3124 C CA . ARG A 1 392 ? 18.727 40.603 -30.558 1.00 97.94 392 ARG A CA 1
ATOM 3125 C C . ARG A 1 392 ? 18.051 41.949 -30.824 1.00 97.94 392 ARG A C 1
ATOM 3127 O O . ARG A 1 392 ? 17.980 42.359 -31.978 1.00 97.94 392 ARG A O 1
ATOM 3134 N N . ALA A 1 393 ? 17.602 42.647 -29.782 1.00 98.19 393 ALA A N 1
ATOM 3135 C CA . ALA A 1 393 ? 16.979 43.961 -29.925 1.00 98.19 393 ALA A CA 1
ATOM 3136 C C . ALA A 1 393 ? 17.951 44.998 -30.523 1.00 98.19 393 ALA A C 1
ATOM 3138 O O . ALA A 1 393 ? 17.551 45.828 -31.338 1.00 98.19 393 ALA A O 1
ATOM 3139 N N . ASP A 1 394 ? 19.235 44.940 -30.164 1.00 98.38 394 ASP A N 1
ATOM 3140 C CA . ASP A 1 394 ? 20.283 45.762 -30.775 1.00 98.38 394 ASP A CA 1
ATOM 3141 C C . ASP A 1 394 ? 20.481 45.436 -32.254 1.00 98.38 394 ASP A C 1
ATOM 3143 O O . ASP A 1 394 ? 20.587 46.350 -33.076 1.00 98.38 394 ASP A O 1
ATOM 3147 N N . ARG A 1 395 ? 20.480 44.149 -32.621 1.00 98.19 395 ARG A N 1
ATOM 3148 C CA . ARG A 1 395 ? 20.536 43.734 -3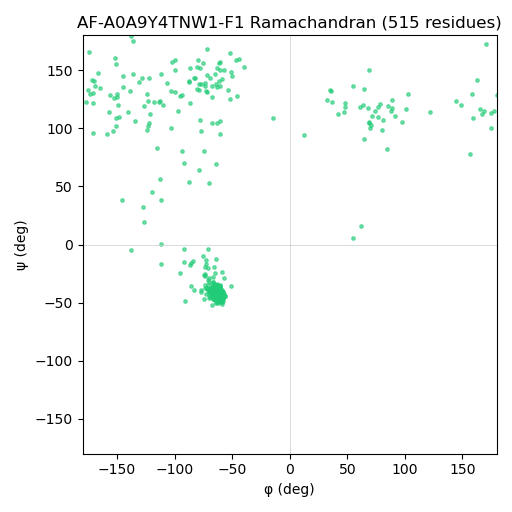4.029 1.00 98.19 395 ARG A CA 1
ATOM 3149 C C . ARG A 1 395 ? 19.338 44.237 -34.821 1.00 98.19 395 ARG A C 1
ATOM 3151 O O . ARG A 1 395 ? 19.539 44.748 -35.917 1.00 98.19 395 ARG A O 1
ATOM 3158 N N . GLU A 1 396 ? 18.128 44.129 -34.282 1.00 98.00 396 GLU A N 1
ATOM 3159 C CA . GLU A 1 396 ? 16.906 44.627 -34.926 1.00 98.00 396 GLU A CA 1
ATOM 3160 C C . GLU A 1 396 ? 16.953 46.151 -35.106 1.00 98.00 396 GLU A C 1
ATOM 3162 O O . GLU A 1 396 ? 16.670 46.655 -36.192 1.00 98.00 396 GLU A O 1
ATOM 3167 N N . ARG A 1 397 ? 17.415 46.896 -34.091 1.00 98.50 397 ARG A N 1
ATOM 3168 C CA . ARG A 1 397 ? 17.652 48.345 -34.207 1.00 98.50 397 ARG A CA 1
ATOM 3169 C C . ARG A 1 397 ? 18.665 48.679 -35.299 1.00 98.50 397 ARG A C 1
ATOM 3171 O O . ARG A 1 397 ? 18.424 49.579 -36.102 1.00 98.50 397 ARG A O 1
ATOM 3178 N N . ALA A 1 398 ? 19.792 47.970 -35.338 1.00 98.12 398 ALA A N 1
ATOM 3179 C CA . ALA A 1 398 ? 20.818 48.177 -36.355 1.00 98.12 398 ALA A CA 1
ATOM 3180 C C . ALA A 1 398 ? 20.301 47.834 -37.762 1.00 98.12 398 ALA A C 1
ATOM 3182 O O . ALA A 1 398 ? 20.596 48.552 -38.716 1.00 98.12 398 ALA A O 1
ATOM 3183 N N . GLN A 1 399 ? 19.499 46.774 -37.899 1.00 97.75 399 GLN A N 1
ATOM 3184 C CA . GLN A 1 399 ? 18.838 46.415 -39.155 1.00 97.75 399 GLN A CA 1
ATOM 3185 C C . GLN A 1 399 ? 17.865 47.508 -39.612 1.00 97.75 399 GLN A C 1
ATOM 3187 O O . GLN A 1 399 ? 17.963 47.934 -40.761 1.00 97.75 399 GLN A O 1
ATOM 3192 N N . GLY A 1 400 ? 17.029 48.038 -38.713 1.00 97.62 400 GLY A N 1
ATOM 3193 C CA . GLY A 1 400 ? 16.139 49.165 -39.012 1.00 97.62 400 GLY A CA 1
ATOM 3194 C C . GLY A 1 400 ? 16.901 50.412 -39.475 1.00 97.62 400 GLY A C 1
ATOM 3195 O O . GLY A 1 400 ? 16.587 50.976 -40.516 1.00 97.62 400 GLY A O 1
ATOM 3196 N N . GLN A 1 401 ? 17.992 50.782 -38.794 1.00 98.00 401 GLN A N 1
ATOM 3197 C CA . GLN A 1 401 ? 18.847 51.899 -39.228 1.00 98.00 401 GLN A CA 1
ATOM 3198 C C . GLN A 1 401 ? 19.452 51.677 -40.621 1.00 98.00 401 GLN A C 1
ATOM 3200 O O . GLN A 1 401 ? 19.587 52.618 -41.404 1.00 98.00 401 GLN A O 1
ATOM 3205 N N . ILE A 1 402 ? 19.838 50.441 -40.948 1.00 97.38 402 ILE A N 1
ATOM 3206 C CA . ILE A 1 402 ? 20.347 50.095 -42.280 1.00 97.38 402 ILE A CA 1
ATOM 3207 C C . ILE A 1 402 ? 19.244 50.243 -43.333 1.00 97.38 402 ILE A C 1
ATOM 3209 O O . ILE A 1 402 ? 19.525 50.712 -44.436 1.00 97.38 402 ILE A O 1
ATOM 3213 N N . GLU A 1 403 ? 18.017 49.830 -43.027 1.00 97.31 403 GLU A N 1
ATOM 3214 C CA . GLU A 1 403 ? 16.860 49.978 -43.915 1.00 97.31 403 GLU A CA 1
ATOM 3215 C C . GLU A 1 403 ? 16.513 51.452 -44.145 1.00 97.31 403 GLU A C 1
ATOM 3217 O O . GLU A 1 403 ? 16.446 51.870 -45.302 1.00 97.31 403 GLU A O 1
ATOM 3222 N N . ASP A 1 404 ? 16.449 52.260 -43.086 1.00 97.94 404 ASP A N 1
ATOM 3223 C CA . ASP A 1 404 ? 16.237 53.709 -43.170 1.00 97.94 404 ASP A CA 1
ATOM 3224 C C . ASP A 1 404 ? 17.318 54.387 -44.025 1.00 97.94 404 ASP A C 1
ATOM 3226 O O . ASP A 1 404 ? 17.027 55.190 -44.914 1.00 97.94 404 ASP A O 1
ATOM 3230 N N . LEU A 1 405 ? 18.594 54.045 -43.804 1.00 97.88 405 LEU A N 1
ATOM 3231 C CA . LEU A 1 405 ? 19.705 54.574 -44.599 1.00 97.88 405 LEU A CA 1
ATOM 3232 C C . LEU A 1 405 ? 19.624 54.127 -46.063 1.00 97.88 405 LEU A C 1
ATOM 3234 O O . LEU A 1 405 ? 19.921 54.918 -46.962 1.00 97.88 405 LEU A O 1
ATOM 3238 N N . LYS A 1 406 ? 19.219 52.881 -46.337 1.00 97.44 406 LYS A N 1
ATOM 3239 C CA . LYS A 1 406 ? 18.975 52.404 -47.709 1.00 97.44 406 LYS A CA 1
ATOM 3240 C C . LYS A 1 406 ? 17.843 53.188 -48.364 1.00 97.44 406 LYS A C 1
ATOM 3242 O O . LYS A 1 406 ? 17.978 53.550 -49.536 1.00 97.44 406 LYS A O 1
ATOM 3247 N N . GLU A 1 407 ? 16.772 53.483 -47.631 1.00 97.06 407 GLU A N 1
ATOM 3248 C CA . GLU A 1 407 ? 15.663 54.289 -48.128 1.00 97.06 407 GLU A CA 1
ATOM 3249 C C . GLU A 1 407 ? 16.122 55.719 -48.432 1.00 97.06 407 GLU A C 1
ATOM 3251 O O . GLU A 1 407 ? 15.952 56.178 -49.562 1.00 97.06 407 GLU A O 1
ATOM 3256 N N . GLN A 1 408 ? 16.809 56.384 -47.501 1.00 97.50 408 GLN A N 1
ATOM 3257 C CA . GLN A 1 408 ? 17.382 57.719 -47.713 1.00 97.50 408 GLN A CA 1
ATOM 3258 C C . GLN A 1 408 ? 18.327 57.746 -48.919 1.00 97.50 408 GLN A C 1
ATOM 3260 O O . GLN A 1 408 ? 18.235 58.634 -49.766 1.00 97.50 408 GLN A O 1
ATOM 3265 N N . MET A 1 409 ? 19.197 56.742 -49.061 1.00 96.31 409 MET A N 1
ATOM 3266 C CA . MET A 1 409 ? 20.067 56.593 -50.229 1.00 96.31 409 MET A CA 1
ATOM 3267 C C . MET A 1 409 ? 19.268 56.413 -51.523 1.00 96.31 409 MET A C 1
ATOM 3269 O O . MET A 1 409 ? 19.667 56.938 -52.562 1.00 96.31 409 MET A O 1
ATOM 3273 N N . SER A 1 410 ? 18.148 55.687 -51.491 1.00 95.75 410 SER A N 1
ATOM 3274 C CA . SER A 1 410 ? 17.265 55.526 -52.650 1.00 95.75 410 SER A CA 1
ATOM 3275 C C . SER A 1 410 ? 16.564 56.839 -53.021 1.00 95.75 410 SER A C 1
ATOM 3277 O O . SER A 1 410 ? 16.552 57.208 -54.197 1.00 95.75 410 SER A O 1
ATOM 3279 N N . GLN A 1 411 ? 16.081 57.598 -52.033 1.00 95.12 411 GLN A N 1
ATOM 3280 C CA . GLN A 1 411 ? 15.450 58.904 -52.218 1.00 95.12 411 GLN A CA 1
ATOM 3281 C C . GLN A 1 411 ? 16.458 59.928 -52.756 1.00 95.12 411 GLN A C 1
ATOM 3283 O O . GLN A 1 411 ? 16.176 60.604 -53.744 1.00 95.12 411 GLN A O 1
ATOM 3288 N N . LEU A 1 412 ? 17.664 59.990 -52.181 1.00 95.19 412 LEU A N 1
ATOM 3289 C CA . LEU A 1 412 ? 18.762 60.834 -52.663 1.00 95.19 412 LEU A CA 1
ATOM 3290 C C . LEU A 1 412 ? 19.183 60.459 -54.082 1.00 95.19 412 LEU A C 1
ATOM 3292 O O . LEU A 1 412 ? 19.364 61.342 -54.918 1.00 95.19 412 LEU A O 1
ATOM 3296 N N . LYS A 1 413 ? 19.286 59.160 -54.398 1.00 93.12 413 LYS A N 1
ATOM 3297 C CA . LYS A 1 413 ? 19.519 58.706 -55.775 1.00 93.12 413 LYS A CA 1
ATOM 3298 C C . LYS A 1 413 ? 18.414 59.212 -56.695 1.00 93.12 413 LYS A C 1
ATOM 3300 O O . LYS A 1 413 ? 18.736 59.791 -57.724 1.00 93.12 413 LYS A O 1
ATOM 3305 N N . GLN A 1 414 ? 17.138 59.059 -56.349 1.00 91.31 414 GLN A N 1
ATOM 3306 C CA . GLN A 1 414 ? 16.037 59.568 -57.176 1.00 91.31 414 GLN A CA 1
ATOM 3307 C C . GLN A 1 414 ? 16.076 61.096 -57.332 1.00 91.31 414 GLN A C 1
ATOM 3309 O O . GLN A 1 414 ? 15.838 61.598 -58.429 1.00 91.31 414 GLN A O 1
ATOM 3314 N N . GLN A 1 415 ? 16.408 61.845 -56.277 1.00 90.19 415 GLN A N 1
ATOM 3315 C CA . GLN A 1 415 ? 16.595 63.298 -56.338 1.00 90.19 415 GLN A CA 1
ATOM 3316 C C . GLN A 1 415 ? 17.768 63.687 -57.247 1.00 90.19 415 GLN A C 1
ATOM 3318 O O . GLN A 1 415 ? 17.619 64.600 -58.053 1.00 90.19 415 GLN A O 1
ATOM 3323 N N . LEU A 1 416 ? 18.894 62.965 -57.185 1.00 87.25 416 LEU A N 1
ATOM 3324 C CA . LEU A 1 416 ? 20.032 63.133 -58.095 1.00 87.25 416 LEU A CA 1
ATOM 3325 C C . LEU A 1 416 ? 19.666 62.805 -59.542 1.00 87.25 416 LEU A C 1
ATOM 3327 O O . LEU A 1 416 ? 20.088 63.528 -60.431 1.00 87.25 416 LEU A O 1
ATOM 3331 N N . HIS A 1 417 ? 18.862 61.769 -59.800 1.00 81.06 417 HIS A N 1
ATOM 3332 C CA . HIS A 1 417 ? 18.379 61.476 -61.155 1.00 81.06 417 HIS A CA 1
ATOM 3333 C C . HIS A 1 417 ? 17.440 62.584 -61.660 1.00 81.06 417 HIS A C 1
ATOM 3335 O O . HIS A 1 417 ? 17.547 62.996 -62.811 1.00 81.06 417 HIS A O 1
ATOM 3341 N N . LYS A 1 418 ? 16.571 63.129 -60.796 1.00 78.38 418 LYS A N 1
ATOM 3342 C CA . LYS A 1 418 ? 15.696 64.271 -61.121 1.00 78.38 418 LYS A CA 1
ATOM 3343 C C . LYS A 1 418 ? 16.484 65.572 -61.349 1.00 78.38 418 LYS A C 1
ATOM 3345 O O . LYS A 1 418 ? 16.153 66.322 -62.260 1.00 78.38 418 LYS A O 1
ATOM 3350 N N . GLN A 1 419 ? 17.537 65.835 -60.570 1.00 69.31 419 GLN A N 1
AT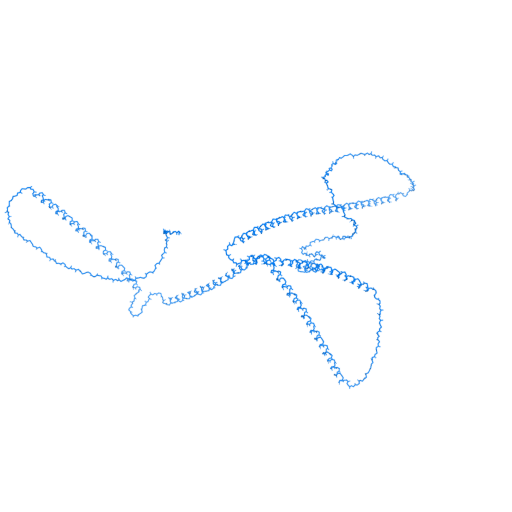OM 3351 C CA . GLN A 1 419 ? 18.440 66.976 -60.782 1.00 69.31 419 GLN A CA 1
ATOM 3352 C C . GLN A 1 419 ? 19.366 66.777 -61.987 1.00 69.31 419 GLN A C 1
ATOM 3354 O O . GLN A 1 419 ? 19.609 67.733 -62.711 1.00 69.31 419 GLN A O 1
ATOM 3359 N N . GLY A 1 420 ? 19.857 65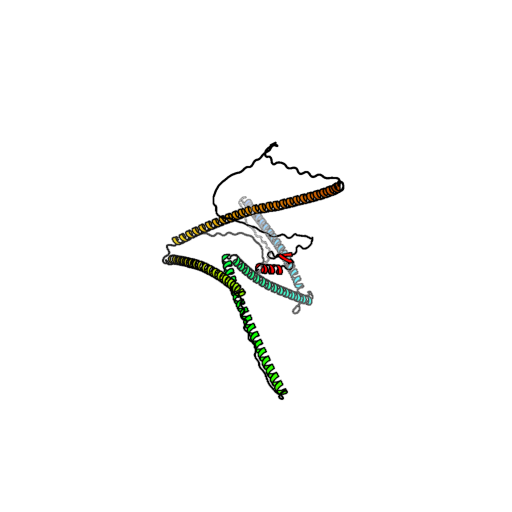.560 -62.226 1.00 58.94 420 GLY A N 1
ATOM 3360 C CA . GLY A 1 420 ? 20.708 65.195 -63.360 1.00 58.94 420 GLY A CA 1
ATOM 3361 C C . GLY A 1 420 ? 19.973 65.305 -64.692 1.00 58.94 420 GLY A C 1
ATOM 3362 O O . GLY A 1 420 ? 20.514 65.880 -65.626 1.00 58.94 420 GLY A O 1
ATOM 3363 N N . ALA A 1 421 ? 18.698 64.907 -64.741 1.00 54.41 421 ALA A N 1
ATOM 3364 C CA . ALA A 1 421 ? 17.824 65.167 -65.888 1.00 54.41 421 ALA A CA 1
ATOM 3365 C C . ALA A 1 421 ? 17.520 66.669 -66.096 1.00 54.41 421 ALA A C 1
ATOM 3367 O O . ALA A 1 421 ? 17.134 67.077 -67.185 1.00 54.41 421 ALA A O 1
ATOM 3368 N N . SER A 1 422 ? 17.713 67.509 -65.071 1.00 49.62 422 SER A N 1
ATOM 3369 C CA . SER A 1 422 ? 17.638 68.975 -65.177 1.00 49.62 422 SER A CA 1
ATOM 3370 C C . SER A 1 422 ? 19.000 69.630 -65.470 1.00 49.62 422 SER A C 1
ATOM 3372 O O . SER A 1 422 ? 19.056 70.850 -65.638 1.00 49.62 422 SER A O 1
ATOM 3374 N N . ARG A 1 423 ? 20.098 68.861 -65.513 1.00 47.09 423 ARG A N 1
ATOM 3375 C CA . ARG A 1 423 ? 21.476 69.351 -65.685 1.00 47.09 423 ARG A CA 1
ATOM 3376 C C . ARG A 1 423 ? 22.226 68.659 -66.825 1.00 47.09 423 ARG A C 1
ATOM 3378 O O . ARG A 1 423 ? 23.454 68.595 -66.793 1.00 47.09 423 ARG A O 1
ATOM 3385 N N . ASP A 1 424 ? 21.513 68.259 -67.876 1.00 44.97 424 ASP A N 1
ATOM 3386 C CA . ASP A 1 424 ? 22.092 68.088 -69.215 1.00 44.97 424 ASP A CA 1
ATOM 3387 C C . ASP A 1 424 ? 22.576 69.451 -69.748 1.00 44.97 424 ASP A C 1
ATOM 3389 O O . ASP A 1 424 ? 21.996 70.064 -70.639 1.00 44.97 424 ASP A O 1
ATOM 3393 N N . SER A 1 425 ? 23.637 69.987 -69.148 1.00 46.97 425 SER A N 1
ATOM 3394 C CA . SER A 1 425 ? 24.456 71.034 -69.741 1.00 46.97 425 SER A CA 1
ATOM 3395 C C . SER A 1 425 ? 25.836 71.050 -69.084 1.00 46.97 425 SER A C 1
ATOM 3397 O O . SER A 1 425 ? 26.059 71.708 -68.070 1.00 46.97 425 SER A O 1
ATOM 3399 N N . ARG A 1 426 ? 26.745 70.340 -69.765 1.00 43.91 426 ARG A N 1
ATOM 3400 C CA . ARG A 1 426 ? 28.216 70.438 -69.773 1.00 43.91 426 ARG A CA 1
ATOM 3401 C C . ARG A 1 426 ? 29.000 69.851 -68.596 1.00 43.91 426 ARG A C 1
ATOM 3403 O O . ARG A 1 426 ? 28.920 70.311 -67.465 1.00 43.91 426 ARG A O 1
ATOM 3410 N N . ASP A 1 427 ? 29.817 68.865 -68.978 1.00 44.09 427 ASP A N 1
ATOM 3411 C CA . ASP A 1 427 ? 31.264 68.760 -68.750 1.00 44.09 427 ASP A CA 1
ATOM 3412 C C . ASP A 1 427 ? 31.827 69.362 -67.457 1.00 44.09 427 ASP A C 1
ATOM 3414 O O . ASP A 1 427 ? 31.750 70.566 -67.228 1.00 44.09 427 ASP A O 1
ATOM 3418 N N . VAL A 1 428 ? 32.521 68.516 -66.691 1.00 42.94 428 VAL A N 1
ATOM 3419 C CA . VAL A 1 428 ? 33.936 68.674 -66.297 1.00 42.94 428 VAL A CA 1
ATOM 3420 C C . VAL A 1 428 ? 34.222 67.675 -65.168 1.00 42.94 428 VAL A C 1
ATOM 3422 O O . VAL A 1 428 ? 33.749 67.804 -64.041 1.00 42.94 428 VAL A O 1
ATOM 3425 N N . VAL A 1 429 ? 35.050 66.676 -65.476 1.00 47.22 429 VAL A N 1
ATOM 3426 C CA . VAL A 1 429 ? 35.860 65.964 -64.478 1.00 47.22 429 VAL A CA 1
ATOM 3427 C C . VAL A 1 429 ? 36.992 66.905 -64.061 1.00 47.22 429 VAL A C 1
ATOM 3429 O O . VAL A 1 429 ? 37.617 67.512 -64.932 1.00 47.22 429 VAL A O 1
ATOM 3432 N N . PRO A 1 430 ? 37.348 66.969 -62.767 1.00 52.50 430 PRO A N 1
ATOM 3433 C CA . PRO A 1 430 ? 38.765 66.769 -62.498 1.00 52.50 430 PRO A CA 1
ATOM 3434 C C . PRO A 1 430 ? 39.042 65.903 -61.272 1.00 52.50 430 PRO A C 1
ATOM 3436 O O . PRO A 1 430 ? 38.580 66.112 -60.153 1.00 52.50 430 PRO A O 1
ATOM 3439 N N . MET A 1 431 ? 39.929 64.962 -61.544 1.00 45.03 431 MET A N 1
ATOM 3440 C CA . MET A 1 431 ? 40.796 64.245 -60.633 1.00 45.03 431 MET A CA 1
ATOM 3441 C C . MET A 1 431 ? 41.616 65.223 -59.784 1.00 45.03 431 MET A C 1
ATOM 3443 O O . MET A 1 431 ? 42.262 66.098 -60.352 1.00 45.03 431 MET A O 1
ATOM 3447 N N . CYS A 1 432 ? 41.688 65.030 -58.463 1.00 41.84 432 CYS A N 1
ATOM 3448 C CA . CYS A 1 432 ? 42.802 65.557 -57.673 1.00 41.84 432 CYS A CA 1
ATOM 3449 C C . CYS A 1 432 ? 43.142 64.682 -56.457 1.00 41.84 432 CYS A C 1
ATOM 3451 O O . CYS A 1 432 ? 42.343 64.453 -55.555 1.00 41.84 432 CYS A O 1
ATOM 3453 N N . ARG A 1 433 ? 44.394 64.217 -56.480 1.00 42.09 433 ARG A N 1
ATOM 3454 C CA . ARG A 1 433 ? 45.213 63.677 -55.386 1.00 42.09 433 ARG A CA 1
ATOM 3455 C C . ARG A 1 433 ? 45.111 64.531 -54.105 1.00 42.09 433 ARG A C 1
ATOM 3457 O O . ARG A 1 433 ? 44.913 65.734 -54.221 1.00 42.09 433 ARG A O 1
ATOM 3464 N N . VAL A 1 434 ? 45.453 63.950 -52.939 1.00 35.16 434 VAL A N 1
ATOM 3465 C CA . VAL A 1 434 ? 46.641 64.320 -52.112 1.00 35.16 434 VAL A CA 1
ATOM 3466 C C . VAL A 1 434 ? 46.535 63.916 -50.611 1.00 35.16 434 VAL A C 1
ATOM 3468 O O . VAL A 1 434 ? 45.610 64.299 -49.913 1.00 35.16 434 VAL A O 1
ATOM 3471 N N . ARG A 1 435 ? 47.609 63.233 -50.160 1.00 41.00 435 ARG A N 1
ATOM 3472 C CA . ARG A 1 435 ? 48.319 63.162 -48.847 1.00 41.00 435 ARG A CA 1
ATOM 3473 C C . ARG A 1 435 ? 47.702 62.542 -47.579 1.00 41.00 435 ARG A C 1
ATOM 3475 O O . ARG A 1 435 ? 46.853 63.105 -46.904 1.00 41.00 435 ARG A O 1
ATOM 3482 N N . ILE A 1 436 ? 48.396 61.483 -47.151 1.00 46.19 436 ILE A N 1
ATOM 3483 C CA . ILE A 1 436 ? 48.584 61.038 -45.764 1.00 46.19 436 ILE A CA 1
ATOM 3484 C C . ILE A 1 436 ? 49.537 62.012 -45.045 1.00 46.19 436 ILE A C 1
ATOM 3486 O O . ILE A 1 436 ? 50.622 62.301 -45.553 1.00 46.19 436 ILE A O 1
ATOM 3490 N N . GLY A 1 437 ? 49.160 62.472 -43.850 1.00 37.62 437 GLY A N 1
ATOM 3491 C CA . GLY A 1 437 ? 49.997 63.246 -42.929 1.00 37.62 437 GLY A CA 1
ATOM 3492 C C . GLY A 1 437 ? 49.578 62.982 -41.479 1.00 37.62 437 GLY A C 1
ATOM 3493 O O . GLY A 1 437 ? 48.397 63.013 -41.155 1.00 37.62 437 GLY A O 1
ATOM 3494 N N . HIS A 1 438 ? 50.547 62.655 -40.626 1.00 41.41 438 HIS A N 1
ATOM 3495 C CA . HIS A 1 438 ? 50.373 62.232 -39.235 1.00 41.41 438 HIS A CA 1
ATOM 3496 C C . HIS A 1 438 ? 50.305 63.408 -38.230 1.00 41.41 438 HIS A C 1
ATOM 3498 O O . HIS A 1 438 ? 51.024 64.388 -38.386 1.00 41.41 438 HIS A O 1
ATOM 3504 N N . ARG A 1 439 ? 49.588 63.148 -37.118 1.00 44.69 439 ARG A N 1
ATOM 3505 C CA . ARG A 1 439 ? 49.758 63.613 -35.712 1.00 44.69 439 ARG A CA 1
ATOM 3506 C C . ARG A 1 439 ? 49.121 64.931 -35.187 1.00 44.69 439 ARG A C 1
ATOM 3508 O O . ARG A 1 439 ? 49.601 66.024 -35.434 1.00 44.69 439 ARG A O 1
ATOM 3515 N N . ILE A 1 440 ? 48.187 64.687 -34.245 1.00 41.56 440 ILE A N 1
ATOM 3516 C CA . ILE A 1 440 ? 47.919 65.303 -32.916 1.00 41.56 440 ILE A CA 1
ATOM 3517 C C . ILE A 1 440 ? 47.273 66.700 -32.851 1.00 41.56 440 ILE A C 1
ATOM 3519 O O . ILE A 1 440 ? 47.945 67.702 -33.054 1.00 41.56 440 ILE A O 1
ATOM 3523 N N . THR A 1 441 ? 46.048 66.760 -32.301 1.00 39.22 441 THR A N 1
ATOM 3524 C CA . THR A 1 441 ? 45.643 67.765 -31.293 1.00 39.22 441 THR A CA 1
ATOM 3525 C C . THR A 1 441 ? 44.663 67.172 -30.268 1.00 39.22 441 THR A C 1
ATOM 3527 O O . THR A 1 441 ? 43.738 66.437 -30.593 1.00 39.22 441 THR A O 1
ATOM 3530 N N . SER A 1 442 ? 44.923 67.492 -28.999 1.00 35.75 442 SER A N 1
ATOM 3531 C CA . SER A 1 442 ? 44.172 67.136 -27.792 1.00 35.75 442 SER A CA 1
ATOM 3532 C C . SER A 1 442 ? 43.357 68.347 -27.328 1.00 35.75 442 SER A C 1
ATOM 3534 O O . SER A 1 442 ? 43.939 69.426 -27.215 1.00 35.75 442 SER A O 1
ATOM 3536 N N . ARG A 1 443 ? 42.058 68.177 -27.018 1.00 40.09 443 ARG A N 1
ATOM 3537 C CA . ARG A 1 443 ? 41.269 69.056 -26.121 1.00 40.09 443 ARG A CA 1
ATOM 3538 C C . ARG A 1 443 ? 40.095 68.308 -25.448 1.00 40.09 443 ARG A C 1
ATOM 3540 O O . ARG A 1 443 ? 39.038 68.143 -26.032 1.00 40.09 443 ARG A O 1
ATOM 3547 N N . ARG A 1 444 ? 40.348 67.874 -24.207 1.00 40.47 444 ARG A N 1
ATOM 3548 C CA . ARG A 1 444 ? 39.601 68.090 -22.939 1.00 40.47 444 ARG A CA 1
ATOM 3549 C C . ARG A 1 444 ? 38.049 68.143 -22.917 1.00 40.47 444 ARG A C 1
ATOM 3551 O O . ARG A 1 444 ? 37.467 69.078 -23.448 1.00 40.47 444 ARG A O 1
ATOM 3558 N N . ASN A 1 445 ? 37.449 67.255 -22.109 1.00 30.23 445 ASN A N 1
ATOM 3559 C CA . ASN A 1 445 ? 36.363 67.475 -21.115 1.00 30.23 445 ASN A CA 1
ATOM 3560 C C . ASN A 1 445 ? 36.217 66.155 -20.314 1.00 30.23 445 ASN A C 1
ATOM 3562 O O . ASN A 1 445 ? 35.867 65.146 -20.907 1.00 30.23 445 ASN A O 1
ATOM 3566 N N . LYS A 1 446 ? 36.820 65.975 -19.131 1.00 36.25 446 LYS A N 1
ATOM 3567 C CA . LYS A 1 446 ? 36.555 66.465 -17.759 1.00 36.25 446 LYS A CA 1
ATOM 3568 C C . LYS A 1 446 ? 35.444 65.696 -17.004 1.00 36.25 446 LYS A C 1
ATOM 3570 O O . LYS A 1 446 ? 34.277 66.008 -17.179 1.00 36.25 446 LYS A O 1
ATOM 3575 N N . ASP A 1 447 ? 35.933 64.772 -16.159 1.00 33.66 447 ASP A N 1
ATOM 3576 C CA . ASP A 1 447 ? 35.512 64.301 -14.818 1.00 33.66 447 ASP A CA 1
ATOM 3577 C C . ASP A 1 447 ? 34.060 63.789 -14.636 1.00 33.66 447 ASP A C 1
ATOM 3579 O O . ASP A 1 447 ? 33.102 64.437 -15.028 1.00 33.66 447 ASP A O 1
ATOM 3583 N N . THR A 1 448 ? 33.773 62.678 -13.941 1.00 29.81 448 THR A N 1
ATOM 3584 C CA . THR A 1 448 ? 34.199 62.402 -12.556 1.00 29.81 448 THR A CA 1
ATOM 3585 C C . THR A 1 448 ? 33.920 60.931 -12.153 1.00 29.81 448 THR A C 1
ATOM 3587 O O . THR A 1 448 ? 32.825 60.426 -12.377 1.00 29.81 448 THR A O 1
ATOM 3590 N N . SER A 1 449 ? 34.912 60.327 -11.477 1.00 33.19 449 SER A N 1
ATOM 3591 C CA . SER A 1 449 ? 34.863 59.314 -10.388 1.00 33.19 449 SER A CA 1
ATOM 3592 C C . SER A 1 449 ? 34.431 57.845 -10.613 1.00 33.19 449 SER A C 1
ATOM 3594 O O . SER A 1 449 ? 33.258 57.494 -10.584 1.00 33.19 449 SER A O 1
ATOM 3596 N N . GLU A 1 450 ? 35.463 56.991 -10.644 1.00 34.59 450 GLU A N 1
ATOM 3597 C CA . GLU A 1 450 ? 35.616 55.669 -9.984 1.00 34.59 450 GLU A CA 1
ATOM 3598 C C . GLU A 1 450 ? 35.312 55.721 -8.450 1.00 34.59 450 GLU A C 1
ATOM 3600 O O . GLU A 1 450 ? 35.329 56.836 -7.917 1.00 34.59 450 GLU A O 1
ATOM 3605 N N . PRO A 1 451 ? 35.098 54.601 -7.693 1.00 40.97 451 PRO A N 1
ATOM 3606 C CA . PRO A 1 451 ? 36.041 53.471 -7.663 1.00 40.97 451 PRO A CA 1
ATOM 3607 C C . PRO A 1 451 ? 35.523 52.040 -7.382 1.00 40.97 451 PRO A C 1
ATOM 3609 O O . PRO A 1 451 ? 34.549 51.777 -6.681 1.00 40.97 451 PRO A O 1
ATOM 3612 N N . LEU A 1 452 ? 36.335 51.109 -7.883 1.00 41.25 452 LEU A N 1
ATOM 3613 C CA . LEU A 1 452 ? 36.499 49.715 -7.473 1.00 41.25 452 LEU A CA 1
ATOM 3614 C C . LEU A 1 452 ? 36.730 49.544 -5.960 1.00 41.25 452 LEU A C 1
ATOM 3616 O O . LEU A 1 452 ? 37.499 50.300 -5.369 1.00 41.25 452 LEU A O 1
ATOM 3620 N N . LEU A 1 453 ? 36.260 48.424 -5.399 1.00 31.89 453 LEU A N 1
ATOM 3621 C CA . LEU A 1 453 ? 36.961 47.727 -4.314 1.00 31.89 453 LEU A CA 1
ATOM 3622 C C . LEU A 1 453 ? 37.010 46.211 -4.575 1.00 31.89 453 LEU A C 1
ATOM 3624 O O . LEU A 1 453 ? 36.034 45.484 -4.427 1.00 31.89 453 LEU A O 1
ATOM 3628 N N . ARG A 1 454 ? 38.213 45.759 -4.948 1.00 32.09 454 ARG A N 1
ATOM 3629 C CA . ARG A 1 454 ? 38.780 44.428 -4.654 1.00 32.09 454 ARG A CA 1
ATOM 3630 C C . ARG A 1 454 ? 38.926 44.294 -3.127 1.00 32.09 454 ARG A C 1
ATOM 3632 O O . ARG A 1 454 ? 39.135 45.297 -2.456 1.00 32.09 454 ARG A O 1
ATOM 3639 N N . THR A 1 455 ? 38.882 43.120 -2.497 1.00 33.03 455 THR A N 1
ATOM 3640 C CA . THR A 1 455 ? 39.917 42.053 -2.367 1.00 33.03 455 THR A CA 1
ATOM 3641 C C . THR A 1 455 ? 39.387 41.025 -1.316 1.00 33.03 455 THR A C 1
ATOM 3643 O O . THR A 1 455 ? 38.393 41.377 -0.680 1.00 33.03 455 THR A O 1
ATOM 3646 N N . PRO A 1 456 ? 39.984 39.830 -1.037 1.00 40.75 456 PRO A N 1
ATOM 3647 C CA . PRO A 1 456 ? 41.400 39.466 -1.177 1.00 40.75 456 PRO A CA 1
ATOM 3648 C C . PRO A 1 456 ? 41.716 38.078 -1.773 1.00 40.75 456 PRO A C 1
ATOM 3650 O O . PRO A 1 456 ? 40.861 37.308 -2.191 1.00 40.75 456 PRO A O 1
ATOM 3653 N N . ALA A 1 457 ? 43.025 37.859 -1.875 1.00 27.88 457 ALA A N 1
ATOM 3654 C CA . ALA A 1 457 ? 43.752 36.729 -2.427 1.00 27.88 457 ALA A CA 1
ATOM 3655 C C . ALA A 1 457 ? 43.757 35.473 -1.537 1.00 27.88 457 ALA A C 1
ATOM 3657 O O . ALA A 1 457 ? 43.688 35.606 -0.325 1.00 27.88 457 ALA A O 1
ATOM 3658 N N . GLU A 1 458 ? 43.957 34.301 -2.159 1.00 30.00 458 GLU A N 1
ATOM 3659 C CA . GLU A 1 458 ? 44.988 33.272 -1.861 1.00 30.00 458 GLU A CA 1
ATOM 3660 C C . GLU A 1 458 ? 44.727 32.043 -2.761 1.00 30.00 458 GLU A C 1
ATOM 3662 O O . GLU A 1 458 ? 43.677 31.421 -2.719 1.00 30.00 458 GLU A O 1
ATOM 3667 N N . ARG A 1 459 ? 45.470 31.895 -3.861 1.00 30.27 459 ARG A N 1
ATOM 3668 C CA . ARG A 1 459 ? 46.665 31.044 -4.041 1.00 30.27 459 ARG A CA 1
ATOM 3669 C C . ARG A 1 459 ? 46.431 29.519 -4.021 1.00 30.27 459 ARG A C 1
ATOM 3671 O O . ARG A 1 459 ? 46.409 28.884 -2.984 1.00 30.27 459 ARG A O 1
ATOM 3678 N N . GLN A 1 460 ? 46.515 28.978 -5.243 1.00 29.91 460 GLN A N 1
ATOM 3679 C CA . GLN A 1 460 ? 47.360 27.845 -5.658 1.00 29.91 460 GLN A CA 1
ATOM 3680 C C . GLN A 1 460 ? 47.028 26.433 -5.153 1.00 29.91 460 GLN A C 1
ATOM 3682 O O . GLN A 1 460 ? 47.498 26.020 -4.103 1.00 29.91 460 GLN A O 1
ATOM 3687 N N . GLN A 1 461 ? 46.380 25.665 -6.037 1.00 31.22 461 GLN A N 1
ATOM 3688 C CA . GLN A 1 461 ? 46.650 24.277 -6.480 1.00 31.22 461 GLN A CA 1
ATOM 3689 C C . GLN A 1 461 ? 45.388 23.889 -7.279 1.00 31.22 461 GLN A C 1
ATOM 3691 O O . GLN A 1 461 ? 44.297 23.980 -6.748 1.00 31.22 461 GLN A O 1
ATOM 3696 N N . GLN A 1 462 ? 45.369 23.628 -8.583 1.00 29.44 462 GLN A N 1
ATOM 3697 C CA . GLN A 1 462 ? 46.181 22.720 -9.380 1.00 29.44 462 GLN A CA 1
ATOM 3698 C C . GLN A 1 462 ? 46.011 23.094 -10.863 1.00 29.44 462 GLN A C 1
ATOM 3700 O O . GLN A 1 462 ? 44.903 23.311 -11.346 1.00 29.44 462 GLN A O 1
ATOM 3705 N N . GLN A 1 463 ? 47.127 23.152 -11.584 1.00 34.69 463 GLN A N 1
ATOM 3706 C CA . GLN A 1 463 ? 47.166 23.029 -13.038 1.00 34.69 463 GLN A CA 1
ATOM 3707 C C . GLN A 1 463 ? 47.016 21.558 -13.431 1.00 34.69 463 GLN A C 1
ATOM 3709 O O . GLN A 1 463 ? 47.701 20.728 -12.837 1.00 34.69 463 GLN A O 1
ATOM 3714 N N . GLN A 1 464 ? 46.211 21.310 -14.472 1.00 30.62 464 GLN A N 1
ATOM 3715 C CA . GLN A 1 464 ? 46.216 20.226 -15.485 1.00 30.62 464 GLN A CA 1
ATOM 3716 C C . GLN A 1 464 ? 44.736 20.001 -15.860 1.00 30.62 464 GLN A C 1
ATOM 3718 O O . GLN A 1 464 ? 43.939 19.759 -14.971 1.00 30.62 464 GLN A O 1
ATOM 3723 N N . GLN A 1 465 ? 44.232 20.146 -17.087 1.00 32.81 465 GLN A N 1
ATOM 3724 C CA . GLN A 1 465 ? 44.762 19.882 -18.424 1.00 32.81 465 GLN A CA 1
ATOM 3725 C C . GLN A 1 465 ? 43.846 20.555 -19.483 1.00 32.81 465 GLN A C 1
ATOM 3727 O O . GLN A 1 465 ? 42.646 20.661 -19.268 1.00 32.81 465 GLN A O 1
ATOM 3732 N N . GLN A 1 466 ? 44.454 21.004 -20.594 1.00 31.77 466 GLN A N 1
ATOM 3733 C CA . GLN A 1 466 ? 44.018 20.893 -22.010 1.00 31.77 466 GLN A CA 1
ATOM 3734 C C . GLN A 1 466 ? 42.531 21.125 -22.375 1.00 31.77 466 GLN A C 1
ATOM 3736 O O . GLN A 1 466 ? 41.645 20.402 -21.960 1.00 31.77 466 GLN A O 1
ATOM 3741 N N . GLN A 1 467 ? 42.215 22.201 -23.107 1.00 34.94 467 GLN A N 1
ATOM 3742 C CA . GLN A 1 467 ? 42.221 22.340 -24.584 1.00 34.94 467 GLN A CA 1
ATOM 3743 C C . GLN A 1 467 ? 40.894 21.952 -25.276 1.00 34.94 467 GLN A C 1
ATOM 3745 O O . GLN A 1 467 ? 40.458 20.814 -25.218 1.00 34.94 467 GLN A O 1
ATOM 3750 N N . GLN A 1 468 ? 40.399 22.933 -26.049 1.00 32.00 468 GLN A N 1
ATOM 3751 C CA . GLN A 1 468 ? 39.633 22.832 -27.305 1.00 32.00 468 GLN A CA 1
ATOM 3752 C C . GLN A 1 468 ? 38.118 22.544 -27.244 1.00 32.00 468 GLN A C 1
ATOM 3754 O O . GLN A 1 468 ? 37.669 21.418 -27.085 1.00 32.00 468 GLN A O 1
ATOM 3759 N N . GLN A 1 469 ? 37.333 23.591 -27.536 1.00 34.91 469 GLN A N 1
ATOM 3760 C CA . GLN A 1 469 ? 36.136 23.477 -28.385 1.00 34.91 469 GLN A CA 1
ATOM 3761 C C . GLN A 1 469 ? 36.559 23.459 -29.873 1.00 34.91 469 GLN A C 1
ATOM 3763 O O . GLN A 1 469 ? 37.646 23.961 -30.186 1.00 34.91 469 GLN A O 1
ATOM 3768 N N . PRO A 1 470 ? 35.717 22.942 -30.795 1.00 45.22 470 PRO A N 1
ATOM 3769 C CA . PRO A 1 470 ? 34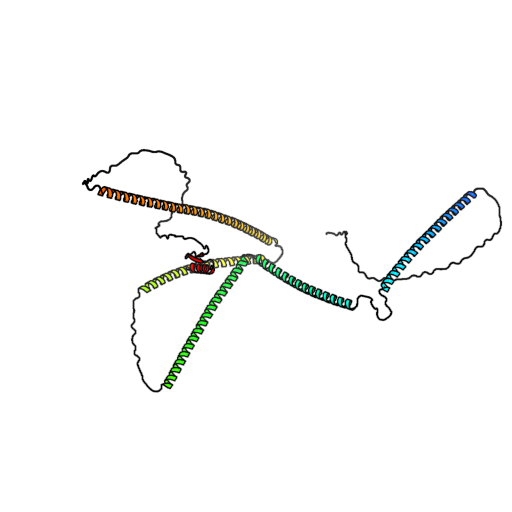.800 23.853 -31.502 1.00 45.22 470 PRO A CA 1
ATOM 3770 C C . PRO A 1 470 ? 33.393 23.299 -31.846 1.00 45.22 470 PRO A C 1
ATOM 3772 O O . PRO A 1 470 ? 33.228 22.139 -32.198 1.00 45.22 470 PRO A O 1
ATOM 3775 N N . ALA A 1 471 ? 32.415 24.217 -31.768 1.00 30.98 471 ALA A N 1
ATOM 3776 C CA . ALA A 1 471 ? 31.297 24.528 -32.683 1.00 30.98 471 ALA A CA 1
ATOM 3777 C C . ALA A 1 471 ? 30.576 23.421 -33.497 1.00 30.98 471 ALA A C 1
ATOM 3779 O O . ALA A 1 471 ? 31.197 22.746 -34.306 1.00 30.98 471 ALA A O 1
ATOM 3780 N N . ALA A 1 472 ? 29.231 23.419 -33.494 1.00 31.59 472 ALA A N 1
ATOM 3781 C CA . ALA A 1 472 ? 28.400 24.164 -34.465 1.00 31.59 472 ALA A CA 1
ATOM 3782 C C . ALA A 1 472 ? 26.925 23.683 -34.536 1.00 31.59 472 ALA A C 1
ATOM 3784 O O . ALA A 1 472 ? 26.655 22.492 -34.572 1.00 31.59 472 ALA A O 1
ATOM 3785 N N . ALA A 1 473 ? 26.030 24.672 -34.680 1.00 31.47 473 ALA A N 1
ATOM 3786 C CA . ALA A 1 473 ? 24.839 24.728 -35.546 1.00 31.47 473 ALA A CA 1
ATOM 3787 C C . ALA A 1 473 ? 23.647 23.757 -35.368 1.00 31.47 473 ALA A C 1
ATOM 3789 O O . ALA A 1 473 ? 23.747 22.574 -35.654 1.00 31.47 473 ALA A O 1
ATOM 3790 N N . ALA A 1 474 ? 22.467 24.338 -35.103 1.00 29.25 474 ALA A N 1
ATOM 3791 C CA . ALA A 1 474 ? 21.231 24.225 -35.909 1.00 29.25 474 ALA A CA 1
ATOM 3792 C C . ALA A 1 474 ? 20.111 25.014 -35.191 1.00 29.25 474 ALA A C 1
ATOM 3794 O O . ALA A 1 474 ? 19.893 24.844 -34.000 1.00 29.25 474 ALA A O 1
ATOM 3795 N N . ALA A 1 475 ? 19.601 26.092 -35.789 1.00 29.23 475 ALA A N 1
ATOM 3796 C CA . ALA A 1 475 ? 18.402 26.117 -36.637 1.00 29.23 475 ALA A CA 1
ATOM 3797 C C . ALA A 1 475 ? 17.091 26.044 -35.824 1.00 29.23 475 ALA A C 1
ATOM 3799 O O . ALA A 1 475 ? 16.748 25.029 -35.231 1.00 29.23 475 ALA A O 1
ATOM 3800 N N . ALA A 1 476 ? 16.380 27.172 -35.806 1.0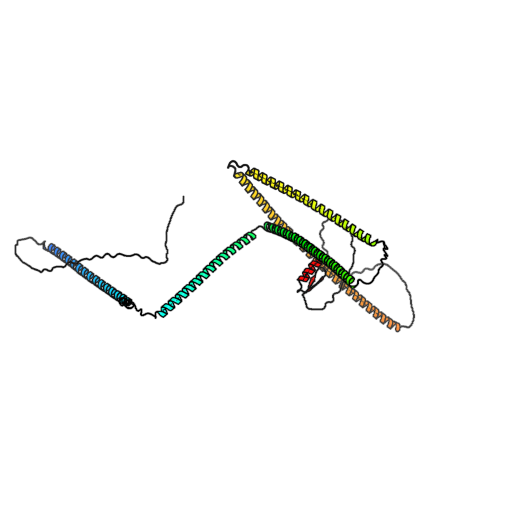0 34.28 476 ALA A N 1
ATOM 3801 C CA . ALA A 1 476 ? 15.074 27.354 -35.182 1.00 34.28 476 ALA A CA 1
ATOM 3802 C C . ALA A 1 476 ? 13.949 26.635 -35.950 1.00 34.28 476 ALA A C 1
ATOM 3804 O O . ALA A 1 476 ? 14.100 26.341 -37.138 1.00 34.28 476 ALA A O 1
ATOM 3805 N N . PRO A 1 477 ? 12.761 26.538 -35.330 1.00 39.75 477 PRO A N 1
ATOM 3806 C CA . PRO A 1 477 ? 11.568 26.982 -36.040 1.00 39.75 477 PRO A CA 1
ATOM 3807 C C . PRO A 1 477 ? 10.714 27.963 -35.225 1.00 39.75 477 PRO A C 1
ATOM 3809 O O . PRO A 1 477 ? 10.570 27.873 -34.008 1.00 39.75 477 PRO A O 1
ATOM 3812 N N . SER A 1 478 ? 10.153 28.927 -35.952 1.00 31.08 478 SER A N 1
ATOM 3813 C CA . SER A 1 478 ? 9.224 29.955 -35.496 1.00 31.08 478 SER A CA 1
ATOM 3814 C C . SER A 1 478 ? 7.868 29.379 -35.093 1.00 31.08 478 SER A C 1
ATOM 3816 O O . SER A 1 478 ? 7.270 28.599 -35.834 1.00 31.08 478 SER A O 1
ATOM 3818 N N . SER A 1 479 ? 7.352 29.862 -33.970 1.00 30.92 479 SER A N 1
ATOM 3819 C CA . SER A 1 479 ? 5.975 29.717 -33.517 1.00 30.92 479 SER A CA 1
ATOM 3820 C C . SER A 1 479 ? 5.048 30.706 -34.233 1.00 30.92 479 SER A C 1
ATOM 3822 O O . SER A 1 479 ? 5.321 31.903 -34.301 1.00 30.92 479 SER A O 1
ATOM 3824 N N . VAL A 1 480 ? 3.906 30.215 -34.716 1.00 32.66 480 VAL A N 1
ATOM 3825 C CA . VAL A 1 480 ? 2.717 31.036 -34.977 1.00 32.66 480 VAL A CA 1
ATOM 3826 C C . VAL A 1 480 ? 1.589 30.435 -34.154 1.00 32.66 480 VAL A C 1
ATOM 3828 O O . VAL A 1 480 ? 1.064 29.369 -34.465 1.00 32.66 480 VAL A O 1
ATOM 3831 N N . TRP A 1 481 ? 1.269 31.119 -33.062 1.00 30.72 481 TRP A N 1
ATOM 3832 C CA . TRP A 1 481 ? 0.130 30.836 -32.205 1.00 30.72 481 TRP A CA 1
ATOM 3833 C C . TRP A 1 481 ? -1.164 31.280 -32.894 1.00 30.72 481 TRP A C 1
ATOM 3835 O O . TRP A 1 481 ? -1.245 32.392 -33.418 1.00 30.72 481 TRP A O 1
ATOM 3845 N N . ARG A 1 482 ? -2.200 30.441 -32.832 1.00 28.67 482 ARG A N 1
ATOM 3846 C CA . ARG A 1 482 ? -3.591 30.898 -32.837 1.00 28.67 482 ARG A CA 1
ATOM 3847 C C . ARG A 1 482 ? -4.330 30.214 -31.682 1.00 28.67 482 ARG A C 1
ATOM 3849 O O . ARG A 1 482 ? -4.069 29.063 -31.360 1.00 28.67 482 ARG A O 1
ATOM 3856 N N . GLU A 1 483 ? -5.165 31.015 -31.044 1.00 33.84 483 GLU A N 1
ATOM 3857 C CA . GLU A 1 483 ? -5.832 30.890 -29.747 1.00 33.84 483 GLU A CA 1
ATOM 3858 C C . GLU A 1 483 ? -6.938 29.810 -29.623 1.00 33.84 483 GLU A C 1
ATOM 3860 O O . GLU A 1 483 ? -7.766 29.708 -30.522 1.00 33.84 483 GLU A O 1
ATOM 3865 N N . ILE A 1 484 ? -6.995 29.169 -28.429 1.00 34.03 484 ILE A N 1
ATOM 3866 C CA . ILE A 1 484 ? -8.167 28.635 -27.659 1.00 34.03 484 ILE A CA 1
ATOM 3867 C C . ILE A 1 484 ? -8.906 27.400 -28.258 1.00 34.03 484 ILE A C 1
ATOM 3869 O O . ILE A 1 484 ? -9.028 27.336 -29.476 1.00 34.03 484 ILE A O 1
ATOM 3873 N N . PRO A 1 485 ? -9.548 26.465 -27.497 1.00 41.53 485 PRO A N 1
ATOM 3874 C CA . PRO A 1 485 ? -9.476 26.021 -26.083 1.00 41.53 485 PRO A CA 1
ATOM 3875 C C . PRO A 1 485 ? -9.161 24.503 -25.925 1.00 41.53 485 PRO A C 1
ATOM 3877 O O . PRO A 1 485 ? -9.721 23.678 -26.637 1.00 41.53 485 PRO A O 1
ATOM 3880 N N . GLY A 1 486 ? -8.371 24.101 -24.921 1.00 37.09 486 GLY A N 1
ATOM 3881 C CA . GLY A 1 486 ? -8.199 22.675 -24.585 1.00 37.09 486 GLY A CA 1
ATOM 3882 C C . GLY A 1 486 ? -6.894 22.379 -23.853 1.00 37.09 486 GLY A C 1
ATOM 3883 O O . GLY A 1 486 ? -5.936 21.911 -24.452 1.00 37.09 486 GLY A O 1
ATOM 3884 N N . LEU A 1 487 ? -6.833 22.679 -22.555 1.00 49.12 487 LEU A N 1
ATOM 3885 C CA . LEU A 1 487 ? -5.743 22.226 -21.681 1.00 49.12 487 LEU A CA 1
ATOM 3886 C C . LEU A 1 487 ? -5.981 20.754 -21.300 1.00 49.12 487 LEU A C 1
ATOM 3888 O O . LEU A 1 487 ? -6.263 20.469 -20.139 1.00 49.12 487 LEU A O 1
ATOM 3892 N N . SER A 1 488 ? -5.961 19.850 -22.282 1.00 54.69 488 SER A N 1
ATOM 3893 C CA . SER A 1 488 ? -6.263 18.425 -22.062 1.00 54.69 488 SER A CA 1
ATOM 3894 C C . SER A 1 488 ? -5.454 17.481 -22.955 1.00 54.69 488 SER A C 1
ATOM 3896 O O . SER A 1 488 ? -5.994 16.496 -23.462 1.00 54.69 488 SER A O 1
ATOM 3898 N N . GLU A 1 489 ? -4.178 17.802 -23.189 1.00 73.31 489 GLU A N 1
ATOM 3899 C CA . GLU A 1 489 ? -3.268 16.933 -23.941 1.00 73.31 489 GLU A CA 1
ATOM 3900 C C . GLU A 1 489 ? -1.978 16.640 -23.149 1.00 73.31 489 GLU A C 1
ATOM 3902 O O . GLU A 1 489 ? -1.203 17.547 -22.831 1.00 73.31 489 GLU A O 1
ATOM 3907 N N . LEU A 1 490 ? -1.739 15.359 -22.861 1.00 80.50 490 LEU A N 1
ATOM 3908 C CA . LEU A 1 490 ? -0.503 14.798 -22.316 1.00 80.50 490 LEU A CA 1
ATOM 3909 C C . LEU A 1 490 ? 0.534 14.651 -23.438 1.00 80.50 490 LEU A C 1
ATOM 3911 O O . LEU A 1 490 ? 0.211 14.218 -24.543 1.00 80.50 490 LEU A O 1
ATOM 3915 N N . GLN A 1 491 ? 1.799 14.986 -23.170 1.00 87.88 491 GLN A N 1
ATOM 3916 C CA . GLN A 1 491 ? 2.866 14.933 -24.174 1.00 87.88 491 GLN A CA 1
ATOM 3917 C C . GLN A 1 491 ? 4.027 14.048 -23.720 1.00 87.88 491 GLN A C 1
ATOM 3919 O O . GLN A 1 491 ? 4.554 14.220 -22.622 1.00 87.88 491 GLN A O 1
ATOM 3924 N N . CYS A 1 492 ? 4.449 13.118 -24.582 1.00 84.81 492 CYS A N 1
ATOM 3925 C CA . CYS A 1 492 ? 5.601 12.262 -24.319 1.00 84.81 492 CYS A CA 1
ATOM 3926 C C . CYS A 1 492 ? 6.895 13.096 -24.313 1.00 84.81 492 CYS A C 1
ATOM 3928 O O . CYS A 1 492 ? 7.174 13.780 -25.298 1.00 84.81 492 CYS A O 1
ATOM 3930 N N . PRO A 1 493 ? 7.734 13.029 -23.267 1.00 79.06 493 PRO A N 1
ATOM 3931 C CA . PRO A 1 493 ? 8.945 13.847 -23.179 1.00 79.06 493 PRO A CA 1
ATOM 3932 C C . PRO A 1 493 ? 10.067 13.413 -24.135 1.00 79.06 493 PRO A C 1
ATOM 3934 O O . PRO A 1 493 ? 10.986 14.194 -24.363 1.00 79.06 493 PRO A O 1
ATOM 3937 N N . GLN A 1 494 ? 10.008 12.195 -24.687 1.00 79.69 494 GLN A N 1
ATOM 3938 C CA . GLN A 1 494 ? 11.065 11.645 -25.546 1.00 79.69 494 GLN A CA 1
ATOM 3939 C C . GLN A 1 494 ? 10.834 11.948 -27.032 1.00 79.69 494 GLN A C 1
ATOM 3941 O O . GLN A 1 494 ? 11.725 12.463 -27.702 1.00 79.69 494 GLN A O 1
ATOM 3946 N N . CYS A 1 495 ? 9.628 11.698 -27.550 1.00 88.25 495 CYS A N 1
ATOM 3947 C CA . CYS A 1 495 ? 9.311 11.933 -28.966 1.00 88.25 495 CYS A CA 1
ATOM 3948 C C . CYS A 1 495 ? 8.320 13.083 -29.208 1.00 88.25 495 CYS A C 1
ATOM 3950 O O . CYS A 1 495 ? 7.983 13.372 -30.356 1.00 88.25 495 CYS A O 1
ATOM 3952 N N . LEU A 1 496 ? 7.852 13.748 -28.143 1.00 83.88 496 LEU A N 1
ATOM 3953 C CA . LEU A 1 496 ? 6.904 14.868 -28.189 1.00 83.88 496 LEU A CA 1
ATOM 3954 C C . LEU A 1 496 ? 5.527 14.525 -28.786 1.00 83.88 496 LEU A C 1
ATOM 3956 O O . LEU A 1 496 ? 4.755 15.441 -29.089 1.00 83.88 496 LEU A O 1
ATOM 3960 N N . ALA A 1 497 ? 5.188 13.238 -28.907 1.00 84.75 497 ALA A N 1
ATOM 3961 C CA . ALA A 1 497 ? 3.856 12.787 -29.302 1.00 84.75 497 ALA A CA 1
ATOM 3962 C C . ALA A 1 497 ? 2.792 13.250 -28.294 1.00 84.75 497 ALA A C 1
ATOM 3964 O O . ALA A 1 497 ? 3.036 13.274 -27.085 1.00 84.75 497 ALA A O 1
ATOM 3965 N N . ARG A 1 498 ? 1.626 13.650 -28.810 1.00 85.31 498 ARG A N 1
ATOM 3966 C CA . ARG A 1 498 ? 0.513 14.230 -28.047 1.00 85.31 498 ARG A CA 1
ATOM 3967 C C . ARG A 1 498 ? -0.626 13.231 -27.907 1.00 85.31 498 ARG A C 1
ATOM 3969 O O . ARG A 1 498 ? -0.968 12.556 -28.873 1.00 85.31 498 ARG A O 1
ATOM 3976 N N . PHE A 1 499 ? -1.213 13.193 -26.722 1.00 84.31 499 PHE A N 1
ATOM 3977 C CA . PHE A 1 499 ? -2.268 12.274 -26.315 1.00 84.31 499 PHE A CA 1
ATOM 3978 C C . PHE A 1 499 ? -3.340 13.052 -25.566 1.00 84.31 499 PHE A C 1
ATOM 3980 O O . PHE A 1 499 ? -3.012 13.997 -24.861 1.00 84.31 499 PHE A O 1
ATOM 3987 N N . ASN A 1 500 ? -4.605 12.663 -25.682 1.00 83.62 500 ASN A N 1
ATOM 3988 C CA . ASN A 1 500 ? -5.678 13.308 -24.926 1.00 83.62 500 ASN A CA 1
ATOM 3989 C C . ASN A 1 500 ? -5.691 12.812 -23.471 1.00 83.62 500 ASN A C 1
ATOM 3991 O O . ASN A 1 500 ? -5.351 11.660 -23.203 1.00 83.62 500 ASN A O 1
ATOM 3995 N N . ASP A 1 501 ? -6.162 13.638 -22.533 1.00 74.62 501 ASP A N 1
ATOM 3996 C CA . ASP A 1 501 ? -6.284 13.258 -21.111 1.00 74.62 501 ASP A CA 1
ATOM 3997 C C . ASP A 1 501 ? -7.190 12.031 -20.870 1.00 74.62 501 ASP A C 1
ATOM 3999 O O . ASP A 1 501 ? -7.053 11.340 -19.859 1.00 74.62 501 ASP A O 1
ATOM 4003 N N . THR A 1 502 ? -8.117 11.735 -21.787 1.00 76.19 502 THR A N 1
ATOM 4004 C CA . THR A 1 502 ? -8.987 10.548 -21.715 1.00 76.19 502 THR A CA 1
ATOM 4005 C C . THR A 1 502 ? -8.246 9.240 -21.980 1.00 76.19 502 THR A C 1
ATOM 4007 O O . THR A 1 502 ? -8.701 8.191 -21.526 1.00 76.19 502 THR A O 1
ATOM 4010 N N . ASP A 1 503 ? -7.086 9.308 -22.635 1.00 75.44 503 ASP A N 1
ATOM 4011 C CA . ASP A 1 503 ? -6.340 8.156 -23.149 1.00 75.44 503 ASP A CA 1
ATOM 4012 C C . ASP A 1 503 ? -5.019 7.970 -22.378 1.00 75.44 503 ASP A C 1
ATOM 4014 O O . ASP A 1 503 ? -3.974 7.612 -22.924 1.00 75.44 503 ASP A O 1
ATOM 4018 N N . ALA A 1 504 ? -5.057 8.202 -21.060 1.00 77.19 504 ALA A N 1
ATOM 4019 C CA . ALA A 1 504 ? -3.888 8.135 -20.179 1.00 77.19 504 ALA A CA 1
ATOM 4020 C C . ALA A 1 504 ? -3.167 6.770 -20.204 1.00 77.19 504 ALA A C 1
ATOM 4022 O O . ALA A 1 504 ? -1.956 6.707 -19.997 1.00 77.19 504 ALA A O 1
ATOM 4023 N N . ALA A 1 505 ? -3.890 5.679 -20.479 1.00 81.38 505 ALA A N 1
ATOM 4024 C CA . ALA A 1 505 ? -3.308 4.344 -20.613 1.00 81.38 505 ALA A CA 1
ATOM 4025 C C . ALA A 1 505 ? -2.447 4.204 -21.883 1.00 81.38 505 ALA A C 1
ATOM 4027 O O . ALA A 1 505 ? -1.377 3.602 -21.833 1.00 81.38 505 ALA A O 1
ATOM 4028 N N . GLU A 1 506 ? -2.877 4.799 -22.997 1.00 82.44 506 GLU A N 1
ATOM 4029 C CA . GLU A 1 506 ? -2.120 4.792 -24.254 1.00 82.44 506 GLU A CA 1
ATOM 4030 C C . GLU A 1 506 ? -0.890 5.699 -24.159 1.00 82.44 506 GLU A C 1
ATOM 4032 O O . GLU A 1 506 ? 0.186 5.323 -24.618 1.00 82.44 506 GLU A O 1
ATOM 4037 N N . TYR A 1 507 ? -1.013 6.841 -23.473 1.00 87.56 507 TYR A N 1
ATOM 4038 C CA . TYR A 1 507 ? 0.119 7.712 -23.151 1.00 87.56 507 TYR A CA 1
ATOM 4039 C C . TYR A 1 507 ? 1.203 6.988 -22.335 1.00 87.56 507 TYR A C 1
ATOM 4041 O O . TYR A 1 507 ? 2.389 7.093 -22.654 1.00 87.56 507 TYR A O 1
ATOM 4049 N N . LEU A 1 508 ? 0.814 6.253 -21.286 1.00 86.62 508 LEU A N 1
ATOM 4050 C CA . LEU A 1 508 ? 1.765 5.526 -20.440 1.00 86.62 508 LEU A CA 1
ATOM 4051 C C . LEU A 1 508 ? 2.432 4.378 -21.201 1.00 86.62 508 LEU A C 1
ATOM 4053 O O . LEU A 1 508 ? 3.656 4.280 -21.167 1.00 86.62 508 LEU A O 1
ATOM 4057 N N . ASN A 1 509 ? 1.659 3.583 -21.948 1.00 86.88 509 ASN A N 1
ATOM 4058 C CA . ASN A 1 509 ? 2.211 2.502 -22.765 1.00 86.88 509 ASN A CA 1
ATOM 4059 C C . ASN A 1 509 ? 3.190 3.045 -23.821 1.00 86.88 509 ASN A C 1
ATOM 4061 O O . ASN A 1 509 ? 4.294 2.536 -23.991 1.00 86.88 509 ASN A O 1
ATOM 4065 N N . HIS A 1 510 ? 2.843 4.163 -24.459 1.00 88.88 510 HIS A N 1
ATOM 4066 C CA . HIS A 1 510 ? 3.738 4.838 -25.388 1.00 88.88 510 HIS A CA 1
ATOM 4067 C C . HIS A 1 510 ? 5.013 5.367 -24.712 1.00 88.88 510 HIS A C 1
ATOM 4069 O O . HIS A 1 510 ? 6.087 5.293 -25.299 1.00 88.88 510 HIS A O 1
ATOM 4075 N N . CYS A 1 511 ? 4.935 5.900 -23.489 1.00 85.38 511 CYS A N 1
ATOM 4076 C CA . CYS A 1 511 ? 6.131 6.338 -22.764 1.00 85.38 511 CYS A CA 1
ATOM 4077 C C . CYS A 1 511 ? 7.054 5.164 -22.408 1.00 85.38 511 CYS A C 1
ATOM 4079 O O . CYS A 1 511 ? 8.271 5.339 -22.424 1.00 85.38 511 CYS A O 1
ATOM 4081 N N . GLU A 1 512 ? 6.498 3.986 -22.118 1.00 85.81 512 GLU A N 1
ATOM 4082 C CA . GLU A 1 512 ? 7.272 2.765 -21.872 1.00 85.81 512 GLU A CA 1
ATOM 4083 C C . GLU A 1 512 ? 7.949 2.256 -23.149 1.00 85.81 512 GLU A C 1
ATOM 4085 O O . GLU A 1 512 ? 9.145 1.969 -23.133 1.00 85.81 512 GLU A O 1
ATOM 4090 N N . GLU A 1 513 ? 7.229 2.221 -24.271 1.00 85.06 513 GLU A N 1
ATOM 4091 C CA . GLU A 1 513 ? 7.777 1.835 -25.578 1.00 85.06 513 GLU A CA 1
ATOM 4092 C C . GLU A 1 513 ? 8.828 2.840 -26.078 1.00 85.06 513 GLU A C 1
ATOM 4094 O O . GLU A 1 513 ? 9.896 2.458 -26.552 1.00 85.06 513 GLU A O 1
ATOM 4099 N N . CYS A 1 514 ? 8.571 4.140 -25.917 1.00 86.75 514 CYS A N 1
ATOM 4100 C CA . CYS A 1 514 ? 9.469 5.207 -26.352 1.00 86.75 514 CYS A CA 1
ATOM 4101 C C . CYS A 1 514 ? 10.719 5.347 -25.467 1.00 86.75 514 CYS A C 1
ATOM 4103 O O . CYS A 1 514 ? 11.690 5.955 -25.901 1.00 86.75 514 CYS A O 1
ATOM 4105 N N . ALA A 1 515 ? 10.709 4.823 -24.238 1.00 78.75 515 ALA A N 1
ATOM 4106 C CA . ALA A 1 515 ? 11.897 4.762 -23.384 1.00 78.75 515 ALA A CA 1
ATOM 4107 C C . ALA A 1 515 ? 12.791 3.543 -23.681 1.00 78.75 515 ALA A C 1
ATOM 4109 O O . ALA A 1 515 ? 13.926 3.492 -23.206 1.00 78.75 515 ALA A O 1
ATOM 4110 N N . GLN A 1 516 ? 12.277 2.553 -24.421 1.00 74.56 516 GLN A N 1
ATOM 4111 C CA . GLN A 1 516 ? 13.022 1.360 -24.841 1.00 74.56 516 GLN A CA 1
ATOM 4112 C C . GLN A 1 516 ? 13.697 1.514 -26.215 1.00 74.56 516 GLN A C 1
ATOM 4114 O O . GLN A 1 516 ? 14.565 0.705 -26.550 1.00 74.56 516 GLN A O 1
ATOM 4119 N N . LEU A 1 517 ? 13.305 2.531 -26.987 1.00 60.19 517 LEU A N 1
ATOM 4120 C CA . LEU A 1 517 ? 13.920 2.957 -28.250 1.00 60.19 517 LEU A CA 1
ATOM 4121 C C . LEU A 1 517 ? 14.933 4.076 -27.996 1.00 60.19 517 LEU A C 1
ATOM 4123 O O . LEU A 1 517 ? 15.980 4.067 -28.683 1.00 60.19 517 LEU A O 1
#

Organism: NCBI:txid144197

Solvent-accessible surface area (backbone atoms only — not comparable to full-atom values): 32613 Å² total; per-residue (Å²): 138,92,79,87,83,88,84,87,83,93,83,88,84,85,90,83,89,87,82,91,80,89,81,90,86,83,88,86,89,84,86,84,85,85,86,88,88,84,88,89,86,89,84,88,87,85,89,86,84,84,82,88,83,80,98,61,62,65,65,58,54,51,50,55,49,51,51,49,51,50,50,53,52,52,51,51,51,53,51,52,50,53,49,53,52,51,54,52,53,52,54,53,51,55,55,52,52,52,52,53,52,51,54,53,56,54,50,57,50,56,44,62,76,58,59,73,62,70,96,78,75,71,76,75,93,60,79,58,66,70,57,55,54,52,49,52,51,50,53,52,52,52,52,49,53,50,51,55,50,52,52,52,50,49,53,50,50,53,50,51,52,51,51,52,50,53,50,51,53,49,51,51,54,52,48,52,61,66,71,48,57,66,74,58,53,51,51,51,49,52,52,51,50,55,52,47,54,51,49,51,54,53,48,54,52,50,50,53,51,53,51,53,53,49,51,51,53,50,50,51,52,50,51,51,52,50,52,51,49,52,53,50,51,50,50,53,48,54,52,45,46,72,76,48,79,69,86,84,82,91,87,92,88,83,91,85,85,90,77,90,78,90,72,92,65,72,66,61,56,52,54,52,52,50,51,52,50,52,53,50,53,53,51,48,53,51,51,52,51,50,52,51,51,52,51,51,50,54,51,50,53,51,50,50,51,53,50,49,51,52,50,52,52,50,54,48,52,52,47,60,69,58,66,72,76,79,82,97,80,68,76,63,62,60,53,48,50,51,53,50,48,52,52,50,50,50,50,52,50,52,51,50,52,51,49,51,56,48,52,52,51,53,52,52,50,51,52,51,53,50,50,55,51,48,52,52,50,53,52,51,51,51,52,50,52,49,50,56,50,52,52,48,52,50,50,54,51,52,48,50,53,50,50,53,50,50,48,52,51,50,52,51,50,51,51,48,52,58,49,48,74,71,52,86,70,79,89,82,87,79,89,79,87,87,84,91,82,88,86,91,88,89,83,91,86,84,87,85,83,85,83,89,81,87,84,87,88,85,83,92,86,81,93,84,79,85,86,82,86,83,87,83,91,83,85,85,81,87,88,81,88,82,82,89,90,78,100,48,66,49,64,39,92,82,82,63,51,76,33,49,63,90,43,53,68,58,51,51,52,47,48,57,56,59,71,74,107

pLDDT: mean 73.95, std 26.65, range [26.84, 98.56]